Protein AF-C1E2P9-F1 (afdb_monomer_lite)

Organism: Micromonas commoda (strain RCC299 / NOUM17 / CCMP2709) (NCBI:txid296587)

Radius of gyration: 30.8 Å; chains: 1; bounding box: 87×73×102 Å

Foldseek 3Di:
DDDDDDDDDDDDDDDDDDDDDDDDDDDDDDDDDDDDDDDDDDDDDDDDDDDDDDDDDDDPPDDDPQDPVRVVVVVVVVVLVVLLVPFDPQSVVVVVVLVVVVVVVVVVCVVVPNPPDDPVVVVVVVCVVCPLPFFDPLDDPDDDDDDDPDDDPDDDDDDDDPPPPDAPPPFDPLDDPDPDDDDGDFVCVPDDLVRCLPCVLVSLLSNLCVFPCVVPVVVLSVLVSVVLVVCSVQPDSVVNCVVCPRNVLSLVSSQCSVVLVVVQVVLVPDDQDPDLLQAEEEEEAQCRLVSNQQSCLSRHDCSRYAAYEDEHQQDDAVPDDRDSSHHDCCVQQNDDPRGDDGNHHYHYDNADLVDPVRLVVCCVPPVVRGQHAYAYEAAAQEACSLLSSLQSCQVALSNQKYKHQYAYFHAPVVVVVDQWDAAQNATHGNVLQHAYWHDDPSDTDHDQLSVNLRSVSSVLVRSLVRNNDDPVQKDKHQAPRDSPSGNRRIMIMGGDPDGPRGD

Sequence (503 aa):
MGNKNCVPELFGGKTDTASDANDRPRAPKDAETIASPSKQAMKSSAHPEPSSSAPAAAAQRTRKPSTPGALKRMEKREQRRAVTASLPEAWRLLEERQRAVIRRVAECERAAGYVGTNRAKKTAWDNARYQGLGGKNYLKGGKRGGARQKEIENGVVGAEEEDGGAMVERGNEAVNDGVGGTAGGGWYAGKTDEEIVADTVSWLAQEMRAMMIYRDYRDIYERALAILDKWRRSFPKSVWIRVVKSGRIAKELNECAPVIKHALDRVAKMPVPADPDERATVIDLCSGFGYLGMFLSEMLDPRKVKMIALVDKQWPMFNAAPKSHQINWDHVYGIDGWDPEWPIKLQTRKDDIKQAGQLRQIEKHVFGKHRGPFIILAVHLCGTLSVKAVEMFNLHENASDLVLKPCCLPGWNHTYTHDTWELGGHCIPVKDVCAKGKWKGNRWIGPPRSHLRHKFATWCDNLYKGIDVAESEKRTEQILIQEEGGHQNTFMFAERERFSGGR

pLDDT: mean 74.69, std 24.86, range [23.91, 98.81]

InterPro domains:
  IPR025714 Methyltransferase domain [PF13679] (251-408)

Structure (mmCIF, N/CA/C/O backbone):
data_AF-C1E2P9-F1
#
_entry.id   AF-C1E2P9-F1
#
loop_
_atom_site.group_PDB
_atom_site.id
_atom_site.type_symbol
_atom_site.label_atom_id
_atom_site.label_alt_id
_atom_site.label_comp_id
_atom_site.label_asym_id
_atom_site.label_entity_id
_atom_site.label_seq_id
_atom_site.pdbx_PDB_ins_code
_atom_site.Cartn_x
_atom_site.Cartn_y
_atom_site.Cartn_z
_atom_site.occupancy
_atom_site.B_iso_or_equiv
_atom_site.auth_seq_id
_atom_site.auth_comp_id
_atom_site.auth_asym_id
_atom_site.auth_atom_id
_atom_site.pdbx_PDB_model_num
ATOM 1 N N . MET A 1 1 ? -31.467 21.013 -35.299 1.00 36.97 1 MET A N 1
ATOM 2 C CA . MET A 1 1 ? -32.158 22.313 -35.441 1.00 36.97 1 MET A CA 1
ATOM 3 C C . MET A 1 1 ? -32.822 22.639 -34.112 1.00 36.97 1 MET A C 1
ATOM 5 O O . MET A 1 1 ? -33.473 21.750 -33.584 1.00 36.97 1 MET A O 1
ATOM 9 N N . GLY A 1 2 ? -32.638 23.864 -33.600 1.00 34.91 2 GLY A N 1
ATOM 10 C CA . GLY A 1 2 ? -33.223 24.380 -32.344 1.00 34.91 2 GLY A CA 1
ATOM 11 C C . GLY A 1 2 ? -32.538 23.840 -31.075 1.00 34.91 2 GLY A C 1
ATOM 12 O O . GLY A 1 2 ? -32.199 22.671 -31.032 1.00 34.91 2 GLY A O 1
ATOM 13 N N . ASN A 1 3 ? -32.266 24.595 -30.011 1.00 33.59 3 ASN A N 1
ATOM 14 C CA . ASN A 1 3 ? -32.781 25.902 -29.626 1.00 33.59 3 ASN A CA 1
ATOM 15 C C . ASN A 1 3 ? -31.776 26.588 -28.674 1.00 33.59 3 ASN A C 1
ATOM 17 O O . ASN A 1 3 ? -31.250 25.947 -27.766 1.00 33.59 3 ASN A O 1
ATOM 21 N N . LYS A 1 4 ? -31.505 27.880 -28.894 1.00 41.75 4 LYS A N 1
ATOM 22 C CA . LYS A 1 4 ? -30.773 28.774 -27.981 1.00 41.75 4 LYS A CA 1
ATOM 23 C C . LYS A 1 4 ? -31.807 29.579 -27.198 1.00 41.75 4 LYS A C 1
ATOM 25 O O . LYS A 1 4 ? -32.731 30.078 -27.827 1.00 41.75 4 LYS A O 1
ATOM 30 N N . ASN A 1 5 ? -31.619 29.718 -25.885 1.00 38.53 5 ASN A N 1
ATOM 31 C CA . ASN A 1 5 ? -31.885 30.924 -25.084 1.00 38.53 5 ASN A CA 1
ATOM 32 C C . ASN A 1 5 ? -31.749 30.593 -23.590 1.00 38.53 5 ASN A C 1
ATOM 34 O O . ASN A 1 5 ? -32.442 29.708 -23.104 1.00 38.53 5 ASN A O 1
ATOM 38 N N . CYS A 1 6 ? -30.879 31.314 -22.879 1.00 34.53 6 CYS A N 1
ATOM 39 C CA . CYS A 1 6 ? -31.244 32.061 -21.671 1.00 34.53 6 CYS A CA 1
ATOM 40 C C . CYS A 1 6 ? -30.072 32.937 -21.192 1.00 34.53 6 CYS A C 1
ATOM 42 O O . CYS A 1 6 ? -28.901 32.622 -21.386 1.00 34.53 6 CYS A O 1
ATOM 44 N N . VAL A 1 7 ? -30.473 34.078 -20.644 1.00 35.38 7 VAL A N 1
ATOM 45 C CA . VAL A 1 7 ? -29.771 35.334 -20.337 1.00 35.38 7 VAL A CA 1
ATOM 46 C C . VAL A 1 7 ? -29.061 35.273 -18.967 1.00 35.38 7 VAL A C 1
ATOM 48 O O . VAL A 1 7 ? -29.473 34.462 -18.138 1.00 35.38 7 VAL A O 1
ATOM 51 N N . PRO A 1 8 ? -28.043 36.118 -18.686 1.00 43.09 8 PRO A N 1
ATOM 52 C CA . PRO A 1 8 ? -27.458 36.283 -17.354 1.00 43.09 8 PRO A CA 1
ATOM 53 C C . PRO A 1 8 ? -27.985 37.541 -16.621 1.00 43.09 8 PRO A C 1
ATOM 55 O O . PRO A 1 8 ? -27.986 38.630 -17.189 1.00 43.09 8 PRO A O 1
ATOM 58 N N . GLU A 1 9 ? -28.341 37.414 -15.339 1.00 35.03 9 GLU A N 1
ATOM 59 C CA . GLU A 1 9 ? -28.506 38.526 -14.376 1.00 35.03 9 GLU A CA 1
ATOM 60 C C . GLU A 1 9 ? -27.499 38.302 -13.229 1.00 35.03 9 GLU A C 1
ATOM 62 O O . GLU A 1 9 ? -27.396 37.198 -12.702 1.00 35.03 9 GLU A O 1
ATOM 67 N N . LEU A 1 10 ? -26.516 39.184 -13.006 1.00 35.66 10 LEU A N 1
ATOM 68 C CA . LEU A 1 10 ? -26.567 40.456 -12.262 1.00 35.66 10 LEU A CA 1
ATOM 69 C C . LEU A 1 10 ? -26.975 40.296 -10.792 1.00 35.66 10 LEU A C 1
ATOM 71 O O . LEU A 1 10 ? -28.155 40.258 -10.499 1.00 35.66 10 LEU A O 1
ATOM 75 N N . PHE A 1 11 ? -25.994 40.340 -9.882 1.00 35.16 11 PHE A N 1
ATOM 76 C CA . PHE A 1 11 ? -26.095 41.090 -8.622 1.00 35.16 11 PHE A CA 1
ATOM 77 C C . PHE A 1 11 ? -24.693 41.497 -8.146 1.00 35.16 11 PHE A C 1
ATOM 79 O O . PHE A 1 11 ? -23.849 40.662 -7.826 1.00 35.16 11 PHE A O 1
ATOM 86 N N . GLY A 1 12 ? -24.454 42.809 -8.133 1.00 31.45 12 GLY A N 1
ATOM 87 C CA . GLY A 1 12 ? -23.410 43.452 -7.343 1.00 31.45 12 GLY A CA 1
ATOM 88 C C . GLY A 1 12 ? -23.985 43.947 -6.015 1.00 31.45 12 GLY A C 1
ATOM 89 O O . GLY A 1 12 ? -25.198 44.086 -5.874 1.00 31.45 12 GLY A O 1
ATOM 90 N N . GLY A 1 13 ? -23.110 44.245 -5.055 1.00 30.69 13 GLY A N 1
ATOM 91 C CA . GLY A 1 13 ? -23.497 44.901 -3.806 1.00 30.69 13 GLY A CA 1
ATOM 92 C C . GLY A 1 13 ? -22.387 44.898 -2.761 1.00 30.69 13 GLY A C 1
ATOM 93 O O . GLY A 1 13 ? -22.325 44.006 -1.926 1.00 30.69 13 GLY A O 1
ATOM 94 N N . LYS A 1 14 ? -21.510 45.907 -2.822 1.00 32.81 14 LYS A N 1
ATOM 95 C CA . LYS A 1 14 ? -20.694 46.364 -1.688 1.00 32.81 14 LYS A CA 1
ATOM 96 C C . LYS A 1 14 ? -21.579 47.177 -0.743 1.00 32.81 14 LYS A C 1
ATOM 98 O O . LYS A 1 14 ? -22.335 48.013 -1.230 1.00 32.81 14 LYS A O 1
ATOM 103 N N . THR A 1 15 ? -21.357 47.055 0.561 1.00 35.66 15 THR A N 1
ATOM 104 C CA . THR A 1 15 ? -21.609 48.136 1.525 1.00 35.66 15 THR A CA 1
ATOM 105 C C . THR A 1 15 ? -20.531 48.117 2.600 1.00 35.66 15 THR A C 1
ATOM 107 O O . THR A 1 15 ? -20.386 47.134 3.325 1.00 35.66 15 THR A O 1
ATOM 110 N N . ASP A 1 16 ? -19.791 49.219 2.669 1.00 33.81 16 ASP A N 1
ATOM 111 C CA . ASP A 1 16 ? -18.988 49.635 3.812 1.00 33.81 16 ASP A CA 1
ATOM 112 C C . ASP A 1 16 ? -19.909 50.167 4.919 1.00 33.81 16 ASP A C 1
ATOM 114 O O . ASP A 1 16 ? -20.818 50.938 4.622 1.00 33.81 16 ASP A O 1
ATOM 118 N N . THR A 1 17 ? -19.613 49.856 6.181 1.00 35.28 17 THR A N 1
ATOM 119 C CA . THR A 1 17 ? -19.859 50.766 7.315 1.00 35.28 17 THR A CA 1
ATOM 120 C C . THR A 1 17 ? -18.887 50.442 8.443 1.00 35.28 17 THR A C 1
ATOM 122 O O . THR A 1 17 ? -18.872 49.331 8.970 1.00 35.28 17 THR A O 1
ATOM 125 N N . ALA A 1 18 ? -18.082 51.440 8.794 1.00 33.91 18 ALA A N 1
ATOM 126 C CA . ALA A 1 18 ? -17.286 51.509 10.007 1.00 33.91 18 ALA A CA 1
ATOM 127 C C . ALA A 1 18 ? -18.122 52.081 11.164 1.00 33.91 18 ALA A C 1
ATOM 129 O O . ALA A 1 18 ? -18.936 52.974 10.937 1.00 33.91 18 ALA A O 1
ATOM 130 N N . SER A 1 19 ? -17.850 51.631 12.390 1.00 36.25 19 SER A N 1
ATOM 131 C CA . SER A 1 19 ? -18.022 52.415 13.622 1.00 36.25 19 SER A CA 1
ATOM 132 C C . SER A 1 19 ? -17.302 51.718 14.786 1.00 36.25 19 SER A C 1
ATOM 134 O O . SER A 1 19 ? -17.603 50.558 15.057 1.00 36.25 19 SER A O 1
ATOM 136 N N . ASP A 1 20 ? -16.334 52.427 15.385 1.00 32.28 20 ASP A N 1
ATOM 137 C CA . ASP A 1 20 ? -16.112 52.672 16.828 1.00 32.28 20 ASP A CA 1
ATOM 138 C C . ASP A 1 20 ? -16.371 51.551 17.858 1.00 32.28 20 ASP A C 1
ATOM 140 O O . ASP A 1 20 ? -17.350 50.826 17.789 1.00 32.28 20 ASP A O 1
ATOM 144 N N . ALA A 1 21 ? -15.646 51.399 18.967 1.00 33.12 21 ALA A N 1
ATOM 145 C CA . ALA A 1 21 ? -14.460 52.024 19.546 1.00 33.12 21 ALA A CA 1
ATOM 146 C C . ALA A 1 21 ? -14.094 51.208 20.815 1.00 33.12 21 ALA A C 1
ATOM 148 O O . ALA A 1 21 ? -14.948 50.530 21.378 1.00 33.12 21 ALA A O 1
ATOM 149 N N . ASN A 1 22 ? -12.824 51.307 21.232 1.00 34.38 22 ASN A N 1
ATOM 150 C CA . ASN A 1 22 ? -12.262 51.233 22.596 1.00 34.38 22 ASN A CA 1
ATOM 151 C C . ASN A 1 22 ? -12.898 50.319 23.666 1.00 34.38 22 ASN A C 1
ATOM 153 O O . ASN A 1 22 ? -14.024 50.522 24.092 1.00 34.38 22 ASN A O 1
ATOM 157 N N . ASP A 1 23 ? -12.097 49.425 24.258 1.00 32.91 23 ASP A N 1
ATOM 158 C CA . ASP A 1 23 ? -11.343 49.713 25.499 1.00 32.91 23 ASP A CA 1
ATOM 159 C C . ASP A 1 23 ? -10.839 48.410 26.144 1.00 32.91 23 ASP A C 1
ATOM 161 O O . ASP A 1 23 ? -11.627 47.491 26.373 1.00 32.91 23 ASP A O 1
ATOM 165 N N . ARG A 1 24 ? -9.543 48.346 26.497 1.00 34.91 24 ARG A N 1
ATOM 166 C CA . ARG A 1 24 ? -9.026 47.789 27.773 1.00 34.91 24 ARG A CA 1
ATOM 167 C C . ARG A 1 24 ? -7.486 47.804 27.843 1.00 34.91 24 ARG A C 1
ATOM 169 O O . ARG A 1 24 ? -6.818 47.701 26.816 1.00 34.91 24 ARG A O 1
ATOM 176 N N . PRO A 1 25 ? -6.906 47.944 29.053 1.00 44.53 25 PRO A N 1
ATOM 177 C CA . PRO A 1 25 ? -5.605 48.571 29.257 1.00 44.53 25 PRO A CA 1
ATOM 178 C C . PRO A 1 25 ? -4.445 47.587 29.465 1.00 44.53 25 PRO A C 1
ATOM 180 O O . PRO A 1 25 ? -4.610 46.472 29.957 1.00 44.53 25 PRO A O 1
ATOM 183 N N . ARG A 1 26 ? -3.237 48.074 29.147 1.00 33.75 26 ARG A N 1
ATOM 184 C CA . ARG A 1 26 ? -1.937 47.485 29.508 1.00 33.75 26 ARG A CA 1
ATOM 185 C C . ARG A 1 26 ? -1.650 47.645 31.004 1.00 33.75 26 ARG A C 1
ATOM 187 O O . ARG A 1 26 ? -1.845 48.726 31.553 1.00 33.75 26 ARG A O 1
ATOM 194 N N . ALA A 1 27 ? -1.053 46.618 31.605 1.00 38.09 27 ALA A N 1
ATOM 195 C CA . ALA A 1 27 ? -0.356 46.698 32.888 1.00 38.09 27 ALA A CA 1
ATOM 196 C C . ALA A 1 27 ? 1.167 46.526 32.676 1.00 38.09 27 ALA A C 1
ATOM 198 O O . ALA A 1 27 ? 1.561 45.660 31.888 1.00 38.09 27 ALA A O 1
ATOM 199 N N . PRO A 1 28 ? 2.024 47.321 33.343 1.00 46.00 28 PRO A N 1
ATOM 200 C CA . PRO A 1 28 ? 3.479 47.180 33.309 1.00 46.00 28 PRO A CA 1
ATOM 201 C C . PRO A 1 28 ? 4.035 46.556 34.604 1.00 46.00 28 PRO A C 1
ATOM 203 O O . PRO A 1 28 ? 3.395 46.662 35.650 1.00 46.00 28 PRO A O 1
ATOM 206 N N . LYS A 1 29 ? 5.256 46.000 34.536 1.00 34.06 29 LYS A N 1
ATOM 207 C CA . LYS A 1 29 ? 6.440 46.373 35.354 1.00 34.06 29 LYS A CA 1
ATOM 208 C C . LYS A 1 29 ? 7.457 45.231 35.501 1.00 34.06 29 LYS A C 1
ATOM 210 O O . LYS A 1 29 ? 7.138 44.158 35.993 1.00 34.06 29 LYS A O 1
ATOM 215 N N . ASP A 1 30 ? 8.660 45.536 35.023 1.00 33.50 30 ASP A N 1
ATOM 216 C CA . ASP A 1 30 ? 9.941 45.636 35.736 1.00 33.50 30 ASP A CA 1
ATOM 217 C C . ASP A 1 30 ? 10.531 44.482 36.562 1.00 33.50 30 ASP A C 1
ATOM 219 O O . ASP A 1 30 ? 9.880 43.726 37.274 1.00 33.50 30 ASP A O 1
ATOM 223 N N . ALA A 1 31 ? 11.855 44.430 36.413 1.00 36.38 31 ALA A N 1
ATOM 224 C CA . ALA A 1 31 ? 12.829 43.479 36.910 1.00 36.38 31 ALA A CA 1
ATOM 225 C C . ALA A 1 31 ? 13.104 43.591 38.413 1.00 36.38 31 ALA A C 1
ATOM 227 O O . ALA A 1 31 ? 13.041 44.677 38.978 1.00 36.38 31 ALA A O 1
ATOM 228 N N . GLU A 1 32 ? 13.627 42.510 38.996 1.00 32.91 32 GLU A N 1
ATOM 229 C CA . GLU A 1 32 ? 14.593 42.641 40.084 1.00 32.91 32 GLU A CA 1
ATOM 230 C C . GLU A 1 32 ? 15.618 41.499 40.071 1.00 32.91 32 GLU A C 1
ATOM 232 O O . GLU A 1 32 ? 15.299 40.317 39.950 1.00 32.91 32 GLU A O 1
ATOM 237 N N . THR A 1 33 ? 16.884 41.903 40.137 1.00 32.53 33 THR A N 1
ATOM 238 C CA . THR A 1 33 ? 18.090 41.077 40.212 1.00 32.53 33 THR A CA 1
ATOM 239 C C . THR A 1 33 ? 18.645 41.250 41.618 1.00 32.53 33 THR A C 1
ATOM 241 O O . THR A 1 33 ? 18.899 42.384 42.013 1.00 32.53 33 THR A O 1
ATOM 244 N N . ILE A 1 34 ? 18.886 40.169 42.363 1.00 34.00 34 ILE A N 1
ATOM 245 C CA . ILE A 1 34 ? 19.653 40.218 43.618 1.00 34.00 34 ILE A CA 1
ATOM 246 C C . ILE A 1 34 ? 20.691 39.094 43.615 1.00 34.00 34 ILE A C 1
ATOM 248 O O . ILE A 1 34 ? 20.410 37.948 43.265 1.00 34.00 34 ILE A O 1
ATOM 252 N N . ALA A 1 35 ? 21.915 39.468 43.978 1.00 29.61 35 ALA A N 1
ATOM 253 C CA . ALA A 1 35 ? 23.118 38.654 43.987 1.00 29.61 35 ALA A CA 1
ATOM 254 C C . ALA A 1 35 ? 23.527 38.209 45.406 1.00 29.61 35 ALA A C 1
ATOM 256 O O . ALA A 1 35 ? 23.389 38.984 46.348 1.00 29.61 35 ALA A O 1
ATOM 257 N N . SER A 1 36 ? 24.205 37.047 45.464 1.00 31.50 36 SER A N 1
ATOM 258 C CA . SER A 1 36 ? 25.288 36.655 46.405 1.00 31.50 36 SER A CA 1
ATOM 259 C C . SER A 1 36 ? 24.944 36.428 47.901 1.00 31.50 36 SER A C 1
ATOM 261 O O . SER A 1 36 ? 23.890 36.873 48.338 1.00 31.50 36 SER A O 1
ATOM 263 N N . PRO A 1 37 ? 25.807 35.772 48.734 1.00 42.28 37 PRO A N 1
ATOM 264 C CA . PRO A 1 37 ? 27.208 35.373 48.509 1.00 42.28 37 PRO A CA 1
ATOM 265 C C . PRO A 1 37 ? 27.647 33.949 48.959 1.00 42.28 37 PRO A C 1
ATOM 267 O O . PRO A 1 37 ? 26.988 33.220 49.691 1.00 42.28 37 PRO A O 1
ATOM 270 N N . SER A 1 38 ? 28.874 33.641 48.525 1.00 31.89 38 SER A N 1
ATOM 271 C CA . SER A 1 38 ? 29.849 32.631 48.972 1.00 31.89 38 SER A CA 1
ATOM 272 C C . SER A 1 38 ? 30.165 32.631 50.482 1.00 31.89 38 SER A C 1
ATOM 274 O O . SER A 1 38 ? 30.163 33.698 51.095 1.00 31.89 38 SER A O 1
ATOM 276 N N . LYS A 1 39 ? 30.593 31.478 51.036 1.00 33.41 39 LYS A N 1
ATOM 277 C CA . LYS A 1 39 ? 31.798 31.381 51.898 1.00 33.41 39 LYS A CA 1
ATOM 278 C C . LYS A 1 39 ? 32.280 29.938 52.138 1.00 33.41 39 LYS A C 1
ATOM 280 O O . LYS A 1 39 ? 31.516 29.044 52.481 1.00 33.41 39 LYS A O 1
ATOM 285 N N . GLN A 1 40 ? 33.591 29.774 51.966 1.00 32.91 40 GLN A N 1
ATOM 286 C CA . GLN A 1 40 ? 34.444 28.640 52.337 1.00 32.91 40 GLN A CA 1
ATOM 287 C C . GLN A 1 40 ? 34.614 28.511 53.863 1.00 32.91 40 GLN A C 1
ATOM 289 O O . GLN A 1 40 ? 34.579 29.523 54.561 1.00 32.91 40 GLN A O 1
ATOM 294 N N . ALA A 1 41 ? 34.992 27.319 54.344 1.00 33.09 41 ALA A N 1
ATOM 295 C CA . ALA A 1 41 ? 35.906 27.176 55.483 1.00 33.09 41 ALA A CA 1
ATOM 296 C C . ALA A 1 41 ? 36.681 25.841 55.428 1.00 33.09 41 ALA A C 1
ATOM 298 O O . ALA A 1 41 ? 36.116 24.780 55.182 1.00 33.09 41 ALA A O 1
ATOM 299 N N . MET A 1 42 ? 37.995 25.951 55.636 1.00 30.73 42 MET A N 1
ATOM 300 C CA . MET A 1 42 ? 39.030 24.912 55.703 1.00 30.73 42 MET A CA 1
ATOM 301 C C . MET A 1 42 ? 39.292 24.443 57.150 1.00 30.73 42 MET A C 1
ATOM 303 O O . MET A 1 42 ? 39.009 25.212 58.067 1.00 30.73 42 MET A O 1
ATOM 307 N N . LYS A 1 43 ? 39.953 23.272 57.307 1.00 31.27 43 LYS A N 1
ATOM 308 C CA . LYS A 1 43 ? 41.077 22.903 58.237 1.00 31.27 43 LYS A CA 1
ATOM 309 C C . LYS A 1 43 ? 41.011 21.389 58.566 1.00 31.27 43 LYS A C 1
ATOM 311 O O . LYS A 1 43 ? 39.946 20.924 58.945 1.00 31.27 43 LYS A O 1
ATOM 316 N N . SER A 1 44 ? 41.976 20.510 58.229 1.00 30.03 44 SER A N 1
ATOM 317 C CA . SER A 1 44 ? 43.351 20.270 58.766 1.00 30.03 44 SER A CA 1
ATOM 318 C C . SER A 1 44 ? 43.365 20.041 60.289 1.00 30.03 44 SER A C 1
ATOM 320 O O . SER A 1 44 ? 42.757 20.837 60.987 1.00 30.03 44 SER A O 1
ATOM 322 N N . SER A 1 45 ? 44.065 19.111 60.947 1.00 31.47 45 SER A N 1
ATOM 323 C CA . SER A 1 45 ? 45.046 18.042 60.662 1.00 31.47 45 SER A CA 1
ATOM 324 C C . SER A 1 45 ? 45.545 17.578 62.050 1.00 31.47 45 SER A C 1
ATOM 326 O O . SER A 1 45 ? 45.793 18.470 62.857 1.00 31.47 45 SER A O 1
ATOM 328 N N . ALA A 1 46 ? 45.760 16.285 62.336 1.00 32.41 46 ALA A N 1
ATOM 329 C CA . ALA A 1 46 ? 46.734 15.828 63.355 1.00 32.41 46 ALA A CA 1
ATOM 330 C C . ALA A 1 46 ? 46.920 14.293 63.365 1.00 32.41 46 ALA A C 1
ATOM 332 O O . ALA A 1 46 ? 45.956 13.540 63.453 1.00 32.41 46 ALA A O 1
ATOM 333 N N . HIS A 1 47 ? 48.186 13.879 63.318 1.00 32.53 47 HIS A N 1
ATOM 334 C CA . HIS A 1 47 ? 48.781 12.582 63.698 1.00 32.53 47 HIS A CA 1
ATOM 335 C C . HIS A 1 47 ? 49.559 12.815 65.025 1.00 32.53 47 HIS A C 1
ATOM 337 O O . HIS A 1 47 ? 49.852 13.991 65.277 1.00 32.53 47 HIS A O 1
ATOM 343 N N . PRO A 1 48 ? 49.924 11.808 65.869 1.00 45.53 48 PRO A N 1
ATOM 344 C CA . PRO A 1 48 ? 50.759 10.654 65.475 1.00 45.53 48 PRO A CA 1
ATOM 345 C C . PRO A 1 48 ? 50.540 9.284 66.187 1.00 45.53 48 PRO A C 1
ATOM 347 O O . PRO A 1 48 ? 49.828 9.159 67.175 1.00 45.53 48 PRO A O 1
ATOM 350 N N . GLU A 1 49 ? 51.195 8.285 65.577 1.00 36.47 49 GLU A N 1
ATOM 351 C CA . GLU A 1 49 ? 51.583 6.883 65.914 1.00 36.47 49 GLU A CA 1
ATOM 352 C C . GLU A 1 49 ? 52.151 6.627 67.349 1.00 36.47 49 GLU A C 1
ATOM 354 O O . GLU A 1 49 ? 52.381 7.627 68.032 1.00 36.47 49 GLU A O 1
ATOM 359 N N . PRO A 1 50 ? 52.482 5.377 67.823 1.00 49.97 50 PRO A N 1
ATOM 360 C CA . PRO A 1 50 ? 52.797 4.142 67.059 1.00 49.97 50 PRO A CA 1
ATOM 361 C C . PRO A 1 50 ? 52.382 2.742 67.622 1.00 49.97 50 PRO A C 1
ATOM 363 O O . PRO A 1 50 ? 52.038 2.560 68.788 1.00 49.97 50 PRO A O 1
ATOM 366 N N . SER A 1 51 ? 52.642 1.726 66.778 1.00 33.53 51 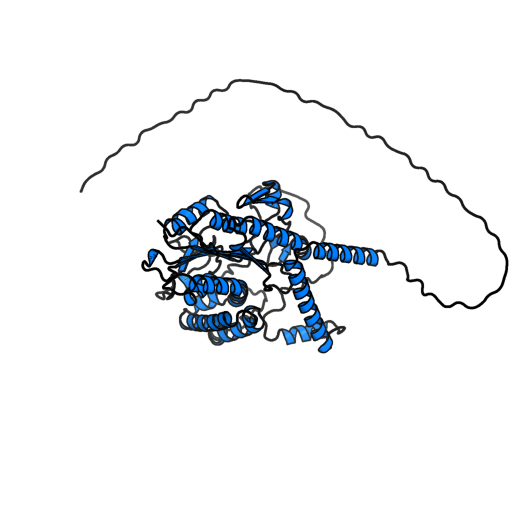SER A N 1
ATOM 367 C CA . SER A 1 51 ? 53.123 0.347 67.074 1.00 33.53 51 SER A CA 1
ATOM 368 C C . SER A 1 51 ? 52.136 -0.846 67.117 1.00 33.53 51 SER A C 1
ATOM 370 O O . SER A 1 51 ? 51.338 -1.012 68.032 1.00 33.53 51 SER A O 1
ATOM 372 N N . SER A 1 52 ? 52.260 -1.768 66.147 1.00 35.31 52 SER A N 1
ATOM 373 C CA . SER A 1 52 ? 52.850 -3.122 66.319 1.00 35.31 52 SER A CA 1
ATOM 374 C C . SER A 1 52 ? 52.463 -4.116 65.191 1.00 35.31 52 SER A C 1
ATOM 376 O O . SER A 1 52 ? 51.318 -4.228 64.771 1.00 35.31 52 SER A O 1
ATOM 378 N N . SER A 1 53 ? 53.502 -4.782 64.671 1.00 37.78 53 SER A N 1
ATOM 379 C CA . SER A 1 53 ? 53.627 -6.066 63.936 1.00 37.78 53 SER A CA 1
ATOM 380 C C . SER A 1 53 ? 52.412 -6.830 63.340 1.00 37.78 53 SER A C 1
ATOM 382 O O . SER A 1 53 ? 51.660 -7.465 64.068 1.00 37.78 53 SER A O 1
ATOM 384 N N . ALA A 1 54 ? 52.366 -6.863 61.990 1.00 37.94 54 ALA A N 1
ATOM 385 C CA . ALA A 1 54 ? 52.223 -7.981 61.007 1.00 37.94 54 ALA A CA 1
ATOM 386 C C . ALA A 1 54 ? 51.566 -9.340 61.415 1.00 37.94 54 ALA A C 1
ATOM 388 O O . ALA A 1 54 ? 51.880 -9.837 62.493 1.00 37.94 54 ALA A O 1
ATOM 389 N N . PRO A 1 55 ? 50.790 -10.042 60.528 1.00 48.84 55 PRO A N 1
ATOM 390 C CA . PRO A 1 55 ? 51.302 -10.532 59.227 1.00 48.84 55 PRO A CA 1
ATOM 391 C C . PRO A 1 55 ? 50.346 -10.619 57.997 1.00 48.84 55 PRO A C 1
ATOM 393 O O . PRO A 1 55 ? 49.130 -10.709 58.100 1.00 48.84 55 PRO A O 1
ATOM 396 N N . ALA A 1 56 ? 50.995 -10.662 56.820 1.00 37.84 56 ALA A N 1
ATOM 397 C CA . ALA A 1 56 ? 50.647 -11.285 55.526 1.00 37.84 56 ALA A CA 1
ATOM 398 C C . ALA A 1 56 ? 49.287 -10.991 54.838 1.00 37.84 56 ALA A C 1
ATOM 400 O O . ALA A 1 56 ? 48.258 -11.611 55.090 1.00 37.84 56 ALA A O 1
ATOM 401 N N . ALA A 1 57 ? 49.350 -10.111 53.833 1.00 38.72 57 ALA A N 1
ATOM 402 C CA . ALA A 1 57 ? 48.257 -9.684 52.966 1.00 38.72 57 ALA A CA 1
ATOM 403 C C . ALA A 1 57 ? 47.860 -10.710 51.881 1.00 38.72 57 ALA A C 1
ATOM 405 O O . ALA A 1 57 ? 48.672 -11.090 51.036 1.00 38.72 57 ALA A O 1
ATOM 406 N N . ALA A 1 58 ? 46.564 -11.029 51.812 1.00 42.25 58 ALA A N 1
ATOM 407 C CA . ALA A 1 58 ? 45.902 -11.500 50.598 1.00 42.25 58 ALA A CA 1
ATOM 408 C C . ALA A 1 58 ? 45.470 -10.277 49.770 1.00 42.25 58 ALA A C 1
ATOM 410 O O . ALA A 1 58 ? 44.630 -9.483 50.196 1.00 42.25 58 ALA A O 1
ATOM 411 N N . ALA A 1 59 ? 46.066 -10.091 48.592 1.00 43.56 59 ALA A N 1
ATOM 412 C CA . ALA A 1 59 ? 45.813 -8.942 47.729 1.00 43.56 59 ALA A CA 1
ATOM 413 C C . ALA A 1 59 ? 44.369 -8.934 47.180 1.00 43.56 59 ALA A C 1
ATOM 415 O O . ALA A 1 59 ? 44.083 -9.471 46.107 1.00 43.56 59 ALA A O 1
ATOM 416 N N . GLN A 1 60 ? 43.454 -8.259 47.881 1.00 45.94 60 GLN A N 1
ATOM 417 C CA . GLN A 1 60 ? 42.205 -7.771 47.301 1.00 45.94 60 GLN A CA 1
ATOM 418 C C . GLN A 1 60 ? 42.548 -6.748 46.213 1.00 45.94 60 GLN A C 1
ATOM 420 O O . GLN A 1 60 ? 42.915 -5.606 46.487 1.00 45.94 60 GLN A O 1
ATOM 425 N N . ARG A 1 61 ? 42.430 -7.159 44.946 1.00 43.75 61 ARG A N 1
ATOM 426 C CA . ARG A 1 61 ? 42.446 -6.242 43.801 1.00 43.75 61 ARG A CA 1
ATOM 427 C C . ARG A 1 61 ? 41.270 -5.275 43.930 1.00 43.75 61 ARG A C 1
ATOM 429 O O . ARG A 1 61 ? 40.159 -5.573 43.493 1.00 43.75 61 ARG A O 1
ATOM 436 N N . THR A 1 62 ? 41.525 -4.103 44.497 1.00 44.09 62 THR A N 1
ATOM 437 C CA . THR A 1 62 ? 40.614 -2.963 44.446 1.00 44.09 62 THR A CA 1
ATOM 438 C C . THR A 1 62 ? 40.350 -2.633 42.976 1.00 44.09 62 THR A C 1
ATOM 440 O O . THR A 1 62 ? 41.250 -2.302 42.197 1.00 44.09 62 THR A O 1
ATOM 443 N N . ARG A 1 63 ? 39.098 -2.820 42.536 1.00 52.44 63 ARG A N 1
ATOM 444 C CA . ARG A 1 63 ? 38.669 -2.427 41.189 1.00 52.44 63 ARG A CA 1
ATOM 445 C C . ARG A 1 63 ? 38.927 -0.929 41.047 1.00 52.44 63 ARG A C 1
ATOM 447 O O . ARG A 1 63 ? 38.358 -0.137 41.791 1.00 52.44 63 ARG A O 1
ATOM 454 N N . LYS A 1 64 ? 39.785 -0.551 40.092 1.00 51.69 64 LYS A N 1
ATOM 455 C CA . LYS A 1 64 ? 40.035 0.856 39.754 1.00 51.69 64 LYS A CA 1
ATOM 456 C C . LYS A 1 64 ? 38.694 1.577 39.537 1.00 51.69 64 LYS A C 1
ATOM 458 O O . LYS A 1 64 ? 37.830 1.004 38.863 1.00 51.69 64 LYS A O 1
ATOM 463 N N . PRO A 1 65 ? 38.517 2.806 40.053 1.00 51.88 65 PRO A N 1
ATOM 464 C CA . PRO A 1 65 ? 37.296 3.568 39.841 1.00 51.88 65 PRO A CA 1
ATOM 465 C C . PRO A 1 65 ? 37.037 3.721 38.340 1.00 51.88 65 PRO A C 1
ATOM 467 O O . PRO A 1 65 ? 37.940 4.006 37.546 1.00 51.88 65 PRO A O 1
ATOM 470 N N . SER A 1 66 ? 35.797 3.459 37.935 1.00 62.72 66 SER A N 1
ATOM 471 C CA . SER A 1 66 ? 35.369 3.558 36.546 1.00 62.72 66 SER A CA 1
ATOM 472 C C . SER A 1 66 ? 35.634 4.966 36.023 1.00 62.72 66 SER A C 1
ATOM 474 O O . SER A 1 66 ? 35.124 5.940 36.569 1.00 62.72 66 SER A O 1
ATOM 476 N N . THR A 1 67 ? 36.416 5.071 34.948 1.00 69.25 67 THR A N 1
ATOM 477 C CA . THR A 1 67 ? 36.673 6.353 34.274 1.00 69.25 67 THR A CA 1
ATOM 478 C C . THR A 1 67 ? 35.356 7.069 33.920 1.00 69.25 67 THR A C 1
ATOM 480 O O . THR A 1 67 ? 34.358 6.399 33.635 1.00 69.25 67 THR A O 1
ATOM 483 N N . PRO A 1 68 ? 35.323 8.413 33.833 1.00 69.31 68 PRO A N 1
ATOM 484 C CA . PRO A 1 68 ? 34.119 9.157 33.440 1.00 69.31 68 PRO A CA 1
ATOM 485 C C . PRO A 1 68 ? 33.492 8.670 32.118 1.00 69.31 68 PRO A C 1
ATOM 487 O O . PRO A 1 68 ? 32.274 8.655 31.948 1.00 69.31 68 PRO A O 1
ATOM 490 N N . GLY A 1 69 ? 34.319 8.188 31.181 1.00 72.81 69 GLY A N 1
ATOM 491 C CA . GLY A 1 69 ? 33.857 7.576 29.932 1.00 72.81 69 GLY A CA 1
ATOM 492 C C . GLY A 1 69 ? 33.266 6.166 30.082 1.00 72.81 69 GLY A C 1
ATOM 493 O O . GLY A 1 69 ? 32.530 5.717 29.202 1.00 72.81 69 GLY A O 1
ATOM 494 N N . ALA A 1 70 ? 33.584 5.435 31.150 1.00 69.69 70 ALA A N 1
ATOM 495 C CA . ALA A 1 70 ? 32.933 4.171 31.495 1.00 69.69 70 ALA A CA 1
ATOM 496 C C . ALA A 1 70 ? 31.560 4.415 32.140 1.00 69.69 70 ALA A C 1
ATOM 498 O O . ALA A 1 70 ? 30.599 3.759 31.744 1.00 69.69 70 ALA A O 1
ATOM 499 N N . LEU A 1 71 ? 31.445 5.415 33.021 1.00 69.19 71 LEU A N 1
ATOM 500 C CA . LEU A 1 71 ? 30.175 5.819 33.641 1.00 69.19 71 LEU A CA 1
ATOM 501 C C . LEU A 1 71 ? 29.145 6.267 32.593 1.00 69.19 71 LEU A C 1
ATOM 503 O O . LEU A 1 71 ? 28.078 5.668 32.501 1.00 69.19 71 LEU A O 1
ATOM 507 N N . LYS A 1 72 ? 29.512 7.183 31.682 1.00 73.12 72 LYS A N 1
ATOM 508 C CA . LYS A 1 72 ? 28.632 7.599 30.564 1.00 73.12 72 LYS A CA 1
ATOM 509 C C . LYS A 1 72 ? 28.204 6.435 29.660 1.00 73.12 72 LYS A C 1
ATOM 511 O O . LYS A 1 72 ? 27.132 6.454 29.056 1.00 73.12 72 LYS A O 1
ATOM 516 N N . ARG A 1 73 ? 29.052 5.409 29.514 1.00 72.38 73 ARG A N 1
ATOM 517 C CA . ARG A 1 73 ? 28.722 4.202 28.735 1.00 72.38 73 ARG A CA 1
ATOM 518 C C . ARG A 1 73 ? 27.753 3.284 29.475 1.00 72.38 73 ARG A C 1
ATOM 520 O O . ARG A 1 73 ? 26.933 2.660 28.804 1.00 72.38 73 ARG A O 1
ATOM 527 N N . MET A 1 74 ? 27.849 3.187 30.800 1.00 68.06 74 MET A N 1
ATOM 528 C CA . MET A 1 74 ? 26.887 2.444 31.617 1.00 68.06 74 MET A CA 1
ATOM 529 C C . MET A 1 74 ? 25.532 3.138 31.635 1.00 68.06 74 MET A C 1
ATOM 531 O O . MET A 1 74 ? 24.551 2.505 31.267 1.00 68.06 74 MET A O 1
ATOM 535 N N . GLU A 1 75 ? 25.497 4.444 31.885 1.00 75.81 75 GLU A N 1
ATOM 536 C CA . GLU A 1 75 ? 24.266 5.242 31.869 1.00 75.81 75 GLU A CA 1
ATOM 537 C C . GLU A 1 75 ? 23.531 5.112 30.524 1.00 75.81 75 GLU A C 1
ATOM 539 O O . GLU A 1 75 ? 22.348 4.787 30.458 1.00 75.81 75 GLU A O 1
ATOM 544 N N . LYS A 1 76 ? 24.259 5.220 29.406 1.00 71.19 76 LYS A N 1
ATOM 545 C CA . LYS A 1 76 ? 23.683 5.010 28.070 1.00 71.19 76 LYS A CA 1
ATOM 546 C C . LYS A 1 76 ? 23.167 3.581 27.848 1.00 71.19 76 LYS A C 1
ATOM 548 O O . LYS A 1 76 ? 22.251 3.374 27.050 1.00 71.19 76 LYS A O 1
ATOM 553 N N . ARG A 1 77 ? 23.774 2.570 28.481 1.00 72.62 77 ARG A N 1
ATOM 554 C CA . ARG A 1 77 ? 23.291 1.178 28.426 1.00 72.62 77 ARG A CA 1
ATOM 555 C C . ARG A 1 77 ? 22.030 1.004 29.264 1.00 72.62 77 ARG A C 1
ATOM 557 O O . ARG A 1 77 ? 21.121 0.322 28.803 1.00 72.62 77 ARG A O 1
ATOM 564 N N . GLU A 1 78 ? 21.965 1.622 30.435 1.00 73.56 78 GLU A N 1
ATOM 565 C CA . GLU A 1 78 ? 20.789 1.609 31.306 1.00 73.56 78 GLU A CA 1
ATOM 566 C C . GLU A 1 78 ? 19.609 2.328 30.659 1.00 73.56 78 GLU A C 1
ATOM 568 O O . GLU A 1 78 ? 18.544 1.732 30.549 1.00 73.56 78 GLU A O 1
ATOM 573 N N . GLN A 1 79 ? 19.819 3.511 30.074 1.00 70.50 79 GLN A N 1
ATOM 574 C CA . GLN A 1 79 ? 18.794 4.209 29.288 1.00 70.50 79 GLN A CA 1
ATOM 575 C C . GLN A 1 79 ? 18.251 3.333 28.151 1.00 70.50 79 GLN A C 1
ATOM 577 O O . GLN A 1 79 ? 17.046 3.252 27.941 1.00 70.50 79 GLN A O 1
ATOM 582 N N . ARG A 1 80 ? 19.120 2.606 27.431 1.00 69.31 80 ARG A N 1
ATOM 583 C CA . ARG A 1 80 ? 18.675 1.662 26.388 1.00 69.31 80 ARG A CA 1
ATOM 584 C C . ARG A 1 80 ? 17.865 0.497 26.951 1.00 69.31 80 ARG A C 1
ATOM 586 O O . ARG A 1 80 ? 16.911 0.074 26.305 1.00 69.31 80 ARG A O 1
ATOM 593 N N . ARG A 1 81 ? 18.251 -0.035 28.115 1.00 74.00 81 ARG A N 1
ATOM 594 C CA . ARG A 1 81 ? 17.512 -1.110 28.792 1.00 74.00 81 ARG A CA 1
ATOM 595 C C . ARG A 1 81 ? 16.141 -0.627 29.249 1.00 74.00 81 ARG A C 1
ATOM 597 O O . ARG A 1 81 ? 15.170 -1.311 28.961 1.00 74.00 81 ARG A O 1
ATOM 604 N N . ALA A 1 82 ? 16.064 0.556 29.855 1.00 73.50 82 ALA A N 1
ATOM 605 C CA . ALA A 1 82 ? 14.809 1.178 30.260 1.00 73.50 82 ALA A CA 1
ATOM 606 C C . ALA A 1 82 ? 13.875 1.397 29.058 1.00 73.50 82 ALA A C 1
ATOM 608 O O . ALA A 1 82 ? 12.730 0.963 29.096 1.00 73.50 82 ALA A O 1
ATOM 609 N N . VAL A 1 83 ? 14.393 1.943 27.949 1.00 69.94 83 VAL A N 1
ATOM 610 C CA . VAL A 1 83 ? 13.619 2.115 26.703 1.00 69.94 83 VAL A CA 1
ATOM 611 C C . VAL A 1 83 ? 13.144 0.779 26.132 1.00 69.94 83 VAL A C 1
ATOM 613 O O . VAL A 1 83 ? 12.042 0.705 25.613 1.00 69.94 83 VAL A O 1
ATOM 616 N N . THR A 1 84 ? 13.953 -0.283 26.208 1.00 70.19 84 THR A N 1
ATOM 617 C CA . THR A 1 84 ? 13.527 -1.618 25.744 1.00 70.19 84 THR A CA 1
ATOM 618 C C . THR A 1 84 ? 12.429 -2.184 26.648 1.00 70.19 84 THR A C 1
ATOM 620 O O . THR A 1 84 ? 11.473 -2.778 26.162 1.00 70.19 84 THR A O 1
ATOM 623 N N . ALA A 1 85 ? 12.559 -2.000 27.964 1.00 75.25 85 ALA A N 1
ATOM 624 C CA . ALA A 1 85 ? 11.609 -2.499 28.952 1.00 75.25 85 ALA A CA 1
ATOM 625 C C . ALA A 1 85 ? 10.243 -1.801 28.869 1.00 75.25 85 ALA A C 1
ATOM 627 O O . ALA A 1 85 ? 9.240 -2.429 29.188 1.00 75.25 85 ALA A O 1
ATOM 628 N N . SER A 1 86 ? 10.198 -0.547 28.405 1.00 73.81 86 SER A N 1
ATOM 629 C CA . SER A 1 86 ? 8.958 0.213 28.217 1.00 73.81 86 SER A CA 1
ATOM 630 C C . SER A 1 86 ? 8.236 -0.075 26.894 1.00 73.81 86 SER A C 1
ATOM 632 O O . SER A 1 86 ? 7.197 0.526 26.634 1.00 73.81 86 SER A O 1
ATOM 634 N N . LEU A 1 87 ? 8.781 -0.928 26.018 1.00 72.12 87 LEU A N 1
ATOM 635 C CA . LEU A 1 87 ? 8.106 -1.300 24.771 1.00 72.12 87 LEU A CA 1
ATOM 636 C C . LEU A 1 87 ? 6.976 -2.311 25.037 1.00 72.12 87 LEU A C 1
ATOM 638 O O . LEU A 1 87 ? 7.133 -3.180 25.900 1.00 72.12 87 LEU A O 1
ATOM 642 N N . PRO A 1 88 ? 5.883 -2.276 24.248 1.00 76.75 88 PRO A N 1
ATOM 643 C CA . PRO A 1 88 ? 4.876 -3.335 24.261 1.00 76.75 88 PRO A CA 1
ATOM 644 C C . PRO A 1 88 ? 5.504 -4.720 24.044 1.00 76.75 88 PRO A C 1
ATOM 646 O O . PRO A 1 88 ? 6.543 -4.851 23.394 1.00 76.75 88 PRO A O 1
ATOM 649 N N . GLU A 1 89 ? 4.877 -5.776 24.561 1.00 74.69 89 GLU A N 1
ATOM 650 C CA . GLU A 1 89 ? 5.428 -7.139 24.520 1.00 74.69 89 GLU A CA 1
ATOM 651 C C . GLU A 1 89 ? 5.811 -7.608 23.112 1.00 74.69 89 GLU A C 1
ATOM 653 O O . GLU A 1 89 ? 6.939 -8.055 22.908 1.00 74.69 89 GLU A O 1
ATOM 658 N N . ALA A 1 90 ? 4.942 -7.401 22.119 1.00 67.25 90 ALA A N 1
ATOM 659 C CA . ALA A 1 90 ? 5.232 -7.756 20.730 1.00 67.25 90 ALA A CA 1
ATOM 660 C C . ALA A 1 90 ? 6.508 -7.070 20.194 1.00 67.25 90 ALA A C 1
ATOM 662 O O . ALA A 1 90 ? 7.291 -7.671 19.457 1.00 67.25 90 ALA A O 1
ATOM 663 N N . TRP A 1 91 ? 6.769 -5.828 20.614 1.00 70.56 91 TRP A N 1
ATOM 664 C CA . TRP A 1 91 ? 7.980 -5.083 20.259 1.00 70.56 91 TRP A CA 1
ATOM 665 C C . TRP A 1 91 ? 9.222 -5.579 21.004 1.00 70.56 91 TRP A C 1
ATOM 667 O O . TRP A 1 91 ? 10.313 -5.597 20.428 1.00 70.56 91 TRP A O 1
ATOM 677 N N . ARG A 1 92 ? 9.073 -6.017 22.259 1.00 79.00 92 ARG A N 1
ATOM 678 C CA . ARG A 1 92 ? 10.159 -6.660 23.017 1.00 79.00 92 ARG A CA 1
ATOM 679 C C . ARG A 1 92 ? 10.564 -7.984 22.369 1.00 79.00 92 ARG A C 1
ATOM 681 O O . ARG A 1 92 ? 11.750 -8.185 22.120 1.00 79.00 92 ARG A O 1
ATOM 688 N N . LEU A 1 93 ? 9.594 -8.820 21.992 1.00 75.06 93 LEU A N 1
ATOM 689 C CA . LEU A 1 93 ? 9.831 -10.075 21.268 1.00 75.06 93 LEU A CA 1
ATOM 690 C C . LEU A 1 93 ? 10.507 -9.835 19.911 1.00 75.06 93 LEU A C 1
ATOM 692 O O . LEU A 1 93 ? 11.464 -10.528 19.557 1.00 75.06 93 LEU A O 1
ATOM 696 N N . LEU A 1 94 ? 10.066 -8.819 19.161 1.00 67.38 94 LEU A N 1
ATOM 697 C CA . LEU A 1 94 ? 10.718 -8.411 17.915 1.00 67.38 94 LEU A CA 1
ATOM 698 C C . LEU A 1 94 ? 12.184 -8.018 18.150 1.00 67.38 94 LEU A C 1
ATOM 700 O O . LEU A 1 94 ? 13.066 -8.401 17.380 1.00 67.38 94 LEU A O 1
ATOM 704 N N . GLU A 1 95 ? 12.467 -7.278 19.222 1.00 71.50 95 GLU A N 1
ATOM 705 C CA . GLU A 1 95 ? 13.829 -6.895 19.576 1.00 71.50 95 GLU A CA 1
ATOM 706 C C . GLU A 1 95 ? 14.688 -8.097 19.988 1.00 71.50 95 GLU A C 1
ATOM 708 O O . GLU A 1 95 ? 15.857 -8.177 19.605 1.00 71.50 95 GLU A O 1
ATOM 713 N N . GLU A 1 96 ? 14.132 -9.052 20.725 1.00 77.56 96 GLU A N 1
ATOM 714 C CA . GLU A 1 96 ? 14.824 -10.293 21.064 1.00 77.56 96 GLU A CA 1
ATOM 715 C C . GLU A 1 96 ? 15.159 -11.115 19.822 1.00 77.56 96 GLU A C 1
ATOM 717 O O . GLU A 1 96 ? 16.301 -11.567 19.698 1.00 77.56 96 GLU A O 1
ATOM 722 N N . ARG A 1 97 ? 14.224 -11.221 18.867 1.00 70.12 97 ARG A N 1
ATOM 723 C CA . ARG A 1 97 ? 14.452 -11.855 17.560 1.00 70.12 97 ARG A CA 1
ATOM 724 C C . ARG A 1 97 ? 15.546 -11.134 16.772 1.00 70.12 97 ARG A C 1
ATOM 726 O O . ARG A 1 97 ? 16.506 -11.777 16.356 1.00 70.12 97 ARG A O 1
ATOM 733 N N . GLN A 1 98 ? 15.482 -9.804 16.649 1.00 69.38 98 GLN A N 1
ATOM 734 C CA . GLN A 1 98 ? 16.533 -9.011 15.991 1.00 69.38 98 GLN A CA 1
ATOM 735 C C . GLN A 1 98 ? 17.901 -9.222 16.657 1.00 69.38 98 GLN A C 1
ATOM 737 O O . GLN A 1 98 ? 18.909 -9.439 15.985 1.00 69.38 98 GLN A O 1
ATOM 742 N N . ARG A 1 99 ? 17.957 -9.211 17.994 1.00 73.50 99 ARG A N 1
ATOM 743 C CA . ARG A 1 99 ? 19.195 -9.468 18.743 1.00 73.50 99 ARG A CA 1
ATOM 744 C C . ARG A 1 99 ? 19.687 -10.904 18.559 1.00 73.50 99 ARG A C 1
ATOM 746 O O . ARG A 1 99 ? 20.898 -11.102 18.514 1.00 73.50 99 ARG A O 1
ATOM 753 N N . ALA A 1 100 ? 18.796 -11.890 18.464 1.00 71.62 100 ALA A N 1
ATOM 754 C CA . ALA A 1 100 ? 19.149 -13.282 18.203 1.00 71.62 100 ALA A CA 1
ATOM 755 C C . ALA A 1 100 ? 19.760 -13.453 16.807 1.00 71.62 100 ALA A C 1
ATOM 757 O O . ALA A 1 100 ? 20.818 -14.068 16.699 1.00 71.62 100 ALA A O 1
ATOM 758 N N . VAL A 1 101 ? 19.178 -12.825 15.778 1.00 62.50 101 VAL A N 1
ATOM 759 C CA . VAL A 1 101 ? 19.749 -12.786 14.421 1.00 62.50 101 VAL A CA 1
ATOM 760 C C . VAL A 1 101 ? 21.142 -12.155 14.447 1.00 62.50 101 VAL A C 1
ATOM 762 O O . VAL A 1 101 ? 22.101 -12.771 13.991 1.00 62.50 101 VAL A O 1
ATOM 765 N N . ILE A 1 102 ? 21.300 -10.987 15.081 1.00 67.81 102 ILE A N 1
ATOM 766 C CA . ILE A 1 102 ? 22.608 -10.317 15.206 1.00 67.81 102 ILE A CA 1
ATOM 767 C C . ILE A 1 102 ? 23.630 -11.204 15.938 1.00 67.81 102 ILE A C 1
ATOM 769 O O . ILE A 1 102 ? 24.783 -11.293 15.514 1.00 67.81 102 ILE A O 1
ATOM 773 N N . ARG A 1 103 ? 23.236 -11.875 17.033 1.00 73.75 103 ARG A N 1
ATOM 774 C CA . ARG A 1 103 ? 24.115 -12.809 17.761 1.00 73.75 103 ARG A CA 1
ATOM 775 C C . ARG A 1 103 ? 24.520 -13.990 16.889 1.00 73.75 103 ARG A C 1
ATOM 777 O O . ARG A 1 103 ? 25.703 -14.311 16.854 1.00 73.75 103 ARG A O 1
ATOM 784 N N . ARG A 1 104 ? 23.571 -14.584 16.162 1.00 68.81 104 ARG A N 1
ATOM 785 C CA . ARG A 1 104 ? 23.829 -15.707 15.260 1.00 68.81 104 ARG A CA 1
ATOM 786 C C . ARG A 1 104 ? 24.787 -15.313 14.142 1.00 68.81 104 ARG A C 1
ATOM 788 O O . ARG A 1 104 ? 25.736 -16.041 13.880 1.00 68.81 104 ARG A O 1
ATOM 795 N N . VAL A 1 105 ? 24.604 -14.133 13.548 1.00 62.34 105 VAL A N 1
ATOM 796 C CA . VAL A 1 105 ? 25.536 -13.585 12.552 1.00 62.34 105 VAL A CA 1
ATOM 797 C C . VAL A 1 105 ? 26.933 -13.429 13.155 1.00 62.34 105 VAL A C 1
ATOM 799 O O . VAL A 1 105 ? 27.901 -13.900 12.566 1.00 62.34 105 VAL A O 1
ATOM 802 N N . ALA A 1 106 ? 27.049 -12.854 14.355 1.00 66.56 106 ALA A N 1
ATOM 803 C CA . ALA A 1 106 ? 28.336 -12.705 15.035 1.00 66.56 106 ALA A CA 1
ATOM 804 C C . ALA A 1 106 ? 28.985 -14.055 15.409 1.00 66.56 106 ALA A C 1
ATOM 806 O O . ALA A 1 106 ? 30.209 -14.178 15.412 1.00 66.56 106 ALA A O 1
ATOM 807 N N . GLU A 1 107 ? 28.196 -15.081 15.734 1.00 71.06 107 GLU A N 1
ATOM 808 C CA . GLU A 1 107 ? 28.682 -16.449 15.950 1.00 71.06 107 GLU A CA 1
ATOM 809 C C . GLU A 1 107 ? 29.202 -17.079 14.665 1.00 71.06 107 GLU A C 1
ATOM 811 O O . GLU A 1 107 ? 30.297 -17.633 14.681 1.00 71.06 107 GLU A O 1
ATOM 816 N N . CYS A 1 108 ? 28.477 -16.943 13.554 1.00 64.00 108 CYS A N 1
ATOM 817 C CA . CYS A 1 108 ? 28.949 -17.377 12.243 1.00 64.00 108 CYS A CA 1
ATOM 818 C C . CYS A 1 108 ? 30.247 -16.651 11.849 1.00 64.00 108 CYS A C 1
ATOM 820 O O . CYS A 1 108 ? 31.180 -17.291 11.372 1.00 64.00 108 CYS A O 1
ATOM 822 N N . GLU A 1 109 ? 30.355 -15.344 12.116 1.00 65.25 109 GLU A N 1
ATOM 823 C CA . GLU A 1 109 ? 31.590 -14.571 11.908 1.00 65.25 109 GLU A CA 1
ATOM 824 C C . GLU A 1 109 ? 32.754 -15.096 12.764 1.00 65.25 109 GLU A C 1
ATOM 826 O O . GLU A 1 109 ? 33.887 -15.170 12.286 1.00 65.25 109 GLU A O 1
ATOM 831 N N . ARG A 1 110 ? 32.499 -15.472 14.026 1.00 74.19 110 ARG A N 1
ATOM 832 C CA . ARG A 1 110 ? 33.510 -16.092 14.903 1.00 74.19 110 ARG A CA 1
ATOM 833 C C . ARG A 1 110 ? 33.930 -17.465 14.399 1.00 74.19 110 ARG A C 1
ATOM 835 O O . ARG A 1 110 ? 35.125 -17.716 14.306 1.00 74.19 110 ARG A O 1
ATOM 842 N N . ALA A 1 111 ? 32.965 -18.323 14.076 1.00 68.69 111 ALA A N 1
ATOM 843 C CA . ALA A 1 111 ? 33.200 -19.687 13.609 1.00 68.69 111 ALA A CA 1
ATOM 844 C C . ALA A 1 111 ? 33.993 -19.709 12.297 1.00 68.69 111 ALA A C 1
ATOM 846 O O . ALA A 1 111 ? 34.860 -20.554 12.111 1.00 68.69 111 ALA A O 1
ATOM 847 N N . ALA A 1 112 ? 33.760 -18.728 11.427 1.00 66.62 112 ALA A N 1
ATOM 848 C CA . ALA A 1 112 ? 34.513 -18.560 10.194 1.00 66.62 112 ALA A CA 1
ATOM 849 C C . ALA A 1 112 ? 35.859 -17.814 10.386 1.00 66.62 112 ALA A C 1
ATOM 851 O O . ALA A 1 112 ? 36.558 -17.534 9.417 1.00 66.62 112 ALA A O 1
ATOM 852 N N . GLY A 1 113 ? 36.255 -17.507 11.630 1.00 70.25 113 GLY A N 1
ATOM 853 C CA . GLY A 1 113 ? 37.575 -16.964 11.969 1.00 70.25 113 GLY A CA 1
ATOM 854 C C . GLY A 1 113 ? 37.743 -15.455 11.756 1.00 70.25 113 GLY A C 1
ATOM 855 O O . GLY A 1 113 ? 38.871 -14.971 11.678 1.00 70.25 113 GLY A O 1
ATOM 856 N N . TYR A 1 114 ? 36.654 -14.684 11.658 1.00 60.53 114 TYR A N 1
ATOM 857 C CA . TYR A 1 114 ? 36.710 -13.269 11.260 1.00 60.53 114 TYR A CA 1
ATOM 858 C C . TYR A 1 114 ? 36.692 -12.261 12.412 1.00 60.53 114 TYR A C 1
ATOM 860 O O . TYR A 1 114 ? 37.039 -11.091 12.206 1.00 60.53 114 TYR A O 1
ATOM 868 N N . VAL A 1 115 ? 36.373 -12.677 13.637 1.00 49.66 115 VAL A N 1
ATOM 869 C CA . VAL A 1 115 ? 36.392 -11.778 14.801 1.00 49.66 115 VAL A CA 1
ATOM 870 C C . VAL A 1 115 ? 37.825 -11.554 15.290 1.00 49.66 115 VAL A C 1
ATOM 872 O O . VAL A 1 115 ? 38.509 -12.487 15.687 1.00 49.66 115 VAL A O 1
ATOM 875 N N . GLY A 1 116 ? 38.275 -10.293 15.258 1.00 54.34 116 GLY A N 1
ATOM 876 C CA . GLY A 1 116 ? 39.641 -9.887 15.630 1.00 54.34 116 GLY A CA 1
ATOM 877 C C . GLY A 1 116 ? 40.622 -9.777 14.456 1.00 54.34 116 GLY A C 1
ATOM 878 O O . GLY A 1 116 ? 41.781 -9.428 14.660 1.00 54.34 116 GLY A O 1
ATOM 879 N N . THR A 1 117 ? 40.177 -10.028 13.221 1.00 48.56 1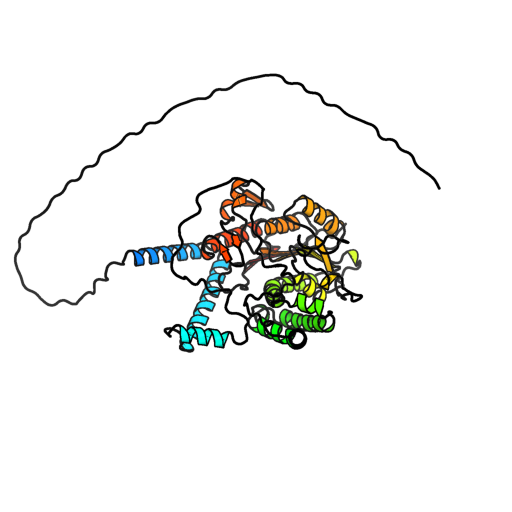17 THR A N 1
ATOM 880 C CA . THR A 1 117 ? 41.049 -9.949 12.041 1.00 48.56 117 THR A CA 1
ATOM 881 C C . THR A 1 117 ? 41.180 -8.525 11.493 1.00 48.56 117 THR A C 1
ATOM 883 O O . THR A 1 117 ? 40.250 -7.716 11.544 1.00 48.56 117 THR A O 1
ATOM 886 N N . ASN A 1 118 ? 42.373 -8.205 10.977 1.00 53.62 118 ASN A N 1
ATOM 887 C CA . ASN A 1 118 ? 42.714 -6.887 10.445 1.00 53.62 118 ASN A CA 1
ATOM 888 C C . ASN A 1 118 ? 41.723 -6.456 9.339 1.00 53.62 118 ASN A C 1
ATOM 890 O O . ASN A 1 118 ? 41.186 -7.300 8.618 1.00 53.62 118 ASN A O 1
ATOM 894 N N . ARG A 1 119 ? 41.490 -5.145 9.178 1.00 54.22 119 ARG A N 1
ATOM 895 C CA . ARG A 1 119 ? 40.433 -4.541 8.324 1.00 54.22 119 ARG A CA 1
ATOM 896 C C . ARG A 1 119 ? 40.344 -5.131 6.904 1.00 54.22 119 ARG A C 1
ATOM 898 O O . ARG A 1 119 ? 39.258 -5.176 6.324 1.00 54.22 119 ARG A O 1
ATOM 905 N N . ALA A 1 120 ? 41.468 -5.601 6.366 1.00 56.31 120 ALA A N 1
ATOM 906 C CA . ALA A 1 120 ? 41.573 -6.276 5.076 1.00 56.31 120 ALA A CA 1
ATOM 907 C C . ALA A 1 120 ? 40.824 -7.625 5.019 1.00 56.31 120 ALA A C 1
ATOM 909 O O . ALA A 1 120 ? 40.060 -7.841 4.084 1.00 56.31 120 ALA A O 1
ATOM 910 N N . LYS A 1 121 ? 40.947 -8.491 6.038 1.00 57.16 121 LYS A N 1
ATOM 911 C CA . LYS A 1 121 ? 40.284 -9.812 6.079 1.00 57.16 121 LYS A CA 1
ATOM 912 C C . LYS A 1 121 ? 38.765 -9.691 6.218 1.00 57.16 121 LYS A C 1
ATOM 914 O O . LYS A 1 121 ? 38.039 -10.386 5.517 1.00 57.16 121 LYS A O 1
ATOM 919 N N . LYS A 1 122 ? 38.282 -8.733 7.020 1.00 57.59 122 LYS A N 1
ATOM 920 C CA . LYS A 1 122 ? 36.851 -8.385 7.076 1.00 57.59 122 LYS A CA 1
ATOM 921 C C . LYS A 1 122 ? 36.334 -7.877 5.727 1.00 57.59 122 LYS A C 1
ATOM 923 O O . LYS A 1 122 ? 35.265 -8.270 5.288 1.00 57.59 122 LYS A O 1
ATOM 928 N N . THR A 1 123 ? 37.113 -7.041 5.038 1.00 58.84 123 THR A N 1
ATOM 929 C CA . THR A 1 123 ? 36.730 -6.519 3.716 1.00 58.84 123 THR A CA 1
ATOM 930 C C . THR A 1 123 ? 36.673 -7.626 2.661 1.00 58.84 123 THR A C 1
ATOM 932 O O . THR A 1 123 ? 35.740 -7.627 1.860 1.00 58.84 123 THR A O 1
ATOM 935 N N . ALA A 1 124 ? 37.621 -8.568 2.696 1.00 57.75 124 ALA A N 1
ATOM 936 C CA . ALA A 1 124 ? 37.664 -9.740 1.827 1.00 57.75 124 ALA A CA 1
ATOM 937 C C . ALA A 1 124 ? 36.501 -10.709 2.092 1.00 57.75 124 ALA A C 1
ATOM 939 O O . ALA A 1 124 ? 35.853 -11.127 1.142 1.00 57.75 124 ALA A O 1
ATOM 940 N N . TRP A 1 125 ? 36.163 -10.993 3.354 1.00 55.62 125 TRP A N 1
ATOM 941 C CA . TRP A 1 125 ? 34.990 -11.809 3.688 1.00 55.62 125 TRP A CA 1
ATOM 942 C C . TRP A 1 125 ? 33.679 -11.132 3.322 1.00 55.62 125 TRP A C 1
ATOM 944 O O . TRP A 1 125 ? 32.834 -11.751 2.692 1.00 55.62 125 TRP A O 1
ATOM 954 N N . ASP A 1 126 ? 33.529 -9.845 3.639 1.00 53.53 126 ASP A N 1
ATOM 955 C CA . ASP A 1 126 ? 32.372 -9.084 3.187 1.00 53.53 126 ASP A CA 1
ATOM 956 C C . ASP A 1 126 ? 32.305 -9.133 1.639 1.00 53.53 126 ASP A C 1
ATOM 958 O O . ASP A 1 126 ? 31.236 -9.245 1.068 1.00 53.53 126 ASP A O 1
ATOM 962 N N . ASN A 1 127 ? 33.432 -9.056 0.916 1.00 56.72 127 ASN A N 1
ATOM 963 C CA . ASN A 1 127 ? 33.427 -9.189 -0.551 1.00 56.72 127 ASN A CA 1
ATOM 964 C C . ASN A 1 127 ? 33.020 -10.602 -1.002 1.00 56.72 127 ASN A C 1
ATOM 966 O O . ASN A 1 127 ? 32.261 -10.709 -1.952 1.00 56.72 127 ASN A O 1
ATOM 970 N N . ALA A 1 128 ? 33.476 -11.656 -0.324 1.00 55.16 128 ALA A N 1
ATOM 971 C CA . ALA A 1 128 ? 33.148 -13.045 -0.650 1.00 55.16 128 ALA A CA 1
ATOM 972 C C . ALA A 1 128 ? 31.689 -13.410 -0.311 1.00 55.16 128 ALA A C 1
ATOM 974 O O . ALA A 1 128 ? 31.035 -14.103 -1.075 1.00 55.16 128 ALA A O 1
ATOM 975 N N . ARG A 1 129 ? 31.144 -12.892 0.799 1.00 48.28 129 ARG A N 1
ATOM 976 C CA . ARG A 1 129 ? 29.736 -13.056 1.203 1.00 48.28 129 ARG A CA 1
ATOM 977 C C . ARG A 1 129 ? 28.767 -12.320 0.272 1.00 48.28 129 ARG A C 1
ATOM 979 O O . ARG A 1 129 ? 27.633 -12.757 0.117 1.00 48.28 129 ARG A O 1
ATOM 986 N N . TYR A 1 130 ? 29.203 -11.204 -0.314 1.00 45.25 130 TYR A N 1
ATOM 987 C CA . TYR A 1 130 ? 28.407 -10.386 -1.237 1.00 45.25 130 TYR A CA 1
ATOM 988 C C . TYR A 1 130 ? 28.800 -10.574 -2.715 1.00 45.25 130 TYR A C 1
ATOM 990 O O . TYR A 1 130 ? 28.265 -9.881 -3.579 1.00 45.25 130 TYR A O 1
ATOM 998 N N . GLN A 1 131 ? 29.691 -11.516 -3.048 1.00 38.53 131 GLN A N 1
ATOM 999 C CA . GLN A 1 131 ? 29.867 -11.971 -4.429 1.00 38.53 131 GLN A CA 1
ATOM 1000 C C . GLN A 1 131 ? 28.619 -12.780 -4.809 1.00 38.53 131 GLN A C 1
ATOM 1002 O O . GLN A 1 131 ? 28.499 -13.955 -4.483 1.00 38.53 131 GLN A O 1
ATOM 1007 N N . GLY A 1 132 ? 27.649 -12.090 -5.414 1.00 41.62 132 GLY A N 1
ATOM 1008 C CA . GLY A 1 132 ? 26.328 -12.622 -5.771 1.00 41.62 132 GLY A CA 1
ATOM 1009 C C . GLY A 1 132 ? 25.144 -11.859 -5.167 1.00 41.62 132 GLY A C 1
ATOM 1010 O O . GLY A 1 132 ? 24.021 -12.097 -5.583 1.00 41.62 132 GLY A O 1
ATOM 1011 N N . LEU A 1 133 ? 25.384 -10.924 -4.238 1.00 36.97 133 LEU A N 1
ATOM 1012 C CA . LEU A 1 133 ? 24.369 -10.028 -3.668 1.00 36.97 133 LEU A CA 1
ATOM 1013 C C . LEU A 1 133 ? 24.809 -8.587 -3.938 1.00 36.97 133 LEU A C 1
ATOM 1015 O O . LEU A 1 133 ? 25.760 -8.086 -3.333 1.00 36.97 133 LEU A O 1
ATOM 1019 N N . GLY A 1 134 ? 24.168 -7.930 -4.902 1.00 36.25 134 GLY A N 1
ATOM 1020 C CA . GLY A 1 134 ? 24.591 -6.623 -5.403 1.00 36.25 134 GLY A CA 1
ATOM 1021 C C . GLY A 1 134 ? 24.742 -5.543 -4.316 1.00 36.25 134 GLY A C 1
ATOM 1022 O O . GLY A 1 134 ? 23.762 -5.077 -3.744 1.00 36.25 134 GLY A O 1
ATOM 1023 N N . GLY A 1 135 ? 25.973 -5.054 -4.120 1.00 35.81 135 GLY A N 1
ATOM 1024 C CA . GLY A 1 135 ? 26.251 -3.664 -3.723 1.00 35.81 135 GLY A CA 1
ATOM 1025 C C . GLY A 1 135 ? 26.351 -3.329 -2.222 1.00 35.81 135 GLY A C 1
ATOM 1026 O O . GLY A 1 135 ? 25.369 -3.136 -1.514 1.00 35.81 135 GLY A O 1
ATOM 1027 N N . LYS A 1 136 ? 27.586 -3.064 -1.776 1.00 36.38 136 LYS A N 1
ATOM 1028 C CA . LYS A 1 136 ? 28.032 -2.729 -0.404 1.00 36.38 136 LYS A CA 1
ATOM 1029 C C . LYS A 1 136 ? 27.693 -1.339 0.172 1.00 36.38 136 LYS A C 1
ATOM 1031 O O . LYS A 1 136 ? 28.145 -1.037 1.279 1.00 36.38 136 LYS A O 1
ATOM 1036 N N . ASN A 1 137 ? 26.954 -0.459 -0.501 1.00 36.66 137 ASN A N 1
ATOM 1037 C CA . ASN A 1 137 ? 26.995 0.971 -0.134 1.00 36.66 137 ASN A CA 1
ATOM 1038 C C . ASN A 1 137 ? 25.836 1.527 0.705 1.00 36.66 137 ASN A C 1
ATOM 1040 O O . ASN A 1 137 ? 25.884 2.698 1.069 1.00 36.66 137 ASN A O 1
ATOM 1044 N N . TYR A 1 138 ? 24.861 0.724 1.133 1.00 35.12 138 TYR A N 1
ATOM 1045 C CA . TYR A 1 138 ? 23.754 1.265 1.940 1.00 35.12 138 TYR A CA 1
ATOM 1046 C C . TYR A 1 138 ? 24.044 1.436 3.445 1.00 35.12 138 TYR A C 1
ATOM 1048 O O . TYR A 1 138 ? 23.241 2.051 4.145 1.00 35.12 138 TYR A O 1
ATOM 1056 N N . LEU A 1 139 ? 25.177 0.938 3.971 1.00 34.19 139 LEU A N 1
ATOM 1057 C CA . LEU A 1 139 ? 25.357 0.781 5.429 1.00 34.19 139 LEU A CA 1
ATOM 1058 C C . LEU A 1 139 ? 26.691 1.263 6.035 1.00 34.19 139 LEU A C 1
ATOM 1060 O O . LEU A 1 139 ? 26.889 1.125 7.243 1.00 34.19 139 LEU A O 1
ATOM 1064 N N . LYS A 1 140 ? 27.604 1.905 5.287 1.00 31.08 140 LYS A N 1
ATOM 1065 C CA . LYS A 1 140 ? 28.829 2.480 5.889 1.00 31.08 140 LYS A CA 1
ATOM 1066 C C . LYS A 1 140 ? 28.710 3.977 6.176 1.00 31.08 140 LYS A C 1
ATOM 1068 O O . LYS A 1 140 ? 29.176 4.822 5.422 1.00 31.08 140 LYS A O 1
ATOM 1073 N N . GLY A 1 141 ? 28.207 4.289 7.371 1.00 39.00 141 GLY A N 1
ATOM 1074 C CA . GLY A 1 141 ? 28.581 5.509 8.087 1.00 39.00 141 GLY A CA 1
ATOM 1075 C C . GLY A 1 141 ? 30.074 5.476 8.429 1.00 39.00 141 GLY A C 1
ATOM 1076 O O . GLY A 1 141 ? 30.473 4.954 9.468 1.00 39.00 141 GLY A O 1
ATOM 1077 N N . GLY A 1 142 ? 30.914 5.988 7.531 1.00 29.23 142 GLY A N 1
ATOM 1078 C CA . GLY A 1 142 ? 32.358 6.095 7.723 1.00 29.23 142 GLY A CA 1
ATOM 1079 C C . GLY A 1 142 ? 32.770 7.514 8.097 1.00 29.23 142 GLY A C 1
ATOM 1080 O O . GLY A 1 142 ? 32.745 8.404 7.255 1.00 29.23 142 GLY A O 1
ATOM 1081 N N . LYS A 1 143 ? 33.199 7.713 9.350 1.00 36.22 143 LYS A N 1
ATOM 1082 C CA . LYS A 1 143 ? 34.009 8.868 9.767 1.00 36.22 143 LYS A CA 1
ATOM 1083 C C . LYS A 1 143 ? 35.213 9.022 8.824 1.00 36.22 143 LYS A C 1
ATOM 1085 O O . LYS A 1 143 ? 36.037 8.110 8.744 1.00 36.22 143 LYS A O 1
ATOM 1090 N N . ARG A 1 144 ? 35.364 10.189 8.199 1.00 30.42 144 ARG A N 1
ATOM 1091 C CA . ARG A 1 144 ? 36.669 10.736 7.802 1.00 30.42 144 ARG A CA 1
ATOM 1092 C C . ARG A 1 144 ? 36.847 12.089 8.489 1.00 30.42 144 ARG A C 1
ATOM 1094 O O . ARG A 1 144 ? 35.867 12.783 8.738 1.00 30.42 144 ARG A O 1
ATOM 1101 N N . GLY A 1 145 ? 38.082 12.315 8.928 1.00 27.56 145 GLY A N 1
ATOM 1102 C CA . GLY A 1 145 ? 38.500 13.333 9.884 1.00 27.56 145 GLY A CA 1
ATOM 1103 C C . GLY A 1 145 ? 38.222 14.766 9.449 1.00 27.56 145 GLY A C 1
ATOM 1104 O O . GLY A 1 145 ? 37.949 15.043 8.285 1.00 27.56 145 GLY A O 1
ATOM 1105 N N . GLY A 1 146 ? 38.256 15.644 10.449 1.00 35.47 146 GLY A N 1
ATOM 1106 C CA . GLY A 1 146 ? 37.950 17.058 10.331 1.00 35.47 146 GLY A CA 1
ATOM 1107 C C . GLY A 1 146 ? 38.857 17.816 9.370 1.00 35.47 146 GLY A C 1
ATOM 1108 O O . GLY A 1 146 ? 40.045 17.541 9.278 1.00 35.47 146 GLY A O 1
ATOM 1109 N N . ALA A 1 147 ? 38.239 18.777 8.692 1.00 35.28 147 ALA A N 1
ATOM 1110 C CA . ALA A 1 147 ? 38.762 20.090 8.330 1.00 35.28 147 ALA A CA 1
ATOM 1111 C C . ALA A 1 147 ? 37.740 20.724 7.377 1.00 35.28 147 ALA A C 1
ATOM 1113 O O . ALA A 1 147 ? 37.759 20.450 6.183 1.00 35.28 147 ALA A O 1
ATOM 1114 N N . ARG A 1 148 ? 36.798 21.492 7.938 1.00 28.25 148 ARG A N 1
ATOM 1115 C CA . ARG A 1 148 ? 36.083 22.637 7.333 1.00 28.25 148 ARG A CA 1
ATOM 1116 C C . ARG A 1 148 ? 34.855 22.934 8.182 1.00 28.25 148 ARG A C 1
ATOM 1118 O O . ARG A 1 148 ? 33.750 22.475 7.921 1.00 28.25 148 ARG A O 1
ATOM 1125 N N . GLN A 1 149 ? 35.100 23.672 9.253 1.00 31.67 149 GLN A N 1
ATOM 1126 C CA . GLN A 1 149 ? 34.075 24.379 9.997 1.00 31.67 149 GLN A CA 1
ATOM 1127 C C . GLN A 1 149 ? 34.516 25.837 10.016 1.00 31.67 149 GLN A C 1
ATOM 1129 O O . GLN A 1 149 ? 35.332 26.221 10.847 1.00 31.67 149 GLN A O 1
ATOM 1134 N N . LYS A 1 150 ? 34.064 26.593 9.016 1.00 32.72 150 LYS A N 1
ATOM 1135 C CA . LYS A 1 150 ? 33.906 28.050 9.017 1.00 32.72 150 LYS A CA 1
ATOM 1136 C C . LYS A 1 150 ? 33.234 28.449 7.705 1.00 32.72 150 LYS A C 1
ATOM 1138 O O . LYS A 1 150 ? 33.491 27.810 6.692 1.00 32.72 150 LYS A O 1
ATOM 1143 N N . GLU A 1 151 ? 32.401 29.480 7.804 1.00 31.00 151 GLU A N 1
ATOM 1144 C CA . GLU A 1 151 ? 31.621 30.133 6.744 1.00 31.00 151 GLU A CA 1
ATOM 1145 C C . GLU A 1 151 ? 30.315 29.417 6.373 1.00 31.00 151 GLU A C 1
ATOM 1147 O O . GLU A 1 151 ? 30.278 28.471 5.593 1.00 31.00 151 GLU A O 1
ATOM 1152 N N . ILE A 1 152 ? 29.214 29.858 6.986 1.00 31.36 152 ILE A N 1
ATOM 1153 C CA . ILE A 1 152 ? 28.271 30.812 6.375 1.00 31.36 152 ILE A CA 1
ATOM 1154 C C . ILE A 1 152 ? 27.319 31.242 7.503 1.00 31.36 152 ILE A C 1
ATOM 1156 O O . ILE A 1 152 ? 26.333 30.582 7.825 1.00 31.36 152 ILE A O 1
ATOM 1160 N N . GLU A 1 153 ? 27.701 32.331 8.164 1.00 32.28 153 GLU A N 1
ATOM 1161 C CA . GLU A 1 153 ? 26.767 33.319 8.693 1.00 32.28 153 GLU A CA 1
ATOM 1162 C C . GLU A 1 153 ? 26.522 34.285 7.534 1.00 32.28 153 GLU A C 1
ATOM 1164 O O . GLU A 1 153 ? 27.486 34.813 6.984 1.00 32.28 153 GLU A O 1
ATOM 1169 N N . ASN A 1 154 ? 25.268 34.403 7.103 1.00 31.97 154 ASN A N 1
ATOM 1170 C CA . ASN A 1 154 ? 24.610 35.620 6.613 1.00 31.97 154 ASN A CA 1
ATOM 1171 C C . ASN A 1 154 ? 23.344 35.206 5.864 1.00 31.97 154 ASN A C 1
ATOM 1173 O O . ASN A 1 154 ? 23.389 34.546 4.828 1.00 31.97 154 ASN A O 1
ATOM 1177 N N . GLY A 1 155 ? 22.205 35.544 6.462 1.00 29.72 155 GLY A N 1
ATOM 1178 C CA . GLY A 1 155 ? 20.894 35.259 5.909 1.00 29.72 155 GLY A CA 1
ATOM 1179 C C . GLY A 1 155 ? 20.523 36.189 4.762 1.00 29.72 155 GLY A C 1
ATOM 1180 O O . GLY A 1 155 ? 21.006 37.312 4.684 1.00 29.72 155 GLY A O 1
ATOM 1181 N N . VAL A 1 156 ? 19.583 35.725 3.944 1.00 28.61 156 VAL A N 1
ATOM 1182 C CA . VAL A 1 156 ? 18.530 36.551 3.349 1.00 28.61 156 VAL A CA 1
ATOM 1183 C C . VAL A 1 156 ? 17.253 35.714 3.364 1.00 28.61 156 VAL A C 1
ATOM 1185 O O . VAL A 1 156 ? 17.259 34.527 3.038 1.00 28.61 156 VAL A O 1
ATOM 1188 N N . VAL A 1 157 ? 16.185 36.347 3.834 1.00 32.00 157 VAL A N 1
ATOM 1189 C CA . VAL A 1 157 ? 14.843 35.804 4.021 1.00 32.00 157 VAL A CA 1
ATOM 1190 C C . VAL A 1 157 ? 14.105 35.887 2.685 1.00 32.00 157 VAL A C 1
ATOM 1192 O O . VAL A 1 157 ? 13.968 36.970 2.127 1.00 32.00 157 VAL A O 1
ATOM 1195 N N . GLY A 1 158 ? 13.626 34.750 2.190 1.00 27.81 158 GLY A N 1
ATOM 1196 C CA . GLY A 1 158 ? 12.670 34.648 1.091 1.00 27.81 158 GLY A CA 1
ATOM 1197 C C . GLY A 1 158 ? 11.713 33.515 1.429 1.00 27.81 158 GLY A C 1
ATOM 1198 O O . GLY A 1 158 ? 12.109 32.352 1.421 1.00 27.81 158 GLY A O 1
ATOM 1199 N N . ALA A 1 159 ? 10.506 33.873 1.857 1.00 32.81 159 ALA A N 1
ATOM 1200 C CA . ALA A 1 159 ? 9.473 32.942 2.276 1.00 32.81 159 ALA A CA 1
ATOM 1201 C C . ALA A 1 159 ? 8.722 32.415 1.049 1.00 32.81 159 ALA A C 1
ATOM 1203 O O . ALA A 1 159 ? 7.936 33.141 0.451 1.00 32.81 159 ALA A O 1
ATOM 1204 N N . GLU A 1 160 ? 8.944 31.145 0.724 1.00 30.06 160 GLU A N 1
ATOM 1205 C CA . GLU A 1 160 ? 7.979 30.312 0.012 1.00 30.06 160 GLU A CA 1
ATOM 1206 C C . GLU A 1 160 ? 7.784 29.027 0.827 1.00 30.06 160 GLU A C 1
ATOM 1208 O O . GLU A 1 160 ? 8.744 28.391 1.276 1.00 30.06 160 GLU A O 1
ATOM 1213 N N . GLU A 1 161 ? 6.521 28.706 1.103 1.00 36.66 161 GLU A N 1
ATOM 1214 C CA . GLU A 1 161 ? 6.075 27.576 1.917 1.00 36.66 161 GLU A CA 1
ATOM 1215 C C . GLU A 1 161 ? 6.343 26.235 1.213 1.00 36.66 161 GLU A C 1
ATOM 1217 O O . GLU A 1 161 ? 5.465 25.636 0.597 1.00 36.66 161 GLU A O 1
ATOM 1222 N N . GLU A 1 162 ? 7.558 25.708 1.349 1.00 34.50 162 GLU A N 1
ATOM 1223 C CA . GLU A 1 162 ? 7.806 24.274 1.194 1.00 34.50 162 GLU A CA 1
ATOM 1224 C C . GLU A 1 162 ? 7.706 23.597 2.567 1.00 34.50 162 GLU A C 1
ATOM 1226 O O . GLU A 1 162 ? 8.667 23.552 3.343 1.00 34.50 162 GLU A O 1
ATOM 1231 N N . ASP A 1 163 ? 6.529 23.043 2.882 1.00 37.53 163 ASP A N 1
ATOM 1232 C CA . ASP A 1 163 ? 6.337 22.196 4.062 1.00 37.53 163 ASP A CA 1
ATOM 1233 C C . ASP A 1 163 ? 7.126 20.882 3.894 1.00 37.53 163 ASP A C 1
ATOM 1235 O O . ASP A 1 163 ? 6.682 19.870 3.341 1.00 37.53 163 ASP A O 1
ATOM 1239 N N . GLY A 1 164 ? 8.386 20.954 4.323 1.00 31.25 164 GLY A N 1
ATOM 1240 C CA . GLY A 1 164 ? 9.432 19.955 4.168 1.00 31.25 164 GLY A CA 1
ATOM 1241 C C . GLY A 1 164 ? 9.263 18.724 5.055 1.00 31.25 164 GLY A C 1
ATOM 1242 O O . GLY A 1 164 ? 10.142 18.406 5.857 1.00 31.25 164 GLY A O 1
ATOM 1243 N N . GLY A 1 165 ? 8.191 17.966 4.845 1.00 31.70 165 GLY A N 1
ATOM 1244 C CA . GLY A 1 165 ? 8.146 16.537 5.137 1.00 31.70 165 GLY A CA 1
ATOM 1245 C C . GLY A 1 165 ? 8.690 15.765 3.940 1.00 31.70 165 GLY A C 1
ATOM 1246 O O . GLY A 1 165 ? 7.901 15.252 3.148 1.00 31.70 165 GLY A O 1
ATOM 1247 N N . ALA A 1 166 ? 10.021 15.721 3.783 1.00 30.25 166 ALA A N 1
ATOM 1248 C CA . ALA A 1 166 ? 10.671 14.992 2.694 1.00 30.25 166 ALA A CA 1
ATOM 1249 C C . ALA A 1 166 ? 10.144 13.553 2.672 1.00 30.25 166 ALA A C 1
ATOM 1251 O O . ALA A 1 166 ? 10.426 12.755 3.575 1.00 30.25 166 ALA A O 1
ATOM 1252 N N . MET A 1 167 ? 9.341 13.257 1.647 1.00 35.84 167 MET A N 1
ATOM 1253 C CA . MET A 1 167 ? 9.016 11.892 1.278 1.00 35.84 167 MET A CA 1
ATOM 1254 C C . MET A 1 167 ? 10.326 11.126 1.184 1.00 35.84 167 MET A C 1
ATOM 1256 O O . MET A 1 167 ? 11.362 11.674 0.804 1.00 35.84 167 MET A O 1
ATOM 1260 N N . VAL A 1 168 ? 10.288 9.854 1.553 1.00 37.16 168 VAL A N 1
ATOM 1261 C CA . VAL A 1 168 ? 11.362 8.948 1.187 1.00 37.16 168 VAL A CA 1
ATOM 1262 C C . VAL A 1 168 ? 11.485 9.024 -0.339 1.00 37.16 168 VAL A C 1
ATOM 1264 O O . VAL A 1 168 ? 10.670 8.457 -1.057 1.00 37.16 168 VAL A O 1
ATOM 1267 N N . GLU A 1 169 ? 12.488 9.758 -0.822 1.00 35.22 169 GLU A N 1
ATOM 1268 C CA . GLU A 1 169 ? 13.002 9.740 -2.193 1.00 35.22 169 GLU A CA 1
ATOM 1269 C C . GLU A 1 169 ? 13.566 8.335 -2.477 1.00 35.22 169 GLU A C 1
ATOM 1271 O O . GLU A 1 169 ? 14.773 8.118 -2.570 1.00 35.22 169 GLU A O 1
ATOM 1276 N N . ARG A 1 170 ? 12.690 7.326 -2.521 1.00 41.19 170 ARG A N 1
ATOM 1277 C CA . ARG A 1 170 ? 12.989 5.997 -3.075 1.00 41.19 170 ARG A CA 1
ATOM 1278 C C . ARG A 1 170 ? 12.169 5.664 -4.316 1.00 41.19 170 ARG A C 1
ATOM 1280 O O . ARG A 1 170 ? 12.419 4.633 -4.932 1.00 41.19 170 ARG A O 1
ATOM 1287 N N . GLY A 1 171 ? 11.278 6.551 -4.743 1.00 33.47 171 GLY A N 1
ATOM 1288 C CA . GLY A 1 171 ? 10.604 6.467 -6.032 1.00 33.47 171 GLY A CA 1
ATOM 1289 C C . GLY A 1 171 ? 10.970 7.670 -6.890 1.00 33.47 171 GLY A C 1
ATOM 1290 O O . GLY A 1 171 ? 10.522 8.769 -6.598 1.00 33.47 171 GLY A O 1
ATOM 1291 N N . ASN A 1 172 ? 11.750 7.440 -7.945 1.00 36.81 172 ASN A N 1
ATOM 1292 C CA . ASN A 1 172 ? 12.029 8.365 -9.052 1.00 36.81 172 ASN A CA 1
ATOM 1293 C C . ASN A 1 172 ? 13.008 9.522 -8.785 1.00 36.81 172 ASN A C 1
ATOM 1295 O O . ASN A 1 172 ? 12.629 10.688 -8.773 1.00 36.81 172 ASN A O 1
ATOM 1299 N N . GLU A 1 173 ? 14.308 9.211 -8.776 1.00 31.50 173 GLU A N 1
ATOM 1300 C CA . GLU A 1 173 ? 15.228 10.064 -9.537 1.00 31.50 173 GLU A CA 1
ATOM 1301 C C . GLU A 1 173 ? 14.983 9.771 -11.025 1.00 31.50 173 GLU A C 1
ATOM 1303 O O . GLU A 1 173 ? 15.315 8.695 -11.535 1.00 31.50 173 GLU A O 1
ATOM 1308 N N . ALA A 1 174 ? 14.337 10.714 -11.708 1.00 32.28 174 ALA A N 1
ATOM 1309 C CA . ALA A 1 174 ? 14.373 10.802 -13.157 1.00 32.28 174 ALA A CA 1
ATOM 1310 C C . ALA A 1 174 ? 15.817 11.142 -13.553 1.00 32.28 174 ALA A C 1
ATOM 1312 O O . ALA A 1 174 ? 16.219 12.304 -13.548 1.00 32.28 174 ALA A O 1
ATOM 1313 N N . VAL A 1 175 ? 16.630 10.118 -13.817 1.00 32.81 175 VAL A N 1
ATOM 1314 C CA . VAL A 1 175 ? 17.954 10.320 -14.406 1.00 32.81 175 VAL A CA 1
ATOM 1315 C C . VAL A 1 175 ? 17.746 10.503 -15.900 1.00 32.81 175 VAL A C 1
ATOM 1317 O O . VAL A 1 175 ? 17.386 9.564 -16.607 1.00 32.81 175 VAL A O 1
ATOM 1320 N N . ASN A 1 176 ? 17.911 11.758 -16.300 1.00 29.80 176 ASN A N 1
ATOM 1321 C CA . ASN A 1 176 ? 18.011 12.253 -17.660 1.00 29.80 176 ASN A CA 1
ATOM 1322 C C . ASN A 1 176 ? 18.995 11.407 -18.484 1.00 29.80 176 ASN A C 1
ATOM 1324 O O . ASN A 1 176 ? 20.037 10.992 -17.968 1.00 29.80 176 ASN A O 1
ATOM 1328 N N . ASP A 1 177 ? 18.688 11.226 -19.767 1.00 29.31 177 ASP A N 1
ATOM 1329 C CA . ASP A 1 177 ? 19.639 10.774 -20.777 1.00 29.31 177 ASP A CA 1
ATOM 1330 C C . ASP A 1 177 ? 20.822 11.749 -20.807 1.00 29.31 177 ASP A C 1
ATOM 1332 O O . ASP A 1 177 ? 20.723 12.891 -21.253 1.00 29.31 177 ASP A O 1
ATOM 1336 N N . GLY A 1 178 ? 21.943 11.321 -20.239 1.00 23.91 178 GLY A N 1
ATOM 1337 C CA . GLY A 1 178 ? 23.125 12.151 -20.086 1.00 23.91 178 GLY A CA 1
ATOM 1338 C C . GLY A 1 178 ? 24.296 11.304 -19.632 1.00 23.91 178 GLY A C 1
ATOM 1339 O O . GLY A 1 178 ? 24.457 11.014 -18.450 1.00 23.91 178 GLY A O 1
ATOM 1340 N N . VAL A 1 179 ? 25.100 10.891 -20.606 1.00 33.75 179 VAL A N 1
ATOM 1341 C CA . VAL A 1 179 ? 26.413 10.264 -20.446 1.00 33.75 179 VAL A CA 1
ATOM 1342 C C . VAL A 1 179 ? 27.211 10.987 -19.347 1.00 33.75 179 VAL A C 1
ATOM 1344 O O . VAL A 1 179 ? 27.632 12.125 -19.527 1.00 33.75 179 VAL A O 1
ATOM 1347 N N . GLY A 1 180 ? 27.415 10.339 -18.195 1.00 25.27 180 GLY A N 1
ATOM 1348 C CA . GLY A 1 180 ? 28.180 10.919 -17.085 1.00 25.27 180 GLY A CA 1
ATOM 1349 C C . GLY A 1 180 ? 28.088 10.097 -15.801 1.00 25.27 180 GLY A C 1
ATOM 1350 O O . GLY A 1 180 ? 27.189 10.282 -14.988 1.00 25.27 180 GLY A O 1
ATOM 1351 N N . GLY A 1 181 ? 29.013 9.151 -15.632 1.00 37.72 181 GLY A N 1
ATOM 1352 C CA . GLY A 1 181 ? 28.978 8.132 -14.585 1.00 37.72 181 GLY A CA 1
ATOM 1353 C C . GLY A 1 181 ? 29.027 8.640 -13.140 1.00 37.72 181 GLY A C 1
ATOM 1354 O O . GLY A 1 181 ? 29.825 9.499 -12.776 1.00 37.72 181 GLY A O 1
ATOM 1355 N N . THR A 1 182 ? 28.261 7.971 -12.275 1.00 31.55 182 THR A N 1
ATOM 1356 C CA . THR A 1 182 ? 28.606 7.796 -10.858 1.00 31.55 182 THR A CA 1
ATOM 1357 C C . THR A 1 182 ? 28.424 6.330 -10.455 1.00 31.55 182 THR A C 1
ATOM 1359 O O . THR A 1 182 ? 27.386 5.705 -10.659 1.00 31.55 182 THR A O 1
ATOM 1362 N N . ALA A 1 183 ? 29.504 5.753 -9.929 1.00 36.91 183 ALA A N 1
ATOM 1363 C CA . ALA A 1 183 ? 29.667 4.334 -9.652 1.00 36.91 183 ALA A CA 1
ATOM 1364 C C . ALA A 1 183 ? 28.864 3.877 -8.418 1.00 36.91 183 ALA A C 1
ATOM 1366 O O . ALA A 1 183 ? 29.323 3.961 -7.278 1.00 36.91 183 ALA A O 1
ATOM 1367 N N . GLY A 1 184 ? 27.677 3.330 -8.663 1.00 35.78 184 GLY A N 1
ATOM 1368 C CA . GLY A 1 184 ? 26.934 2.478 -7.738 1.00 35.78 184 GLY A CA 1
ATOM 1369 C C . GLY A 1 184 ? 26.539 1.203 -8.469 1.00 35.78 184 GLY A C 1
ATOM 1370 O O . GLY A 1 184 ? 25.451 1.133 -9.027 1.00 35.78 184 GLY A O 1
ATOM 1371 N N . GLY A 1 185 ? 27.445 0.224 -8.536 1.00 38.75 185 GLY A N 1
ATOM 1372 C CA . GLY A 1 185 ? 27.245 -0.972 -9.351 1.00 38.75 185 GLY A CA 1
ATOM 1373 C C . GLY A 1 185 ? 26.130 -1.875 -8.820 1.00 38.75 185 GLY A C 1
ATOM 1374 O O . GLY A 1 185 ? 26.395 -2.763 -8.013 1.00 38.75 185 GLY A O 1
ATOM 1375 N N . GLY A 1 186 ? 24.884 -1.637 -9.238 1.00 55.69 186 GLY A N 1
ATOM 1376 C CA . GLY A 1 186 ? 23.820 -2.641 -9.164 1.00 55.69 186 GLY A CA 1
ATOM 1377 C C . GLY A 1 186 ? 24.144 -3.828 -10.078 1.00 55.69 186 GLY A C 1
ATOM 1378 O O . GLY A 1 186 ? 25.051 -3.730 -10.895 1.00 55.69 186 GLY A O 1
ATOM 1379 N N . TRP A 1 187 ? 23.401 -4.936 -9.986 1.00 60.66 187 TRP A N 1
ATOM 1380 C CA . TRP A 1 187 ? 23.579 -6.120 -10.857 1.00 60.66 187 TRP A CA 1
ATOM 1381 C C . TRP A 1 187 ? 23.603 -5.798 -12.369 1.00 60.66 187 TRP A C 1
ATOM 1383 O O . TRP A 1 187 ? 24.182 -6.536 -13.158 1.00 60.66 187 TRP A O 1
ATOM 1393 N N . TYR A 1 188 ? 23.017 -4.661 -12.747 1.00 59.84 188 TYR A N 1
ATOM 1394 C CA . TYR A 1 188 ? 22.960 -4.102 -14.097 1.00 59.84 188 TYR A CA 1
ATOM 1395 C C . TYR A 1 188 ? 24.258 -3.415 -14.557 1.00 59.84 188 TYR A C 1
ATOM 1397 O O . TYR A 1 188 ? 24.416 -3.122 -15.737 1.00 59.84 188 TYR A O 1
ATOM 1405 N N . ALA A 1 189 ? 25.179 -3.089 -13.648 1.00 63.72 189 ALA A N 1
ATOM 1406 C CA . ALA A 1 189 ? 26.361 -2.311 -13.991 1.00 63.72 189 ALA A CA 1
ATOM 1407 C C . ALA A 1 189 ? 27.330 -3.137 -14.840 1.00 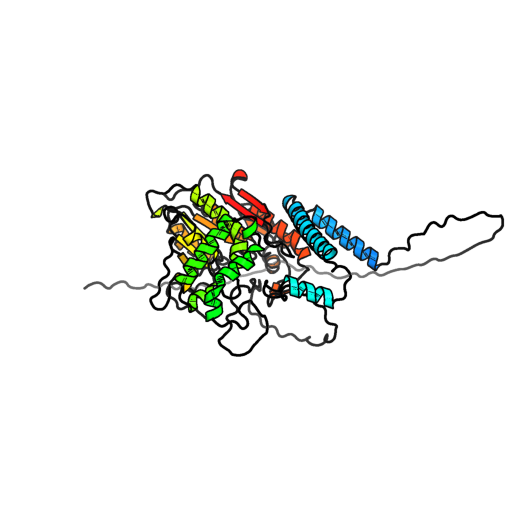63.72 189 ALA A C 1
ATOM 1409 O O . ALA A 1 189 ? 27.927 -4.097 -14.357 1.00 63.72 189 ALA A O 1
ATOM 1410 N N . GLY A 1 190 ? 27.483 -2.727 -16.099 1.00 67.06 190 GLY A N 1
ATOM 1411 C CA . GLY A 1 190 ? 28.315 -3.415 -17.083 1.00 67.06 190 GLY A CA 1
ATOM 1412 C C . GLY A 1 190 ? 27.610 -4.550 -17.827 1.00 67.06 190 GLY A C 1
ATOM 1413 O O . GLY A 1 190 ? 28.268 -5.195 -18.633 1.00 67.06 190 GLY A O 1
ATOM 1414 N N . LYS A 1 191 ? 26.310 -4.781 -17.588 1.00 69.75 191 LYS A N 1
ATOM 1415 C CA . LYS A 1 191 ? 25.502 -5.697 -18.400 1.00 69.75 191 LYS A CA 1
ATOM 1416 C C . LYS A 1 191 ? 24.848 -4.948 -19.553 1.00 69.75 191 LYS A C 1
ATOM 1418 O O . LYS A 1 191 ? 24.333 -3.846 -19.368 1.00 69.75 191 LYS A O 1
ATOM 1423 N N . THR A 1 192 ? 24.852 -5.569 -20.720 1.00 74.44 192 THR A N 1
ATOM 1424 C CA . THR A 1 192 ? 24.028 -5.172 -21.862 1.00 74.44 192 THR A CA 1
ATOM 1425 C C . THR A 1 192 ? 22.550 -5.364 -21.534 1.00 74.44 192 THR A C 1
ATOM 1427 O O . THR A 1 192 ? 22.179 -6.188 -20.689 1.00 74.44 192 THR A O 1
ATOM 1430 N N . ASP A 1 193 ? 21.681 -4.623 -22.217 1.00 72.75 193 ASP A N 1
ATOM 1431 C CA . ASP A 1 193 ? 20.241 -4.818 -22.076 1.00 72.75 193 ASP A CA 1
ATOM 1432 C C . ASP A 1 193 ? 19.830 -6.255 -22.435 1.00 72.75 193 ASP A C 1
ATOM 1434 O O . ASP A 1 193 ? 18.890 -6.790 -21.856 1.00 72.75 193 ASP A O 1
ATOM 1438 N N . GLU A 1 194 ? 20.537 -6.896 -23.364 1.00 74.12 194 GLU A N 1
ATOM 1439 C CA . GLU A 1 194 ? 20.343 -8.288 -23.768 1.00 74.12 194 GLU A CA 1
ATOM 1440 C C . GLU A 1 194 ? 20.625 -9.260 -22.612 1.00 74.12 194 GLU A C 1
ATOM 1442 O O . GLU A 1 194 ? 19.815 -10.147 -22.343 1.00 74.12 194 GLU A O 1
ATOM 1447 N N . GLU A 1 195 ? 21.724 -9.069 -21.879 1.00 70.75 195 GLU A N 1
ATOM 1448 C CA . GLU A 1 195 ? 22.077 -9.889 -20.708 1.00 70.75 195 GLU A CA 1
ATOM 1449 C C . GLU A 1 195 ? 21.109 -9.684 -19.543 1.00 70.75 195 GLU A C 1
ATOM 1451 O O . GLU A 1 195 ? 20.772 -10.627 -18.823 1.00 70.75 195 GLU A O 1
ATOM 1456 N N . ILE A 1 196 ? 20.640 -8.450 -19.363 1.00 66.94 196 ILE A N 1
ATOM 1457 C CA . ILE A 1 196 ? 19.582 -8.126 -18.408 1.00 66.94 196 ILE A CA 1
ATOM 1458 C C . ILE A 1 196 ? 18.342 -8.939 -18.775 1.00 66.94 196 ILE A C 1
ATOM 1460 O O . ILE A 1 196 ? 17.825 -9.732 -17.992 1.00 66.94 196 ILE A O 1
ATOM 1464 N N . VAL A 1 197 ? 17.894 -8.807 -20.010 1.00 71.12 197 VAL A N 1
ATOM 1465 C CA . VAL A 1 197 ? 16.709 -9.469 -20.539 1.00 71.12 197 VAL A CA 1
ATOM 1466 C C . VAL A 1 197 ? 16.850 -11.004 -20.476 1.00 71.12 197 VAL A C 1
ATOM 1468 O O . VAL A 1 197 ? 15.874 -11.681 -20.173 1.00 71.12 197 VAL A O 1
ATOM 1471 N N . ALA A 1 198 ? 18.026 -11.600 -20.654 1.00 72.12 198 ALA A N 1
ATOM 1472 C CA . ALA A 1 198 ? 18.172 -13.060 -20.646 1.00 72.12 198 ALA A CA 1
ATOM 1473 C C . ALA A 1 198 ? 18.030 -13.730 -19.258 1.00 72.12 198 ALA A C 1
ATOM 1475 O O . ALA A 1 198 ? 17.425 -14.795 -19.179 1.00 72.12 198 ALA A O 1
ATOM 1476 N N . ASP A 1 199 ? 18.542 -13.126 -18.177 1.00 80.56 199 ASP A N 1
ATOM 1477 C CA . ASP A 1 199 ? 18.709 -13.815 -16.875 1.00 80.56 199 ASP A CA 1
ATOM 1478 C C . ASP A 1 199 ? 18.143 -13.045 -15.658 1.00 80.56 199 ASP A C 1
ATOM 1480 O O . ASP A 1 199 ? 18.428 -13.355 -14.499 1.00 80.56 199 ASP A O 1
ATOM 1484 N N . THR A 1 200 ? 17.320 -12.010 -15.880 1.00 86.75 200 THR A N 1
ATOM 1485 C CA . THR A 1 200 ? 16.801 -11.197 -14.759 1.00 86.75 200 THR A CA 1
ATOM 1486 C C . THR A 1 200 ? 15.946 -12.003 -13.775 1.00 86.75 200 THR A C 1
ATOM 1488 O O . THR A 1 200 ? 16.044 -11.771 -12.570 1.00 86.75 200 THR A O 1
ATOM 1491 N N . VAL A 1 201 ? 15.100 -12.932 -14.237 1.00 91.62 201 VAL A N 1
ATOM 1492 C CA . VAL A 1 201 ? 14.185 -13.653 -13.329 1.00 91.62 201 VAL A CA 1
ATOM 1493 C C . VAL A 1 201 ? 14.951 -14.605 -12.411 1.00 91.62 201 VAL A C 1
ATOM 1495 O O . VAL A 1 201 ? 14.706 -14.601 -11.205 1.00 91.62 201 VAL A O 1
ATOM 1498 N N . SER A 1 202 ? 15.941 -15.340 -12.931 1.00 90.00 202 SER A N 1
ATOM 1499 C CA . SER A 1 202 ? 16.826 -16.185 -12.116 1.00 90.00 202 SER A CA 1
ATOM 1500 C C . SER A 1 202 ? 17.573 -15.364 -11.066 1.00 90.00 202 SER A C 1
ATOM 1502 O O . SER A 1 202 ? 17.674 -15.772 -9.906 1.00 90.00 202 SER A O 1
ATOM 1504 N N . TRP A 1 203 ? 18.057 -14.179 -11.446 1.00 88.31 203 TRP A N 1
ATOM 1505 C CA . TRP A 1 203 ? 18.708 -13.270 -10.511 1.00 88.31 203 TRP A CA 1
ATOM 1506 C C . TRP A 1 203 ? 17.748 -12.773 -9.420 1.00 88.31 203 TRP A C 1
ATOM 1508 O O . TRP A 1 203 ? 18.077 -12.859 -8.237 1.00 88.31 203 TRP A O 1
ATOM 1518 N N . LEU A 1 204 ? 16.539 -12.320 -9.777 1.00 91.00 204 LEU A N 1
ATOM 1519 C CA . LEU A 1 204 ? 15.515 -11.924 -8.800 1.00 91.00 204 LEU A CA 1
ATOM 1520 C C . LEU A 1 204 ? 15.177 -13.082 -7.851 1.00 91.00 204 LEU A C 1
ATOM 1522 O O . LEU A 1 204 ? 15.054 -12.878 -6.641 1.00 91.00 204 LEU A O 1
ATOM 1526 N N . ALA A 1 205 ? 15.082 -14.306 -8.377 1.00 92.44 205 ALA A N 1
ATOM 1527 C CA . ALA A 1 205 ? 14.872 -15.507 -7.581 1.00 92.44 205 ALA A CA 1
ATOM 1528 C C . ALA A 1 205 ? 16.002 -15.724 -6.571 1.00 92.44 205 ALA A C 1
ATOM 1530 O O . ALA A 1 205 ? 15.717 -16.054 -5.418 1.00 92.44 205 ALA A O 1
ATOM 1531 N N . GLN A 1 206 ? 17.260 -15.525 -6.975 1.00 90.25 206 GLN A N 1
ATOM 1532 C CA . GLN A 1 206 ? 18.425 -15.639 -6.100 1.00 90.25 206 GLN A CA 1
ATOM 1533 C C . GLN A 1 206 ? 18.448 -14.553 -5.019 1.00 90.25 206 GLN A C 1
ATOM 1535 O O . GLN A 1 206 ? 18.680 -14.877 -3.856 1.00 90.25 206 GLN A O 1
ATOM 1540 N N . GLU A 1 207 ? 18.163 -13.296 -5.367 1.00 88.12 207 GLU A N 1
ATOM 1541 C CA . GLU A 1 207 ? 18.087 -12.196 -4.396 1.00 88.12 207 GLU A CA 1
ATOM 1542 C C . GLU A 1 207 ? 17.027 -12.481 -3.326 1.00 88.12 207 GLU A C 1
ATOM 1544 O O . GLU A 1 207 ? 17.286 -12.364 -2.128 1.00 88.12 207 GLU A O 1
ATOM 1549 N N . MET A 1 208 ? 15.840 -12.924 -3.744 1.00 92.25 208 MET A N 1
ATOM 1550 C CA . MET A 1 208 ? 14.723 -13.190 -2.838 1.00 92.25 208 MET A CA 1
ATOM 1551 C C . MET A 1 208 ? 14.918 -14.431 -1.954 1.00 92.25 208 MET A C 1
ATOM 1553 O O . MET A 1 208 ? 14.299 -14.502 -0.895 1.00 92.25 208 MET A O 1
ATOM 1557 N N . ARG A 1 209 ? 15.801 -15.381 -2.308 1.00 92.06 209 ARG A N 1
ATOM 1558 C CA . ARG A 1 209 ? 16.086 -16.579 -1.481 1.00 92.06 209 ARG A CA 1
ATOM 1559 C C . ARG A 1 209 ? 16.620 -16.253 -0.090 1.00 92.06 209 ARG A C 1
ATOM 1561 O O . ARG A 1 209 ? 16.413 -17.024 0.842 1.00 92.06 209 ARG A O 1
ATOM 1568 N N . ALA A 1 210 ? 17.327 -15.136 0.045 1.00 88.31 210 ALA A N 1
ATOM 1569 C CA . ALA A 1 210 ? 17.847 -14.673 1.328 1.00 88.31 210 ALA A CA 1
ATOM 1570 C C . ALA A 1 210 ? 16.829 -13.830 2.117 1.00 88.31 210 ALA A C 1
ATOM 1572 O O . ALA A 1 210 ? 17.144 -13.359 3.209 1.00 88.31 210 ALA A O 1
ATOM 1573 N N . MET A 1 211 ? 15.638 -13.600 1.562 1.00 90.62 211 MET A N 1
ATOM 1574 C CA . MET A 1 211 ? 14.632 -12.714 2.128 1.00 90.62 211 MET A CA 1
ATOM 1575 C C . MET A 1 211 ? 13.510 -13.487 2.830 1.00 90.62 211 MET A C 1
ATOM 1577 O O . MET A 1 211 ? 13.335 -14.695 2.673 1.00 90.62 211 MET A O 1
ATOM 1581 N N . MET A 1 212 ? 12.724 -12.746 3.604 1.00 92.06 212 MET A N 1
ATOM 1582 C CA . MET A 1 212 ? 11.609 -13.256 4.393 1.00 92.06 212 MET A CA 1
ATOM 1583 C C . MET A 1 212 ? 10.545 -13.929 3.510 1.00 92.06 212 MET A C 1
ATOM 1585 O O . MET A 1 212 ? 10.077 -15.007 3.860 1.00 92.06 212 MET A O 1
ATOM 1589 N N . ILE A 1 213 ? 10.232 -13.370 2.336 1.00 93.75 213 ILE A N 1
ATOM 1590 C CA . ILE A 1 213 ? 9.249 -13.944 1.405 1.00 93.75 213 ILE A CA 1
ATOM 1591 C C . ILE A 1 213 ? 9.546 -15.402 1.044 1.00 93.75 213 ILE A C 1
ATOM 1593 O O . ILE A 1 213 ? 8.641 -16.223 1.014 1.00 93.75 213 ILE A O 1
ATOM 1597 N N . TYR A 1 214 ? 10.812 -15.757 0.838 1.00 94.94 214 TYR A N 1
ATOM 1598 C CA . TYR A 1 214 ? 11.196 -17.132 0.534 1.00 94.94 214 TYR A CA 1
ATOM 1599 C C . TYR A 1 214 ? 11.021 -18.071 1.734 1.00 94.94 214 TYR A C 1
ATOM 1601 O O . TYR A 1 214 ? 10.667 -19.237 1.563 1.00 94.94 214 TYR A O 1
ATOM 1609 N N . ARG A 1 215 ? 11.304 -17.565 2.940 1.00 93.19 215 ARG A N 1
ATOM 1610 C CA . ARG A 1 215 ? 11.289 -18.331 4.191 1.00 93.19 215 ARG A CA 1
ATOM 1611 C C . ARG A 1 215 ? 9.871 -18.556 4.715 1.00 93.19 215 ARG A C 1
ATOM 1613 O O . ARG A 1 215 ? 9.542 -19.678 5.079 1.00 93.19 215 ARG A O 1
ATOM 1620 N N . ASP A 1 216 ? 9.065 -17.497 4.745 1.00 94.50 216 ASP A N 1
ATOM 1621 C CA . ASP A 1 216 ? 7.795 -17.458 5.477 1.00 94.50 216 ASP A CA 1
ATOM 1622 C C . ASP A 1 216 ? 6.569 -17.429 4.535 1.00 94.50 216 ASP A C 1
ATOM 1624 O O . ASP A 1 216 ? 5.470 -17.763 4.965 1.00 94.50 216 ASP A O 1
ATOM 1628 N N . TYR A 1 217 ? 6.747 -17.081 3.251 1.00 96.75 217 TYR A N 1
ATOM 1629 C CA . TYR A 1 217 ? 5.671 -16.953 2.247 1.00 96.75 217 TYR A CA 1
ATOM 1630 C C . TYR A 1 217 ? 6.029 -17.678 0.944 1.00 96.75 217 TYR A C 1
ATOM 1632 O O . TYR A 1 217 ? 6.039 -17.107 -0.153 1.00 96.75 217 TYR A O 1
ATOM 1640 N N . ARG A 1 218 ? 6.400 -18.954 1.081 1.00 96.75 218 ARG A N 1
ATOM 1641 C CA . ARG A 1 218 ? 6.997 -19.743 0.001 1.00 96.75 218 ARG A CA 1
ATOM 1642 C C . ARG A 1 218 ? 6.097 -19.879 -1.229 1.00 96.75 218 ARG A C 1
ATOM 1644 O O . ARG A 1 218 ? 6.582 -19.805 -2.355 1.00 96.75 218 ARG A O 1
ATOM 1651 N N . ASP A 1 219 ? 4.802 -20.039 -1.010 1.00 97.50 219 ASP A N 1
ATOM 1652 C CA . ASP A 1 219 ? 3.777 -20.095 -2.050 1.00 97.50 219 ASP A CA 1
ATOM 1653 C C . ASP A 1 219 ? 3.693 -18.782 -2.846 1.00 97.50 219 ASP A C 1
ATOM 1655 O O . ASP A 1 219 ? 3.629 -18.802 -4.077 1.00 97.50 219 ASP A O 1
ATOM 1659 N N . ILE A 1 220 ? 3.757 -17.635 -2.164 1.00 98.12 220 ILE A N 1
ATOM 1660 C CA . ILE A 1 220 ? 3.764 -16.312 -2.800 1.00 98.12 220 ILE A CA 1
ATOM 1661 C C . ILE A 1 220 ? 5.057 -16.105 -3.587 1.00 98.12 220 ILE A C 1
ATOM 1663 O O . ILE A 1 220 ? 5.003 -15.613 -4.713 1.00 98.12 220 ILE A O 1
ATOM 1667 N N . TYR A 1 221 ? 6.206 -16.515 -3.040 1.00 97.88 221 TYR A N 1
ATOM 1668 C CA . TYR A 1 221 ? 7.487 -16.486 -3.752 1.00 97.88 221 TYR A CA 1
ATOM 1669 C C . TYR A 1 221 ? 7.417 -17.256 -5.079 1.00 97.88 221 TYR A C 1
ATOM 1671 O O . TYR A 1 221 ? 7.778 -16.715 -6.123 1.00 97.88 221 TYR A O 1
ATOM 1679 N N . GLU A 1 222 ? 6.926 -18.497 -5.059 1.00 97.88 222 GLU A N 1
ATOM 1680 C CA . GLU A 1 222 ? 6.861 -19.349 -6.254 1.00 97.88 222 GLU A CA 1
ATOM 1681 C C . GLU A 1 222 ? 5.897 -18.793 -7.306 1.00 97.88 222 GLU A C 1
ATOM 1683 O O . GLU A 1 222 ? 6.253 -18.702 -8.483 1.00 97.88 222 GLU A O 1
ATOM 1688 N N . ARG A 1 223 ? 4.711 -18.334 -6.885 1.00 98.38 223 ARG A N 1
ATOM 1689 C CA . ARG A 1 223 ? 3.754 -17.672 -7.787 1.00 98.38 223 ARG A CA 1
ATOM 1690 C C . ARG A 1 223 ? 4.335 -16.399 -8.388 1.00 98.38 223 ARG A C 1
ATOM 1692 O O . ARG A 1 223 ? 4.186 -16.168 -9.584 1.00 98.38 223 ARG A O 1
ATOM 1699 N N . ALA A 1 224 ? 5.020 -15.587 -7.586 1.00 98.12 224 ALA A N 1
ATOM 1700 C CA . ALA A 1 224 ? 5.625 -14.357 -8.068 1.00 98.12 224 ALA A CA 1
ATOM 1701 C C . ALA A 1 224 ? 6.716 -14.617 -9.114 1.00 98.12 224 ALA A C 1
ATOM 1703 O O . ALA A 1 224 ? 6.794 -13.872 -10.085 1.00 98.12 224 ALA A O 1
ATOM 1704 N N . LEU A 1 225 ? 7.519 -15.677 -8.972 1.00 97.38 225 LEU A N 1
ATOM 1705 C CA . LEU A 1 225 ? 8.493 -16.057 -10.002 1.00 97.38 225 LEU A CA 1
ATOM 1706 C C . LEU A 1 225 ? 7.823 -16.473 -11.312 1.00 97.38 225 LEU A C 1
ATOM 1708 O O . LEU A 1 225 ? 8.236 -16.006 -12.371 1.00 97.38 225 LEU A O 1
ATOM 1712 N N . ALA A 1 226 ? 6.759 -17.275 -11.245 1.00 97.81 226 ALA A N 1
ATOM 1713 C CA . ALA A 1 226 ? 5.999 -17.652 -12.436 1.00 97.81 226 ALA A CA 1
ATOM 1714 C C . ALA A 1 226 ? 5.384 -16.424 -13.139 1.00 97.81 226 ALA A C 1
ATOM 1716 O O . ALA A 1 226 ? 5.404 -16.326 -14.367 1.00 97.81 226 ALA A O 1
ATOM 1717 N N . ILE A 1 227 ? 4.887 -15.457 -12.363 1.00 98.38 227 ILE A N 1
ATOM 1718 C CA . ILE A 1 227 ? 4.357 -14.187 -12.875 1.00 98.38 227 ILE A CA 1
ATOM 1719 C C . ILE A 1 227 ? 5.466 -13.334 -13.500 1.00 98.38 227 ILE A C 1
ATOM 1721 O O . ILE A 1 227 ? 5.288 -12.805 -14.594 1.00 98.38 227 ILE A O 1
ATOM 1725 N N . LEU A 1 228 ? 6.630 -13.231 -12.855 1.00 97.06 228 LEU A N 1
ATOM 1726 C CA . LEU A 1 228 ? 7.783 -12.516 -13.404 1.00 97.06 228 LEU A CA 1
ATOM 1727 C C . LEU A 1 228 ? 8.244 -13.126 -14.731 1.00 97.06 228 LEU A C 1
ATOM 1729 O O . LEU A 1 228 ? 8.531 -12.380 -15.663 1.00 97.06 228 LEU A O 1
ATOM 1733 N N . ASP A 1 229 ? 8.258 -14.455 -14.847 1.00 95.94 229 ASP A N 1
ATOM 1734 C CA . ASP A 1 229 ? 8.540 -15.150 -16.107 1.00 95.94 229 ASP A CA 1
ATOM 1735 C C . ASP A 1 229 ? 7.490 -14.847 -17.186 1.00 95.94 229 ASP A C 1
ATOM 1737 O O . ASP A 1 229 ? 7.843 -14.615 -18.347 1.00 95.94 229 ASP A O 1
ATOM 1741 N N . LYS A 1 230 ? 6.201 -14.806 -16.822 1.00 96.69 230 LYS A N 1
ATOM 1742 C CA . LYS A 1 230 ? 5.113 -14.411 -17.732 1.00 96.69 230 LYS A CA 1
ATOM 1743 C C . LYS A 1 230 ? 5.305 -12.976 -18.227 1.00 96.69 230 LYS A C 1
ATOM 1745 O O . LYS A 1 230 ? 5.289 -12.740 -19.438 1.00 96.69 230 LYS A O 1
ATOM 1750 N N . TRP A 1 231 ? 5.513 -12.019 -17.323 1.00 96.62 231 TRP A N 1
ATOM 1751 C CA . TRP A 1 231 ? 5.732 -10.612 -17.675 1.00 96.62 231 TRP A CA 1
ATOM 1752 C C . TRP A 1 231 ? 6.985 -10.439 -18.511 1.00 96.62 231 TRP A C 1
ATOM 1754 O O . TRP A 1 231 ? 6.962 -9.740 -19.515 1.00 96.62 231 TRP A O 1
ATOM 1764 N N . ARG A 1 232 ? 8.062 -11.148 -18.176 1.00 94.31 232 ARG A N 1
ATOM 1765 C CA . ARG A 1 232 ? 9.290 -11.125 -18.961 1.00 94.31 232 ARG A CA 1
ATOM 1766 C C . ARG A 1 232 ? 9.052 -11.503 -20.424 1.00 94.31 232 ARG A C 1
ATOM 1768 O O . ARG A 1 232 ? 9.644 -10.883 -21.304 1.00 94.31 232 ARG A O 1
ATOM 1775 N N . ARG A 1 233 ? 8.232 -12.522 -20.696 1.00 93.62 233 ARG A N 1
ATOM 1776 C CA . ARG A 1 233 ? 7.943 -12.990 -22.066 1.00 93.62 233 ARG A CA 1
ATOM 1777 C C . ARG A 1 233 ? 6.981 -12.078 -22.822 1.00 93.62 233 ARG A C 1
ATOM 1779 O O . ARG A 1 233 ? 7.075 -12.002 -24.040 1.00 93.62 233 ARG A O 1
ATOM 1786 N N . SER A 1 234 ? 6.061 -11.432 -22.113 1.00 94.44 234 SER A N 1
ATOM 1787 C CA . SER A 1 234 ? 4.970 -10.655 -22.713 1.00 94.44 234 SER A CA 1
ATOM 1788 C C . SER A 1 234 ? 5.258 -9.160 -22.814 1.00 94.44 234 SER A C 1
ATOM 1790 O O . SER A 1 234 ? 4.733 -8.513 -23.712 1.00 94.44 234 SER A O 1
ATOM 1792 N N . PHE A 1 235 ? 6.076 -8.599 -21.922 1.00 95.50 235 PHE A N 1
ATOM 1793 C CA . PHE A 1 235 ? 6.334 -7.163 -21.883 1.00 95.50 235 PHE A CA 1
ATOM 1794 C C . PHE A 1 235 ? 7.372 -6.777 -22.945 1.00 95.50 235 PHE A C 1
ATOM 1796 O O . PHE A 1 235 ? 8.417 -7.431 -23.047 1.00 95.50 235 PHE A O 1
ATOM 1803 N N . PRO A 1 236 ? 7.163 -5.666 -23.675 1.00 95.44 236 PRO A N 1
ATOM 1804 C CA . PRO A 1 236 ? 8.191 -5.072 -24.508 1.00 95.44 236 PRO A CA 1
ATOM 1805 C C . PRO A 1 236 ? 9.458 -4.809 -23.697 1.00 95.44 236 PRO A C 1
ATOM 1807 O O . PRO A 1 236 ? 9.399 -4.442 -22.519 1.00 95.44 236 PRO A O 1
ATOM 1810 N N . LYS A 1 237 ? 10.619 -4.938 -24.345 1.00 92.38 237 LYS A N 1
ATOM 1811 C CA . LYS A 1 237 ? 11.938 -4.762 -23.716 1.00 92.38 237 LYS A CA 1
ATOM 1812 C C . LYS A 1 237 ? 12.028 -3.463 -22.898 1.00 92.38 237 LYS A C 1
ATOM 1814 O O . LYS A 1 237 ? 12.477 -3.489 -21.753 1.00 92.38 237 LYS A O 1
ATOM 1819 N N . SER A 1 238 ? 11.546 -2.349 -23.452 1.00 92.12 238 SER A N 1
ATOM 1820 C CA . SER A 1 238 ? 11.542 -1.025 -22.809 1.00 92.12 238 SER A CA 1
ATOM 1821 C C . SER A 1 238 ? 10.675 -0.964 -21.542 1.00 92.12 238 SER A C 1
ATOM 1823 O O . SER A 1 238 ? 11.031 -0.299 -20.567 1.00 92.12 238 SER A O 1
ATOM 1825 N N . VAL A 1 239 ? 9.543 -1.669 -21.518 1.00 94.56 239 VAL A N 1
ATOM 1826 C CA . VAL A 1 239 ? 8.672 -1.788 -20.340 1.00 94.56 239 VAL A CA 1
ATOM 1827 C C . VAL A 1 239 ? 9.338 -2.683 -19.300 1.00 94.56 239 VAL A C 1
ATOM 1829 O O . VAL A 1 239 ? 9.509 -2.260 -18.157 1.00 94.56 239 VAL A O 1
ATOM 1832 N N . TRP A 1 240 ? 9.793 -3.875 -19.700 1.00 94.19 240 TRP A N 1
ATOM 1833 C CA . TRP A 1 240 ? 10.429 -4.838 -18.800 1.00 94.19 240 TRP A CA 1
ATOM 1834 C C . TRP A 1 240 ? 11.622 -4.239 -18.054 1.00 94.19 240 TRP A C 1
ATOM 1836 O O . TRP A 1 240 ? 11.664 -4.302 -16.826 1.00 94.19 240 TRP A O 1
ATOM 1846 N N . ILE A 1 241 ? 12.548 -3.586 -18.768 1.00 90.50 241 ILE A N 1
ATOM 1847 C CA . ILE A 1 241 ? 13.734 -2.957 -18.166 1.00 90.50 241 ILE A CA 1
ATOM 1848 C C . ILE A 1 241 ? 13.334 -1.968 -17.065 1.00 90.50 241 ILE A C 1
ATOM 1850 O O . ILE A 1 241 ? 13.973 -1.932 -16.014 1.00 90.50 241 ILE A O 1
ATOM 1854 N N . ARG A 1 242 ? 12.257 -1.195 -17.256 1.00 90.88 242 ARG A N 1
ATOM 1855 C CA . ARG A 1 242 ? 11.758 -0.251 -16.243 1.00 90.88 242 ARG A CA 1
ATOM 1856 C C . ARG A 1 242 ? 11.180 -0.960 -15.021 1.00 90.88 242 ARG A C 1
ATOM 1858 O O . ARG A 1 242 ? 11.494 -0.541 -13.904 1.00 90.88 242 ARG A O 1
ATOM 1865 N N . VAL A 1 243 ? 10.409 -2.029 -15.236 1.00 92.44 243 VAL A N 1
ATOM 1866 C CA . VAL A 1 243 ? 9.825 -2.869 -14.173 1.00 92.44 243 VAL A CA 1
ATOM 1867 C C . VAL A 1 243 ? 10.912 -3.493 -13.296 1.00 92.44 243 VAL A C 1
ATOM 1869 O O . VAL A 1 243 ? 10.795 -3.511 -12.075 1.00 92.44 243 VAL A O 1
ATOM 1872 N N . VAL A 1 244 ? 12.011 -3.973 -13.878 1.00 90.50 244 VAL A N 1
ATOM 1873 C CA . VAL A 1 244 ? 13.069 -4.641 -13.094 1.00 90.50 244 VAL A CA 1
ATOM 1874 C C . VAL A 1 244 ? 14.177 -3.707 -12.615 1.00 90.50 244 VAL A C 1
ATOM 1876 O O . VAL A 1 244 ? 14.996 -4.093 -11.770 1.00 90.50 244 VAL A O 1
ATOM 1879 N N . LYS A 1 245 ? 14.187 -2.457 -13.099 1.00 84.19 245 LYS A N 1
ATOM 1880 C CA . LYS A 1 245 ? 15.243 -1.470 -12.849 1.00 84.19 245 LYS A CA 1
ATOM 1881 C C . LYS A 1 245 ? 15.615 -1.397 -11.368 1.00 84.19 245 LYS A C 1
ATOM 1883 O O . LYS A 1 245 ? 14.782 -1.126 -10.492 1.00 84.19 245 LYS A O 1
ATOM 1888 N N . SER A 1 246 ? 16.907 -1.598 -11.110 1.00 75.00 246 SER A N 1
ATOM 1889 C CA . SER A 1 246 ? 17.537 -1.521 -9.786 1.00 75.00 246 SER A CA 1
ATOM 1890 C C . SER A 1 246 ? 17.090 -2.591 -8.778 1.00 75.00 246 SER A C 1
ATOM 1892 O O . SER A 1 246 ? 17.344 -2.433 -7.584 1.00 75.00 246 SER A O 1
ATOM 1894 N N . GLY A 1 247 ? 16.418 -3.664 -9.217 1.00 80.69 247 GLY A N 1
ATOM 1895 C CA . GLY A 1 247 ? 15.965 -4.739 -8.323 1.00 80.69 247 GLY A CA 1
ATOM 1896 C C . GLY A 1 247 ? 14.886 -4.316 -7.335 1.00 80.69 247 GLY A C 1
ATOM 1897 O O . GLY A 1 247 ? 14.682 -4.986 -6.324 1.00 80.69 247 GLY A O 1
ATOM 1898 N N . ARG A 1 248 ? 14.224 -3.178 -7.588 1.00 86.44 248 ARG A N 1
ATOM 1899 C CA . ARG A 1 248 ? 13.206 -2.622 -6.686 1.00 86.44 248 ARG A CA 1
ATOM 1900 C C . ARG A 1 248 ? 12.092 -3.631 -6.450 1.00 86.44 248 ARG A C 1
ATOM 1902 O O . ARG A 1 248 ? 11.758 -3.880 -5.300 1.00 86.44 248 ARG A O 1
ATOM 1909 N N . ILE A 1 249 ? 11.641 -4.293 -7.513 1.00 92.75 249 ILE A N 1
ATOM 1910 C CA . ILE A 1 249 ? 10.580 -5.298 -7.464 1.00 92.75 249 ILE A CA 1
ATOM 1911 C C . ILE A 1 249 ? 10.819 -6.401 -6.419 1.00 92.75 249 ILE A C 1
ATOM 1913 O O . ILE A 1 249 ? 9.885 -6.743 -5.708 1.00 92.75 249 ILE A O 1
ATOM 1917 N N . ALA A 1 250 ? 12.051 -6.899 -6.236 1.00 92.12 250 ALA A N 1
ATOM 1918 C CA . ALA A 1 250 ? 12.341 -7.921 -5.221 1.00 92.12 250 ALA A CA 1
ATOM 1919 C C . ALA A 1 250 ? 12.121 -7.398 -3.792 1.00 92.12 250 ALA A C 1
ATOM 1921 O O . ALA A 1 250 ? 11.566 -8.095 -2.945 1.00 92.12 250 ALA A O 1
ATOM 1922 N N . LYS A 1 251 ? 12.541 -6.154 -3.526 1.00 89.00 251 LYS A N 1
ATOM 1923 C CA . LYS A 1 251 ? 12.359 -5.516 -2.216 1.00 89.00 251 LYS A CA 1
ATOM 1924 C C . LYS A 1 251 ? 10.888 -5.235 -1.959 1.00 89.00 251 LYS A C 1
ATOM 1926 O O . LYS A 1 251 ? 10.389 -5.631 -0.914 1.00 89.00 251 LYS A O 1
ATOM 1931 N N . GLU A 1 252 ? 10.216 -4.606 -2.919 1.00 92.62 252 GLU A N 1
ATOM 1932 C CA . GLU A 1 252 ? 8.791 -4.272 -2.836 1.00 92.62 252 GLU A CA 1
ATOM 1933 C C . GLU A 1 252 ? 7.946 -5.532 -2.616 1.00 92.62 252 GLU A C 1
ATOM 1935 O O . GLU A 1 252 ? 7.135 -5.586 -1.697 1.00 92.62 252 GLU A O 1
ATOM 1940 N N . LEU A 1 253 ? 8.211 -6.598 -3.374 1.00 94.62 253 LEU A N 1
ATOM 1941 C CA . LEU A 1 253 ? 7.516 -7.873 -3.236 1.00 94.62 253 LEU A CA 1
ATOM 1942 C C . LEU A 1 253 ? 7.766 -8.526 -1.867 1.00 94.62 253 LEU A C 1
ATOM 1944 O O . LEU A 1 253 ? 6.820 -8.967 -1.218 1.00 94.62 253 LEU A O 1
ATOM 1948 N N . ASN A 1 254 ? 9.012 -8.539 -1.379 1.00 94.06 254 ASN A N 1
ATOM 1949 C CA . ASN A 1 254 ? 9.310 -9.040 -0.035 1.00 94.06 254 ASN A CA 1
ATOM 1950 C C . ASN A 1 254 ? 8.624 -8.214 1.066 1.00 94.06 254 ASN A C 1
ATOM 1952 O O . ASN A 1 254 ? 8.150 -8.765 2.058 1.00 94.06 254 ASN A O 1
ATOM 1956 N N . GLU A 1 255 ? 8.563 -6.893 0.895 1.00 92.75 255 GLU A N 1
ATOM 1957 C CA . GLU A 1 255 ? 7.889 -5.985 1.820 1.00 92.75 255 GLU A CA 1
ATOM 1958 C C . GLU A 1 255 ? 6.360 -6.132 1.812 1.00 92.75 255 GLU A C 1
ATOM 1960 O O . GLU A 1 255 ? 5.737 -5.893 2.854 1.00 92.75 255 GLU A O 1
ATOM 1965 N N . CYS A 1 256 ? 5.793 -6.525 0.669 1.00 96.31 256 CYS A N 1
ATOM 1966 C CA . CYS A 1 256 ? 4.364 -6.705 0.430 1.00 96.31 256 CYS A CA 1
ATOM 1967 C C . CYS A 1 256 ? 3.865 -8.137 0.659 1.00 96.31 256 CYS A C 1
ATOM 1969 O O . CYS A 1 256 ? 2.655 -8.337 0.705 1.00 96.31 256 CYS A O 1
ATOM 1971 N N . ALA A 1 257 ? 4.740 -9.132 0.826 1.00 96.81 257 ALA A N 1
ATOM 1972 C CA . ALA A 1 257 ? 4.332 -10.535 0.946 1.00 96.81 257 ALA A CA 1
ATOM 1973 C C . ALA A 1 257 ? 3.246 -10.797 2.017 1.00 96.81 257 ALA A C 1
ATOM 1975 O O . ALA A 1 257 ? 2.275 -11.481 1.693 1.00 96.81 257 ALA A O 1
ATOM 1976 N N . PRO A 1 258 ? 3.297 -10.204 3.231 1.00 97.12 258 PRO A N 1
ATOM 1977 C CA . PRO A 1 258 ? 2.214 -10.372 4.205 1.00 97.12 258 PRO A CA 1
ATOM 1978 C C . PRO A 1 258 ? 0.885 -9.763 3.752 1.00 97.12 258 PRO A C 1
ATOM 1980 O O . PRO A 1 258 ? -0.181 -10.295 4.043 1.00 97.12 258 PRO A O 1
ATOM 1983 N N . VAL A 1 259 ? 0.949 -8.655 3.010 1.00 98.12 259 VAL A N 1
ATOM 1984 C CA . VAL A 1 259 ? -0.221 -7.954 2.464 1.00 98.12 259 VAL A CA 1
ATOM 1985 C C . VAL A 1 259 ? -0.856 -8.782 1.352 1.00 98.12 259 VAL A C 1
ATOM 1987 O O . VAL A 1 259 ? -2.070 -8.950 1.329 1.00 98.12 259 VAL A O 1
ATOM 1990 N N . ILE A 1 260 ? -0.031 -9.368 0.479 1.00 98.56 260 ILE A N 1
ATOM 1991 C CA . ILE A 1 260 ? -0.480 -10.294 -0.566 1.00 98.56 260 ILE A CA 1
ATOM 1992 C C . ILE A 1 260 ? -1.137 -11.522 0.066 1.00 98.56 260 ILE A C 1
ATOM 1994 O O . ILE A 1 260 ? -2.230 -11.899 -0.350 1.00 98.56 260 ILE A O 1
ATOM 1998 N N . LYS A 1 261 ? -0.518 -12.115 1.098 1.00 98.19 261 LYS A N 1
ATOM 1999 C CA . LYS A 1 261 ? -1.095 -13.264 1.810 1.00 98.19 261 LYS A CA 1
ATOM 2000 C C . LYS A 1 261 ? -2.465 -12.933 2.387 1.00 98.19 261 LYS A C 1
ATOM 2002 O O . LYS A 1 261 ? -3.406 -13.695 2.191 1.00 98.19 261 LYS A O 1
ATOM 2007 N N . HIS A 1 262 ? -2.571 -11.789 3.056 1.00 98.25 262 HIS A N 1
ATOM 2008 C CA . HIS A 1 262 ? -3.823 -11.332 3.636 1.00 98.25 262 HIS A CA 1
ATOM 2009 C C . HIS A 1 262 ? -4.906 -11.120 2.571 1.00 98.25 262 HIS A C 1
ATOM 2011 O O . HIS A 1 262 ? -6.003 -11.657 2.698 1.00 98.25 262 HIS A O 1
ATOM 2017 N N . ALA A 1 263 ? -4.587 -10.413 1.482 1.00 98.50 263 ALA A N 1
ATOM 2018 C CA . ALA A 1 263 ? -5.525 -10.175 0.387 1.00 98.50 263 ALA A CA 1
ATOM 2019 C C . ALA A 1 263 ? -5.999 -11.487 -0.264 1.00 98.50 263 ALA A C 1
ATOM 2021 O O . ALA A 1 263 ? -7.190 -11.641 -0.540 1.00 98.50 263 ALA A O 1
ATOM 2022 N N . LEU A 1 264 ? -5.094 -12.454 -0.464 1.00 98.56 264 LEU A N 1
ATOM 2023 C CA . LEU A 1 264 ? -5.435 -13.786 -0.970 1.00 98.56 264 LEU A CA 1
ATOM 2024 C C . LEU A 1 264 ? -6.410 -14.510 -0.040 1.00 98.56 264 LEU A C 1
ATOM 2026 O O . LEU A 1 264 ? -7.435 -15.009 -0.503 1.00 98.56 264 LEU A O 1
ATOM 2030 N N . ASP A 1 265 ? -6.124 -14.533 1.263 1.00 97.81 265 ASP A N 1
ATOM 2031 C CA . ASP A 1 265 ? -6.986 -15.180 2.255 1.00 97.81 265 ASP A CA 1
ATOM 2032 C C . ASP A 1 265 ? -8.359 -14.508 2.336 1.00 97.81 265 ASP A C 1
ATOM 2034 O O . ASP A 1 265 ? -9.385 -15.188 2.421 1.00 97.81 265 ASP A O 1
ATOM 2038 N N . ARG A 1 266 ? -8.395 -13.173 2.279 1.00 96.31 266 ARG A N 1
ATOM 2039 C CA . ARG A 1 266 ? -9.635 -12.400 2.321 1.00 96.31 266 ARG A CA 1
ATOM 2040 C C . ARG A 1 266 ? -10.504 -12.683 1.099 1.00 96.31 266 ARG A C 1
ATOM 2042 O O . ARG A 1 266 ? -11.666 -13.056 1.248 1.00 96.31 266 ARG A O 1
ATOM 2049 N N . VAL A 1 267 ? -9.937 -12.589 -0.103 1.00 97.50 267 VAL A N 1
ATOM 2050 C CA . VAL A 1 267 ? -10.658 -12.863 -1.356 1.00 97.50 267 VAL A CA 1
ATOM 2051 C C . VAL A 1 267 ? -11.072 -14.335 -1.454 1.00 97.50 267 VAL A C 1
ATOM 2053 O O . VAL A 1 267 ? -12.154 -14.645 -1.955 1.00 97.50 267 VAL A O 1
ATOM 2056 N N . ALA A 1 268 ? -10.277 -15.271 -0.927 1.00 97.50 268 ALA A N 1
ATOM 2057 C CA . ALA A 1 268 ? -10.658 -16.681 -0.875 1.00 97.50 268 ALA A CA 1
ATOM 2058 C C . ALA A 1 268 ? -11.951 -16.906 -0.069 1.00 97.50 268 ALA A C 1
ATOM 2060 O O . ALA A 1 268 ? -12.801 -17.681 -0.512 1.00 97.50 268 ALA A O 1
ATOM 2061 N N . LYS A 1 269 ? -12.138 -16.181 1.043 1.00 95.81 269 LYS A N 1
ATOM 2062 C CA . LYS A 1 269 ? -13.336 -16.251 1.902 1.00 95.81 269 LYS A CA 1
ATOM 2063 C C . LYS A 1 269 ? -14.564 -15.538 1.325 1.00 95.81 269 LYS A C 1
ATOM 2065 O O . LYS A 1 269 ? -15.681 -15.855 1.722 1.00 95.81 269 LYS A O 1
ATOM 2070 N N . MET A 1 270 ? -14.386 -14.582 0.412 1.00 94.88 270 MET A N 1
ATOM 2071 C CA . MET A 1 270 ? -15.510 -13.865 -0.200 1.00 94.88 270 MET A CA 1
ATOM 2072 C C . MET A 1 270 ? -16.356 -14.801 -1.081 1.00 94.88 270 MET A C 1
ATOM 2074 O O . MET A 1 270 ? -15.793 -15.654 -1.777 1.00 94.88 270 MET A O 1
ATOM 2078 N N . PRO A 1 271 ? -17.691 -14.652 -1.109 1.00 94.88 271 PRO A N 1
ATOM 2079 C CA . PRO A 1 271 ? -18.513 -15.344 -2.093 1.00 94.88 271 PRO A CA 1
ATOM 2080 C C . PRO A 1 271 ? -18.184 -14.840 -3.505 1.00 94.88 271 PRO A C 1
ATOM 2082 O O . PRO A 1 271 ? -17.696 -13.726 -3.688 1.00 94.88 271 PRO A O 1
ATOM 2085 N N . VAL A 1 272 ? -18.451 -15.664 -4.519 1.00 97.31 272 VAL A N 1
ATOM 2086 C CA . VAL A 1 272 ? -18.496 -15.177 -5.904 1.00 97.31 272 VAL A CA 1
ATOM 2087 C C . VAL A 1 272 ? -19.859 -14.504 -6.084 1.00 97.31 272 VAL A C 1
ATOM 2089 O O . VAL A 1 272 ? -20.865 -15.211 -5.997 1.00 97.31 272 VAL A O 1
ATOM 2092 N N . PRO A 1 273 ? -19.929 -13.177 -6.278 1.00 95.44 273 PRO A N 1
ATOM 2093 C CA . PRO A 1 273 ? -21.209 -12.505 -6.454 1.00 95.44 273 PRO A CA 1
ATOM 2094 C C . PRO A 1 273 ? -21.845 -12.903 -7.789 1.00 95.44 273 PRO A C 1
ATOM 2096 O O . PRO A 1 273 ? -21.144 -13.183 -8.767 1.00 95.44 273 PRO A O 1
ATOM 2099 N N . ALA A 1 274 ? -23.178 -12.915 -7.824 1.00 95.50 274 ALA A N 1
ATOM 2100 C CA . ALA A 1 274 ? -23.928 -13.150 -9.055 1.00 95.50 274 ALA A CA 1
ATOM 2101 C C . ALA A 1 274 ? -23.783 -11.966 -10.026 1.00 95.50 274 ALA A C 1
ATOM 2103 O O . ALA A 1 274 ? -23.604 -12.176 -11.225 1.00 95.50 274 ALA A O 1
ATOM 2104 N N . ASP A 1 275 ? -23.806 -10.737 -9.498 1.00 95.62 275 ASP A N 1
ATOM 2105 C CA . ASP A 1 275 ? -23.570 -9.509 -10.255 1.00 95.62 275 ASP A CA 1
ATOM 2106 C C . ASP A 1 275 ? -22.064 -9.157 -10.273 1.00 95.62 275 ASP A C 1
ATOM 2108 O O . ASP A 1 275 ? -21.457 -8.940 -9.217 1.00 95.62 275 ASP A O 1
ATOM 2112 N N . PRO A 1 276 ? -21.418 -9.069 -11.454 1.00 94.56 276 PRO A N 1
ATOM 2113 C CA . PRO A 1 276 ? -20.041 -8.598 -11.574 1.00 94.56 276 PRO A CA 1
ATOM 2114 C C . PRO A 1 276 ? -19.773 -7.206 -10.979 1.00 94.56 276 PRO A C 1
ATOM 2116 O O . PRO A 1 276 ? -18.626 -6.927 -10.620 1.00 94.56 276 PRO A O 1
ATOM 2119 N N . ASP A 1 277 ? -20.780 -6.336 -10.862 1.00 92.94 277 ASP A N 1
ATOM 2120 C CA . ASP A 1 277 ? -20.638 -4.999 -10.271 1.00 92.94 277 ASP A CA 1
ATOM 2121 C C . ASP A 1 277 ? -20.560 -5.004 -8.735 1.00 92.94 277 ASP A C 1
ATOM 2123 O O . ASP A 1 277 ? -20.114 -4.016 -8.139 1.00 92.94 277 ASP A O 1
ATOM 2127 N N . GLU A 1 278 ? -20.903 -6.130 -8.107 1.00 94.94 278 GLU A N 1
ATOM 2128 C CA . GLU A 1 278 ? -20.777 -6.373 -6.664 1.00 94.94 278 GLU A CA 1
ATOM 2129 C C . GLU A 1 278 ? -19.449 -7.043 -6.280 1.00 94.94 278 GLU A C 1
ATOM 2131 O O . GLU A 1 278 ? -19.165 -7.257 -5.100 1.00 94.94 278 GLU A O 1
ATOM 2136 N N . ARG A 1 279 ? -18.595 -7.362 -7.261 1.00 97.00 279 ARG A N 1
ATOM 2137 C CA . ARG A 1 279 ? -17.230 -7.839 -7.003 1.00 97.00 279 ARG A CA 1
ATOM 2138 C C . ARG A 1 279 ? -16.416 -6.789 -6.253 1.00 97.00 279 ARG A C 1
ATOM 2140 O O . ARG A 1 279 ? -16.594 -5.582 -6.426 1.00 97.00 279 ARG A O 1
ATOM 2147 N N . ALA A 1 280 ? -15.464 -7.267 -5.461 1.00 97.81 280 ALA A N 1
ATOM 2148 C CA . ALA A 1 280 ? -14.608 -6.425 -4.650 1.00 97.81 280 ALA A CA 1
ATOM 2149 C C . ALA A 1 280 ? -13.758 -5.469 -5.500 1.00 97.81 280 ALA A C 1
ATOM 2151 O O . ALA A 1 280 ? -13.323 -5.803 -6.608 1.00 97.81 280 ALA A O 1
ATOM 2152 N N . THR A 1 281 ? -13.473 -4.298 -4.937 1.00 98.25 281 THR A N 1
ATOM 2153 C CA . THR A 1 281 ? -12.492 -3.345 -5.462 1.00 98.25 281 THR A CA 1
ATOM 2154 C C . THR A 1 281 ? -11.325 -3.238 -4.491 1.00 98.25 281 THR A C 1
ATOM 2156 O O . THR A 1 281 ? -11.508 -2.925 -3.316 1.00 98.25 281 THR A O 1
ATOM 2159 N N . VAL A 1 282 ? -10.110 -3.488 -4.974 1.00 98.69 282 VAL A N 1
ATOM 2160 C CA . VAL A 1 282 ? -8.890 -3.297 -4.178 1.00 98.69 282 VAL A CA 1
ATOM 2161 C C . VAL A 1 282 ? -8.379 -1.877 -4.395 1.00 98.69 282 VAL A C 1
ATOM 2163 O O . VAL A 1 282 ? -8.302 -1.419 -5.534 1.00 98.69 282 VAL A O 1
ATOM 2166 N N . ILE A 1 283 ? -8.009 -1.181 -3.325 1.00 98.38 283 ILE A N 1
ATOM 2167 C CA . ILE A 1 283 ? -7.393 0.147 -3.375 1.00 98.38 283 ILE A CA 1
ATOM 2168 C C . ILE A 1 283 ? -5.958 0.026 -2.862 1.00 98.38 283 ILE A C 1
ATOM 2170 O O . ILE A 1 283 ? -5.750 -0.235 -1.683 1.00 98.38 283 ILE A O 1
ATOM 2174 N N . ASP A 1 284 ? -4.979 0.231 -3.738 1.00 98.31 284 ASP A N 1
ATOM 2175 C CA . ASP A 1 284 ? -3.552 0.283 -3.407 1.00 98.31 284 ASP A CA 1
ATOM 2176 C C . ASP A 1 284 ? -3.148 1.751 -3.180 1.00 98.31 284 ASP A C 1
ATOM 2178 O O . ASP A 1 284 ? -2.941 2.521 -4.126 1.00 98.31 284 ASP A O 1
ATOM 2182 N N . LEU A 1 285 ? -3.140 2.173 -1.912 1.00 97.44 285 LEU A N 1
ATOM 2183 C CA . LEU A 1 285 ? -2.860 3.548 -1.501 1.00 97.44 285 LEU A CA 1
ATOM 2184 C C . LEU A 1 285 ? -1.360 3.830 -1.486 1.00 97.44 285 LEU A C 1
ATOM 2186 O O . LEU A 1 285 ? -0.588 3.118 -0.848 1.00 97.44 285 LEU A O 1
ATOM 2190 N N . CYS A 1 286 ? -0.972 4.942 -2.114 1.00 95.44 286 CYS A N 1
ATOM 2191 C CA . CYS A 1 286 ? 0.430 5.288 -2.366 1.00 95.44 286 CYS A CA 1
ATOM 2192 C C . CYS A 1 286 ? 1.173 4.152 -3.079 1.00 95.44 286 CYS A C 1
ATOM 2194 O O . CYS A 1 286 ? 2.302 3.805 -2.732 1.00 95.44 286 CYS A O 1
ATOM 2196 N N . SER A 1 287 ? 0.500 3.600 -4.091 1.00 95.88 287 SER A N 1
ATOM 2197 C CA . SER A 1 287 ? 0.932 2.458 -4.903 1.00 95.88 287 SER A CA 1
ATOM 2198 C C . SER A 1 287 ? 2.325 2.606 -5.525 1.00 95.88 287 SER A C 1
ATOM 2200 O O . SER A 1 287 ? 2.929 1.608 -5.935 1.00 95.88 287 SER A O 1
ATOM 2202 N N . GLY A 1 288 ? 2.860 3.830 -5.631 1.00 94.25 288 GLY A N 1
ATOM 2203 C CA . GLY A 1 288 ? 4.112 4.086 -6.325 1.00 94.25 288 GLY A CA 1
ATOM 2204 C C . GLY A 1 288 ? 4.056 3.496 -7.733 1.00 94.25 288 GLY A C 1
ATOM 2205 O O . GLY A 1 288 ? 3.126 3.756 -8.489 1.00 94.25 288 GLY A O 1
ATOM 2206 N N . PHE A 1 289 ? 5.043 2.671 -8.093 1.00 95.00 289 PHE A N 1
ATOM 2207 C CA . PHE A 1 289 ? 5.083 2.028 -9.413 1.00 95.00 289 PHE A CA 1
ATOM 2208 C C . PHE A 1 289 ? 3.931 1.024 -9.646 1.00 95.00 289 PHE A C 1
ATOM 2210 O O . PHE A 1 289 ? 3.668 0.656 -10.787 1.00 95.00 289 PHE A O 1
ATOM 2217 N N . GLY A 1 290 ? 3.238 0.585 -8.589 1.00 96.62 290 GLY A N 1
ATOM 2218 C CA . GLY A 1 290 ? 2.087 -0.316 -8.671 1.00 96.62 290 GLY A CA 1
ATOM 2219 C C . GLY A 1 290 ? 2.418 -1.807 -8.584 1.00 96.62 290 GLY A C 1
ATOM 2220 O O . GLY A 1 290 ? 1.576 -2.622 -8.946 1.00 96.62 290 GLY A O 1
ATOM 2221 N N . TYR A 1 291 ? 3.613 -2.194 -8.112 1.00 97.75 291 TYR A N 1
ATOM 2222 C CA . TYR A 1 291 ? 4.014 -3.610 -8.047 1.00 97.75 291 TYR A CA 1
ATOM 2223 C C . TYR A 1 291 ? 3.025 -4.476 -7.259 1.00 97.75 291 TYR A C 1
ATOM 2225 O O . TYR A 1 291 ? 2.705 -5.574 -7.709 1.00 97.75 291 TYR A O 1
ATOM 2233 N N . LEU A 1 292 ? 2.535 -3.993 -6.110 1.00 98.44 292 LEU A N 1
ATOM 2234 C CA . LEU A 1 292 ? 1.563 -4.721 -5.294 1.00 98.44 292 LEU A CA 1
ATOM 2235 C C . LEU A 1 292 ? 0.299 -5.021 -6.105 1.00 98.44 292 LEU A C 1
ATOM 2237 O O . LEU A 1 292 ? -0.058 -6.188 -6.264 1.00 98.44 292 LEU A O 1
ATOM 2241 N N . GLY A 1 293 ? -0.330 -3.996 -6.682 1.00 98.38 293 GLY A N 1
ATOM 2242 C CA . GLY A 1 293 ? -1.503 -4.194 -7.527 1.00 98.38 293 GLY A CA 1
ATOM 2243 C C . GLY A 1 293 ? -1.250 -5.064 -8.764 1.00 98.38 293 GLY A C 1
ATOM 2244 O O . GLY A 1 293 ? -2.089 -5.903 -9.079 1.00 98.38 293 GLY A O 1
ATOM 2245 N N . MET A 1 294 ? -0.090 -4.949 -9.422 1.00 98.50 294 MET A N 1
ATOM 2246 C CA . MET A 1 294 ? 0.266 -5.817 -10.556 1.00 98.50 294 MET A CA 1
ATOM 2247 C C . MET A 1 294 ? 0.311 -7.297 -10.152 1.00 98.50 294 MET A C 1
ATOM 2249 O O . MET A 1 294 ? -0.286 -8.134 -10.824 1.00 98.50 294 MET A O 1
ATOM 2253 N N . PHE A 1 295 ? 0.975 -7.637 -9.041 1.00 98.75 295 PHE A N 1
ATOM 2254 C CA . PHE A 1 295 ? 1.007 -9.022 -8.560 1.00 98.75 295 PHE A CA 1
ATOM 2255 C C . PHE A 1 295 ? -0.377 -9.505 -8.120 1.00 98.75 295 PHE A C 1
ATOM 2257 O O . PHE A 1 295 ? -0.761 -10.627 -8.439 1.00 98.75 295 PHE A O 1
ATOM 2264 N N . LEU A 1 296 ? -1.152 -8.665 -7.433 1.00 98.81 296 LEU A N 1
ATOM 2265 C CA . LEU A 1 296 ? -2.511 -9.018 -7.022 1.00 98.81 296 LEU A CA 1
ATOM 2266 C C . LEU A 1 296 ? -3.447 -9.243 -8.212 1.00 98.81 296 LEU A C 1
ATOM 2268 O O . LEU A 1 296 ? -4.304 -10.119 -8.130 1.00 98.81 296 LEU A O 1
ATOM 2272 N N . SER A 1 297 ? -3.261 -8.521 -9.320 1.00 98.81 297 SER A N 1
ATOM 2273 C CA . SER A 1 297 ? -4.046 -8.739 -10.540 1.00 98.81 297 SER A CA 1
ATOM 2274 C C . SER A 1 297 ? -3.888 -10.158 -11.085 1.00 98.81 297 SER A C 1
ATOM 2276 O O . SER A 1 297 ? -4.852 -10.753 -11.554 1.00 98.81 297 SER A O 1
ATOM 2278 N N . GLU A 1 298 ? -2.685 -10.715 -10.970 1.00 98.75 298 GLU A N 1
ATOM 2279 C CA . GLU A 1 298 ? -2.359 -12.066 -11.428 1.00 98.75 298 GLU A CA 1
ATOM 2280 C C . GLU A 1 298 ? -2.704 -13.152 -10.395 1.00 98.75 298 GLU A C 1
ATOM 2282 O O . GLU A 1 298 ? -2.912 -14.308 -10.757 1.00 98.75 298 GLU A O 1
ATOM 2287 N N . MET A 1 299 ? -2.729 -12.813 -9.100 1.00 98.69 299 MET A N 1
ATOM 2288 C CA . MET A 1 299 ? -2.871 -13.797 -8.018 1.00 98.69 299 MET A CA 1
ATOM 2289 C C . MET A 1 299 ? -4.294 -13.934 -7.456 1.00 98.69 299 MET A C 1
ATOM 2291 O O . MET A 1 299 ? -4.617 -14.995 -6.916 1.00 98.69 299 MET A O 1
ATOM 2295 N N . LEU A 1 300 ? -5.122 -12.886 -7.516 1.00 98.75 300 LEU A N 1
ATOM 2296 C CA . LEU A 1 300 ? -6.485 -12.893 -6.969 1.00 98.75 300 LEU A CA 1
ATOM 2297 C C . LEU A 1 300 ? -7.495 -13.504 -7.960 1.00 98.75 300 LEU A C 1
ATOM 2299 O O . LEU A 1 300 ? -7.266 -13.537 -9.165 1.00 98.75 300 LEU A O 1
ATOM 2303 N N . ASP A 1 301 ? -8.641 -13.979 -7.457 1.00 98.44 301 ASP A N 1
ATOM 2304 C CA . ASP A 1 301 ? -9.707 -14.546 -8.300 1.00 98.44 301 ASP A CA 1
ATOM 2305 C C . ASP A 1 301 ? -10.480 -13.425 -9.037 1.00 98.44 301 ASP A C 1
ATOM 2307 O O . ASP A 1 301 ? -11.205 -12.659 -8.385 1.00 98.44 301 ASP A O 1
ATOM 2311 N N . PRO A 1 302 ? -10.413 -13.336 -10.382 1.00 98.31 302 PRO A N 1
ATOM 2312 C CA . PRO A 1 302 ? -11.088 -12.286 -11.153 1.00 98.31 302 PRO A CA 1
ATOM 2313 C C . PRO A 1 302 ? -12.620 -12.388 -11.127 1.00 98.31 302 PRO A C 1
ATOM 2315 O O . PRO A 1 302 ? -13.330 -11.447 -11.489 1.00 98.31 302 PRO A O 1
ATOM 2318 N N . ARG A 1 303 ? -13.170 -13.520 -10.671 1.00 98.38 303 ARG A N 1
ATOM 2319 C CA . ARG A 1 303 ? -14.616 -13.673 -10.451 1.00 98.38 303 ARG A CA 1
ATOM 2320 C C . ARG A 1 303 ? -15.081 -12.987 -9.170 1.00 98.38 303 ARG A C 1
ATOM 2322 O O . ARG A 1 303 ? -16.275 -12.756 -9.022 1.00 98.38 303 ARG A O 1
ATOM 2329 N N . LYS A 1 304 ? -14.160 -12.668 -8.258 1.00 98.38 304 LYS A N 1
ATOM 2330 C CA . LYS A 1 304 ? -14.445 -12.030 -6.964 1.00 98.38 304 LYS A CA 1
ATOM 2331 C C . LYS A 1 304 ? -13.942 -10.598 -6.883 1.00 98.38 304 LYS A C 1
ATOM 2333 O O . LYS A 1 304 ? -14.502 -9.814 -6.127 1.00 98.38 304 LYS A O 1
ATOM 2338 N N . VAL A 1 305 ? -12.922 -10.249 -7.663 1.00 98.50 305 VAL A N 1
ATOM 2339 C CA . VAL A 1 305 ? -12.334 -8.906 -7.697 1.00 98.50 305 VAL A CA 1
ATOM 2340 C C . VAL A 1 305 ? -12.533 -8.303 -9.079 1.00 98.50 305 VAL A C 1
ATOM 2342 O O . VAL A 1 305 ? -12.138 -8.884 -10.085 1.00 98.50 305 VAL A O 1
ATOM 2345 N N . LYS A 1 306 ? -13.155 -7.126 -9.131 1.00 96.62 306 LYS A N 1
ATOM 2346 C CA . LYS A 1 306 ? -13.435 -6.413 -10.382 1.00 96.62 306 LYS A CA 1
ATOM 2347 C C . LYS A 1 306 ? -12.228 -5.637 -10.876 1.00 96.62 306 LYS A C 1
ATOM 2349 O O . LYS A 1 306 ? -11.945 -5.614 -12.073 1.00 96.62 306 LYS A O 1
ATOM 2354 N N . MET A 1 307 ? -11.569 -4.935 -9.957 1.00 97.88 307 MET A N 1
ATOM 2355 C CA . MET A 1 307 ? -10.482 -4.030 -10.293 1.00 97.88 307 MET A CA 1
ATOM 2356 C C . MET A 1 307 ? -9.567 -3.733 -9.111 1.00 97.88 307 MET A C 1
ATOM 2358 O O . MET A 1 307 ? -9.950 -3.888 -7.949 1.00 97.88 307 MET A O 1
ATOM 2362 N N . ILE A 1 308 ? -8.382 -3.229 -9.445 1.00 98.62 308 ILE A N 1
ATOM 2363 C CA . ILE A 1 308 ? -7.395 -2.716 -8.503 1.00 98.62 308 ILE A CA 1
ATOM 2364 C C . ILE A 1 308 ? -7.097 -1.259 -8.867 1.00 98.62 308 ILE A C 1
ATOM 2366 O O . ILE A 1 308 ? -6.582 -0.963 -9.949 1.00 98.62 308 ILE A O 1
ATOM 2370 N N . ALA A 1 309 ? -7.442 -0.344 -7.966 1.00 97.62 309 ALA A N 1
ATOM 2371 C CA . ALA A 1 309 ? -7.170 1.079 -8.090 1.00 97.62 309 ALA A CA 1
ATOM 2372 C C . ALA A 1 309 ? -5.787 1.406 -7.502 1.00 97.62 309 ALA A C 1
ATOM 2374 O O . ALA A 1 309 ? -5.585 1.317 -6.295 1.00 97.62 309 ALA A O 1
ATOM 2375 N N . LEU A 1 310 ? -4.849 1.806 -8.359 1.00 97.75 310 LEU A N 1
ATOM 2376 C CA . LEU A 1 310 ? -3.502 2.251 -8.004 1.00 97.75 310 LEU A CA 1
ATOM 2377 C C . LEU A 1 310 ? -3.536 3.757 -7.726 1.00 97.75 310 LEU A C 1
ATOM 2379 O O . LEU A 1 310 ? -3.568 4.565 -8.658 1.00 97.75 310 LEU A O 1
ATOM 2383 N N . VAL A 1 311 ? -3.566 4.145 -6.454 1.00 96.38 311 VAL A N 1
ATOM 2384 C CA . VAL A 1 311 ? -3.692 5.548 -6.040 1.00 96.38 311 VAL A CA 1
ATOM 2385 C C . VAL A 1 311 ? -2.318 6.094 -5.671 1.00 96.38 311 VAL A C 1
ATOM 2387 O O . VAL A 1 311 ? -1.647 5.551 -4.797 1.00 96.38 311 VAL A O 1
ATOM 2390 N N . ASP A 1 312 ? -1.877 7.161 -6.333 1.00 95.56 312 ASP A N 1
ATOM 2391 C CA . ASP A 1 312 ? -0.624 7.856 -6.017 1.00 95.56 312 ASP A CA 1
ATOM 2392 C C . ASP A 1 312 ? -0.599 9.256 -6.639 1.00 95.56 312 ASP A C 1
ATOM 2394 O O . ASP A 1 312 ? -0.977 9.444 -7.796 1.00 95.56 312 ASP A O 1
ATOM 2398 N N . LYS A 1 313 ? -0.067 10.246 -5.920 1.00 94.44 313 LYS A N 1
ATOM 2399 C CA . LYS A 1 313 ? 0.070 11.617 -6.429 1.00 94.44 313 LYS A CA 1
ATOM 2400 C C . LYS A 1 313 ? 0.995 11.724 -7.648 1.00 94.44 313 LYS A C 1
ATOM 2402 O O . LYS A 1 313 ? 0.938 12.720 -8.374 1.00 94.44 313 LYS A O 1
ATOM 2407 N N . GLN A 1 314 ? 1.898 10.759 -7.836 1.00 94.44 314 GLN A N 1
ATOM 2408 C CA . GLN A 1 314 ? 2.859 10.752 -8.934 1.00 94.44 314 GLN A CA 1
ATOM 2409 C C . GLN A 1 314 ? 2.305 10.117 -10.211 1.00 94.44 314 GLN A C 1
ATOM 2411 O O . GLN A 1 314 ? 2.955 10.242 -11.250 1.00 94.44 314 GLN A O 1
ATOM 2416 N N . TRP A 1 315 ? 1.118 9.501 -10.192 1.00 95.62 315 TRP A N 1
ATOM 2417 C CA . TRP A 1 315 ? 0.476 9.082 -11.436 1.00 95.62 315 TRP A CA 1
ATOM 2418 C C . TRP A 1 315 ? 0.168 10.298 -12.332 1.00 95.62 315 TRP A C 1
ATOM 2420 O O . TRP A 1 315 ? -0.004 11.425 -11.846 1.00 95.62 315 TRP A O 1
ATOM 2430 N N . PRO A 1 316 ? 0.121 10.131 -13.660 1.00 93.19 316 PRO A N 1
ATOM 2431 C CA . PRO A 1 316 ? -0.409 11.145 -14.557 1.00 93.19 316 PRO A CA 1
ATOM 2432 C C . PRO A 1 316 ? -1.928 11.275 -14.414 1.00 93.19 316 PRO A C 1
ATOM 2434 O O . PRO A 1 316 ? -2.614 10.350 -13.980 1.00 93.19 316 PRO A O 1
ATOM 2437 N N . MET A 1 317 ? -2.457 12.451 -14.759 1.00 88.06 317 MET A N 1
ATOM 2438 C CA . MET A 1 317 ? -3.909 12.624 -14.847 1.00 88.06 317 MET A CA 1
ATOM 2439 C C . MET A 1 317 ? -4.448 11.739 -15.970 1.00 88.06 317 MET A C 1
ATOM 2441 O O . MET A 1 317 ? -3.780 11.547 -16.985 1.00 88.06 317 MET A O 1
ATOM 2445 N N . PHE A 1 318 ? -5.668 11.233 -15.804 1.00 78.88 318 PHE A N 1
ATOM 2446 C CA . PHE A 1 318 ? -6.345 10.490 -16.861 1.00 78.88 318 PHE A CA 1
ATOM 2447 C C . PHE A 1 318 ? -6.368 11.317 -18.159 1.00 78.88 318 PHE A C 1
ATOM 2449 O O . PHE A 1 318 ? -6.678 12.508 -18.118 1.00 78.88 318 PHE A O 1
ATOM 2456 N N . ASN A 1 319 ? -6.013 10.696 -19.287 1.00 78.38 319 ASN A N 1
ATOM 2457 C CA . ASN A 1 319 ? -5.868 11.327 -20.609 1.00 78.38 319 ASN A CA 1
ATOM 2458 C C . ASN A 1 319 ? -4.789 12.424 -20.734 1.00 78.38 319 ASN A C 1
ATOM 2460 O O . ASN A 1 319 ? -4.789 13.161 -21.718 1.00 78.38 319 ASN A O 1
ATOM 2464 N N . ALA A 1 320 ? -3.858 12.548 -19.783 1.00 85.44 320 ALA A N 1
ATOM 2465 C CA . ALA A 1 320 ? -2.716 13.455 -19.900 1.00 85.44 320 ALA A CA 1
ATOM 2466 C C . ALA A 1 320 ? -1.418 12.687 -20.171 1.00 85.44 320 ALA A C 1
ATOM 2468 O O . ALA A 1 320 ? -1.169 11.651 -19.561 1.00 85.44 320 ALA A O 1
ATOM 2469 N N . ALA A 1 321 ? -0.550 13.224 -21.029 1.00 85.06 321 ALA A N 1
ATOM 2470 C CA . ALA A 1 321 ? 0.781 12.655 -21.219 1.00 85.06 321 ALA A CA 1
ATOM 2471 C C . ALA A 1 321 ? 1.580 12.678 -19.892 1.00 85.06 321 ALA A C 1
ATOM 2473 O O . ALA A 1 321 ? 1.575 13.707 -19.200 1.00 85.06 321 ALA A O 1
ATOM 2474 N N . PRO A 1 322 ? 2.275 11.583 -19.523 1.00 88.75 322 PRO A N 1
ATOM 2475 C CA . PRO A 1 322 ? 3.128 11.554 -18.339 1.00 88.75 322 PRO A CA 1
ATOM 2476 C C . PRO A 1 322 ? 4.226 12.624 -18.395 1.00 88.75 322 PRO A C 1
ATOM 2478 O O . PRO A 1 322 ? 4.950 12.736 -19.383 1.00 88.75 322 PRO A O 1
ATOM 2481 N N . LYS A 1 323 ? 4.393 13.397 -17.316 1.00 90.50 323 LYS A N 1
ATOM 2482 C CA . LYS A 1 323 ? 5.550 14.294 -17.146 1.00 90.50 323 LYS A CA 1
ATOM 2483 C C . LYS A 1 323 ? 6.775 13.510 -16.662 1.00 90.50 323 LYS A C 1
ATOM 2485 O O . LYS A 1 323 ? 6.634 12.469 -16.032 1.00 90.50 323 LYS A O 1
ATOM 2490 N N . SER A 1 324 ? 7.980 14.049 -16.857 1.00 87.19 324 SER A N 1
ATOM 2491 C CA . SER A 1 324 ? 9.250 13.381 -16.503 1.00 87.19 324 SER A CA 1
ATOM 2492 C C . SER A 1 324 ? 9.392 12.975 -15.027 1.00 87.19 324 SER A C 1
ATOM 2494 O O . SER A 1 324 ? 10.052 11.988 -14.721 1.00 87.19 324 SER A O 1
ATOM 2496 N N . HIS A 1 325 ? 8.771 13.716 -14.106 1.00 87.38 325 HIS A N 1
ATOM 2497 C CA . HIS A 1 325 ? 8.769 13.416 -12.667 1.00 87.38 325 HIS A CA 1
ATOM 2498 C C . HIS A 1 325 ? 7.618 12.490 -12.237 1.00 87.38 325 HIS A C 1
ATOM 2500 O O . HIS A 1 325 ? 7.521 12.132 -11.061 1.00 87.38 325 HIS A O 1
ATOM 2506 N N . GLN A 1 326 ? 6.709 12.158 -13.154 1.00 93.31 326 GLN A N 1
ATOM 2507 C CA . GLN A 1 326 ? 5.574 11.281 -12.898 1.00 93.31 326 GLN A CA 1
ATOM 2508 C C . GLN A 1 326 ? 5.933 9.833 -13.198 1.00 93.31 326 GLN A C 1
ATOM 2510 O O . GLN A 1 326 ? 6.900 9.518 -13.890 1.00 93.31 326 GLN A O 1
ATOM 2515 N N . ILE A 1 327 ? 5.132 8.937 -12.642 1.00 92.75 327 ILE A N 1
ATOM 2516 C CA . ILE A 1 327 ? 5.265 7.513 -12.893 1.00 92.75 327 ILE A CA 1
ATOM 2517 C C . ILE A 1 327 ? 4.772 7.253 -14.308 1.00 92.75 327 ILE A C 1
ATOM 2519 O O . ILE A 1 327 ? 3.653 7.612 -14.675 1.00 92.75 327 ILE A O 1
ATOM 2523 N N . ASN A 1 328 ? 5.632 6.647 -15.113 1.00 91.81 328 ASN A N 1
ATOM 2524 C CA . ASN A 1 328 ? 5.228 6.143 -16.407 1.00 91.81 328 ASN A CA 1
ATOM 2525 C C . ASN A 1 328 ? 4.270 4.953 -16.209 1.00 91.81 328 ASN A C 1
ATOM 2527 O O . ASN A 1 328 ? 4.515 4.100 -15.361 1.00 91.81 328 ASN A O 1
ATOM 2531 N N . TRP A 1 329 ? 3.185 4.920 -16.976 1.00 93.81 329 TRP A N 1
ATOM 2532 C CA . TRP A 1 329 ? 2.102 3.945 -16.836 1.00 93.81 329 TRP A CA 1
ATOM 2533 C C . TRP A 1 329 ? 2.071 2.895 -17.947 1.00 93.81 329 TRP A C 1
ATOM 2535 O O . TRP A 1 329 ? 1.072 2.202 -18.099 1.00 93.81 329 TRP A O 1
ATOM 2545 N N . ASP A 1 330 ? 3.127 2.793 -18.751 1.00 94.62 330 ASP A N 1
ATOM 2546 C CA . ASP A 1 330 ? 3.165 1.934 -19.939 1.00 94.62 330 ASP A CA 1
ATOM 2547 C C . ASP A 1 330 ? 2.988 0.461 -19.564 1.00 94.62 330 ASP A C 1
ATOM 2549 O O . ASP A 1 330 ? 2.372 -0.304 -20.292 1.00 94.62 330 ASP A O 1
ATOM 2553 N N . HIS A 1 331 ? 3.475 0.051 -18.390 1.00 95.25 331 HIS A N 1
ATOM 2554 C CA . HIS A 1 331 ? 3.230 -1.295 -17.869 1.00 95.25 331 HIS A CA 1
ATOM 2555 C C . HIS A 1 331 ? 1.769 -1.527 -17.475 1.00 95.25 331 HIS A C 1
ATOM 2557 O O . HIS A 1 331 ? 1.365 -2.674 -17.359 1.00 95.25 331 HIS A O 1
ATOM 2563 N N . VAL A 1 332 ? 0.978 -0.474 -17.265 1.00 95.94 332 VAL A N 1
ATOM 2564 C CA . VAL A 1 332 ? -0.446 -0.566 -16.914 1.00 95.94 332 VAL A CA 1
ATOM 2565 C C . VAL A 1 332 ? -1.337 -0.479 -18.152 1.00 95.94 332 VAL A C 1
ATOM 2567 O O . VAL A 1 332 ? -2.276 -1.262 -18.258 1.00 95.94 332 VAL A O 1
ATOM 2570 N N . TYR A 1 333 ? -1.053 0.453 -19.068 1.00 94.31 333 TYR A N 1
ATOM 2571 C CA . TYR A 1 333 ? -1.921 0.771 -20.211 1.00 94.31 333 TYR A CA 1
ATOM 2572 C C . TYR A 1 333 ? -1.328 0.458 -21.584 1.00 94.31 333 TYR A C 1
ATOM 2574 O O . TYR A 1 333 ? -2.009 0.684 -22.575 1.00 94.31 333 TYR A O 1
ATOM 2582 N N . GLY A 1 334 ? -0.099 -0.051 -21.654 1.00 94.06 334 GLY A N 1
ATOM 2583 C CA . GLY A 1 334 ? 0.529 -0.405 -22.920 1.00 94.06 334 GLY A CA 1
ATOM 2584 C C . GLY A 1 334 ? 1.303 0.726 -23.594 1.00 94.06 334 GLY A C 1
ATOM 2585 O O . GLY A 1 334 ? 1.285 1.875 -23.147 1.00 94.06 334 GLY A O 1
ATOM 2586 N N . ILE A 1 335 ? 2.017 0.365 -24.663 1.00 93.62 335 ILE A N 1
ATOM 2587 C CA . ILE A 1 335 ? 2.753 1.254 -25.580 1.00 93.62 335 ILE A CA 1
ATOM 2588 C C . ILE A 1 335 ? 2.780 0.658 -26.980 1.00 93.62 335 ILE A C 1
ATOM 2590 O O . ILE A 1 335 ? 2.816 -0.558 -27.121 1.00 93.62 335 ILE A O 1
ATOM 2594 N N . ASP A 1 336 ? 2.847 1.506 -28.007 1.00 91.19 336 ASP A N 1
ATOM 2595 C CA . ASP A 1 336 ? 3.175 1.108 -29.384 1.00 91.19 336 ASP A CA 1
ATOM 2596 C C . ASP A 1 336 ? 2.358 -0.093 -29.912 1.00 91.19 336 ASP A C 1
ATOM 2598 O O . ASP A 1 336 ? 2.884 -0.986 -30.574 1.00 91.19 336 ASP A O 1
ATOM 2602 N N . GLY A 1 337 ? 1.058 -0.131 -29.597 1.00 91.75 337 GLY A N 1
ATOM 2603 C CA . GLY A 1 337 ? 0.143 -1.207 -30.004 1.00 91.75 337 GLY A CA 1
ATOM 2604 C C . GLY A 1 337 ? 0.250 -2.500 -29.185 1.00 91.75 337 GLY A C 1
ATOM 2605 O O . GLY A 1 337 ? -0.466 -3.457 -29.470 1.00 91.75 337 GLY A O 1
ATOM 2606 N N . TRP A 1 338 ? 1.119 -2.543 -28.174 1.00 96.31 338 TRP A N 1
ATOM 2607 C CA . TRP A 1 338 ? 1.120 -3.577 -27.147 1.00 96.31 338 TRP A CA 1
ATOM 2608 C C . TRP A 1 338 ? 0.260 -3.145 -25.963 1.00 96.31 338 TRP A C 1
ATOM 2610 O O . TRP A 1 338 ? 0.590 -2.164 -25.299 1.00 96.31 338 TRP A O 1
ATOM 2620 N N . ASP A 1 339 ? -0.766 -3.938 -25.657 1.00 94.88 339 ASP A N 1
ATOM 2621 C CA . ASP A 1 339 ? -1.624 -3.765 -24.488 1.00 94.88 339 ASP A CA 1
ATOM 2622 C C . ASP A 1 339 ? -1.400 -4.916 -23.489 1.00 94.88 339 ASP A C 1
ATOM 2624 O O . ASP A 1 339 ? -1.476 -6.090 -23.873 1.00 94.88 339 ASP A O 1
ATOM 2628 N N . PRO A 1 340 ? -1.125 -4.632 -22.203 1.00 94.88 340 PRO A N 1
ATOM 2629 C CA . PRO A 1 340 ? -0.967 -5.671 -21.197 1.00 94.88 340 PRO A CA 1
ATOM 2630 C C . PRO A 1 340 ? -2.309 -6.332 -20.864 1.00 94.88 340 PRO A C 1
ATOM 2632 O O . PRO A 1 340 ? -3.291 -5.670 -20.522 1.00 94.88 340 PRO A O 1
ATOM 2635 N N . GLU A 1 341 ? -2.331 -7.663 -20.880 1.00 95.38 341 GLU A N 1
ATOM 2636 C CA . GLU A 1 341 ? -3.496 -8.446 -20.473 1.00 95.38 341 GLU A CA 1
ATOM 2637 C C . GLU A 1 341 ? -3.472 -8.711 -18.960 1.00 95.38 341 GLU A C 1
ATOM 2639 O O . GLU A 1 341 ? -2.826 -9.642 -18.467 1.00 95.38 341 GLU A O 1
ATOM 2644 N N . TRP A 1 342 ? -4.185 -7.865 -18.216 1.00 97.94 342 TRP A N 1
ATOM 2645 C CA . TRP A 1 342 ? -4.353 -7.986 -16.768 1.00 97.94 342 TRP A CA 1
ATOM 2646 C C . TRP A 1 342 ? -5.590 -8.832 -16.418 1.00 97.94 342 TRP A C 1
ATOM 2648 O O . TRP A 1 342 ? -6.696 -8.413 -16.773 1.00 97.94 342 TRP A O 1
ATOM 2658 N N . PRO A 1 343 ? -5.464 -9.960 -15.679 1.00 98.25 343 PRO A N 1
ATOM 2659 C CA . PRO A 1 343 ? -6.625 -10.782 -15.312 1.00 98.25 343 PRO A CA 1
ATOM 2660 C C . PRO A 1 343 ? -7.660 -10.019 -14.478 1.00 98.25 343 PRO A C 1
ATOM 2662 O O . PRO A 1 343 ? -8.865 -10.206 -14.645 1.00 98.25 343 PRO A O 1
ATOM 2665 N N . ILE A 1 344 ? -7.191 -9.117 -13.613 1.00 98.62 344 ILE A N 1
ATOM 2666 C CA . ILE A 1 344 ? -8.020 -8.122 -12.932 1.00 98.62 344 ILE A CA 1
ATOM 2667 C C . ILE A 1 344 ? -7.584 -6.741 -13.394 1.00 98.62 344 ILE A C 1
ATOM 2669 O O . ILE A 1 344 ? -6.409 -6.382 -13.300 1.00 98.62 344 ILE A O 1
ATOM 2673 N N . LYS A 1 345 ? -8.541 -5.930 -13.841 1.00 97.19 345 LYS A N 1
ATOM 2674 C CA . LYS A 1 345 ? -8.266 -4.600 -14.383 1.00 97.19 345 LYS A CA 1
ATOM 2675 C C . LYS A 1 345 ? -7.492 -3.730 -13.388 1.00 97.19 345 LYS A C 1
ATOM 2677 O O . LYS A 1 345 ? -7.963 -3.476 -12.279 1.00 97.19 345 LYS A O 1
ATOM 2682 N N . LEU A 1 346 ? -6.354 -3.204 -13.830 1.00 97.81 346 LEU A N 1
ATOM 2683 C CA . LEU A 1 346 ? -5.625 -2.149 -13.132 1.00 97.81 346 LEU A CA 1
ATOM 2684 C C . LEU A 1 346 ? -6.143 -0.774 -13.568 1.00 97.81 346 LEU A C 1
ATOM 2686 O O . LEU A 1 346 ? -6.403 -0.538 -14.750 1.00 97.81 346 LEU A O 1
ATOM 2690 N N . GLN A 1 347 ? -6.287 0.150 -12.621 1.00 95.69 347 GLN A N 1
ATOM 2691 C CA . GLN A 1 347 ? -6.618 1.542 -12.913 1.00 95.69 347 GLN A CA 1
ATOM 2692 C C . GLN A 1 347 ? -5.764 2.486 -12.073 1.00 95.69 347 GLN A C 1
ATOM 2694 O O . GLN A 1 347 ? -5.847 2.478 -10.851 1.00 95.69 347 GLN A O 1
ATOM 2699 N N . THR A 1 348 ? -4.999 3.356 -12.724 1.00 95.56 348 THR A N 1
ATOM 2700 C CA . THR A 1 348 ? -4.246 4.419 -12.048 1.00 95.56 348 THR A CA 1
ATOM 2701 C C . THR A 1 348 ? -5.136 5.603 -11.681 1.00 95.56 348 THR A C 1
ATOM 2703 O O . THR A 1 348 ? -6.083 5.958 -12.395 1.00 95.56 348 THR A O 1
ATOM 2706 N N . ARG A 1 349 ? -4.818 6.241 -10.555 1.00 93.81 349 ARG A N 1
ATOM 2707 C CA . ARG A 1 349 ? -5.483 7.442 -10.050 1.00 93.81 349 ARG A CA 1
ATOM 2708 C C . ARG A 1 349 ? -4.456 8.402 -9.465 1.00 93.81 349 ARG A C 1
ATOM 2710 O O . ARG A 1 349 ? -3.722 8.054 -8.540 1.00 93.81 349 ARG A O 1
ATOM 2717 N N . LYS A 1 350 ? -4.414 9.614 -10.023 1.00 94.50 350 LYS A N 1
ATOM 2718 C CA . LYS A 1 350 ? -3.597 10.703 -9.498 1.00 94.50 350 LYS A CA 1
ATOM 2719 C C . LYS A 1 350 ? -4.335 11.400 -8.364 1.00 94.50 350 LYS A C 1
ATOM 2721 O O . LYS A 1 350 ? -5.061 12.354 -8.620 1.00 94.50 350 LYS A O 1
ATOM 2726 N N . ASP A 1 351 ? -4.083 10.956 -7.139 1.00 92.88 351 ASP A N 1
ATOM 2727 C CA . ASP A 1 351 ? -4.611 11.599 -5.939 1.00 92.88 351 ASP A CA 1
ATOM 2728 C C . ASP A 1 351 ? -3.529 11.720 -4.851 1.00 92.88 351 ASP A C 1
ATOM 2730 O O . ASP A 1 351 ? -2.836 10.766 -4.495 1.00 92.88 351 ASP A O 1
ATOM 2734 N N . ASP A 1 352 ? -3.386 12.923 -4.305 1.00 92.31 352 ASP A N 1
ATOM 2735 C CA . ASP A 1 352 ? -2.657 13.241 -3.088 1.00 92.31 352 ASP A CA 1
ATOM 2736 C C . ASP A 1 352 ? -3.609 13.127 -1.901 1.00 92.31 352 ASP A C 1
ATOM 2738 O O . ASP A 1 352 ? -4.320 14.068 -1.541 1.00 92.31 352 ASP A O 1
ATOM 2742 N N . ILE A 1 353 ? 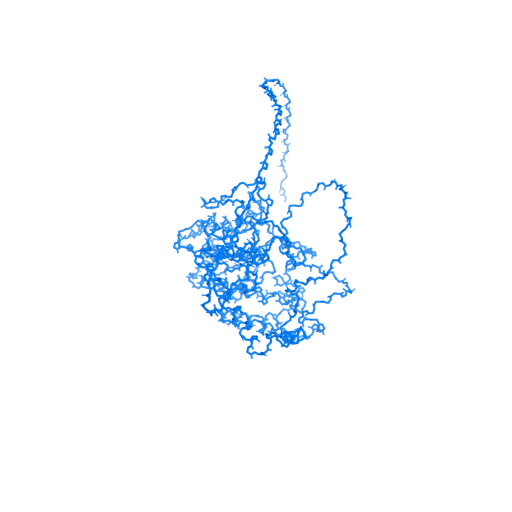-3.590 11.958 -1.265 1.00 91.25 353 ILE A N 1
ATOM 2743 C CA . ILE A 1 353 ? -4.467 11.646 -0.134 1.00 91.25 353 ILE A CA 1
ATOM 2744 C C . ILE A 1 353 ? -4.211 12.526 1.099 1.00 91.25 353 ILE A C 1
ATOM 2746 O O . ILE A 1 353 ? -4.987 12.473 2.046 1.00 91.25 353 ILE A O 1
ATOM 2750 N N . LYS A 1 354 ? -3.165 13.370 1.110 1.00 87.88 354 LYS A N 1
ATOM 2751 C CA . LYS A 1 354 ? -2.997 14.406 2.144 1.00 87.88 354 LYS A CA 1
ATOM 2752 C C . LYS A 1 354 ? -4.022 15.527 2.010 1.00 87.88 354 LYS A C 1
ATOM 2754 O O . LYS A 1 354 ? -4.341 16.182 3.000 1.00 87.88 354 LYS A O 1
ATOM 2759 N N . GLN A 1 355 ? -4.502 15.782 0.795 1.00 84.69 355 GLN A N 1
ATOM 2760 C CA . GLN A 1 355 ? -5.399 16.889 0.502 1.00 84.69 355 GLN A CA 1
ATOM 2761 C C . GLN A 1 355 ? -6.853 16.444 0.650 1.00 84.69 355 GLN A C 1
ATOM 2763 O O . GLN A 1 355 ? -7.341 15.610 -0.110 1.00 84.69 355 GLN A O 1
ATOM 2768 N N . ALA A 1 356 ? -7.587 17.071 1.572 1.00 78.38 356 ALA A N 1
ATOM 2769 C CA . ALA A 1 356 ? -9.002 16.767 1.810 1.00 78.38 356 ALA A CA 1
ATOM 2770 C C . ALA A 1 356 ? -9.865 16.873 0.537 1.00 78.38 356 ALA A C 1
ATOM 2772 O O . ALA A 1 356 ? -10.790 16.091 0.337 1.00 78.38 356 ALA A O 1
ATOM 2773 N N . GLY A 1 357 ? -9.541 17.815 -0.358 1.00 77.44 357 GLY A N 1
ATOM 2774 C CA . GLY A 1 357 ? -10.220 17.950 -1.648 1.00 77.44 357 GLY A CA 1
ATOM 2775 C C . GLY A 1 357 ? -10.066 16.729 -2.554 1.00 77.44 357 GLY A C 1
ATOM 2776 O O . GLY A 1 357 ? -11.021 16.379 -3.241 1.00 77.44 357 GLY A O 1
ATOM 2777 N N . GLN A 1 358 ? -8.908 16.066 -2.525 1.00 86.00 358 GLN A N 1
ATOM 2778 C CA . GLN A 1 358 ? -8.632 14.874 -3.332 1.00 86.00 358 GLN A CA 1
ATOM 2779 C C . GLN A 1 358 ? -9.177 13.603 -2.668 1.00 86.00 358 GLN A C 1
ATOM 2781 O O . GLN A 1 358 ? -9.691 12.732 -3.358 1.00 86.00 358 GLN A O 1
ATOM 2786 N N . LEU A 1 359 ? -9.228 13.541 -1.331 1.00 83.75 359 LEU A N 1
ATOM 2787 C CA . LEU A 1 359 ? -9.970 12.483 -0.626 1.00 83.75 359 LEU A CA 1
ATOM 2788 C C . LEU A 1 359 ? -11.451 12.450 -1.036 1.00 83.75 359 LEU A C 1
ATOM 2790 O O . LEU A 1 359 ? -11.971 11.381 -1.344 1.00 83.75 359 LEU A O 1
ATOM 2794 N N . ARG A 1 360 ? -12.099 13.618 -1.164 1.00 84.38 360 ARG A N 1
ATOM 2795 C CA . ARG A 1 360 ? -13.470 13.717 -1.701 1.00 84.38 360 ARG A CA 1
ATOM 2796 C C . ARG A 1 360 ? -13.587 13.243 -3.155 1.00 84.38 360 ARG A C 1
ATOM 2798 O O . ARG A 1 360 ? -14.649 12.781 -3.566 1.00 84.38 360 ARG A O 1
ATOM 2805 N N . GLN A 1 361 ? -12.523 13.360 -3.956 1.00 86.88 361 GLN A N 1
ATOM 2806 C CA . GLN A 1 361 ? -12.516 12.809 -5.316 1.00 86.88 361 GLN A CA 1
ATOM 2807 C C . GLN A 1 361 ? -12.454 11.283 -5.295 1.00 86.88 361 GLN A C 1
ATOM 2809 O O . GLN A 1 361 ? -13.189 10.651 -6.052 1.00 86.88 361 GLN A O 1
ATOM 2814 N N . ILE A 1 362 ? -11.647 10.690 -4.411 1.00 88.31 362 ILE A N 1
ATOM 2815 C CA . ILE A 1 362 ? -11.604 9.234 -4.218 1.00 88.31 362 ILE A CA 1
ATOM 2816 C C . ILE A 1 362 ? -12.971 8.729 -3.748 1.00 88.31 362 ILE A C 1
ATOM 2818 O O . ILE A 1 362 ? -13.511 7.796 -4.339 1.00 88.31 362 ILE A O 1
ATOM 2822 N N . GLU A 1 363 ? -13.576 9.385 -2.760 1.00 89.12 363 GLU A N 1
ATOM 2823 C CA . GLU A 1 363 ? -14.933 9.082 -2.296 1.00 89.12 363 GLU A CA 1
ATOM 2824 C C . GLU A 1 363 ? -15.934 9.105 -3.461 1.00 89.12 363 GLU A C 1
ATOM 2826 O O . GLU A 1 363 ? -16.603 8.114 -3.737 1.00 89.12 363 GLU A O 1
ATOM 2831 N N . LYS A 1 364 ? -15.972 10.188 -4.244 1.00 88.25 364 LYS A N 1
ATOM 2832 C CA . LYS A 1 364 ? -16.915 10.330 -5.363 1.00 88.25 364 LYS A CA 1
ATOM 2833 C C . LYS A 1 364 ? -16.662 9.357 -6.518 1.00 88.25 364 LYS A C 1
ATOM 2835 O O . LYS A 1 364 ? -17.602 8.921 -7.184 1.00 88.25 364 LYS A O 1
ATOM 2840 N N . HIS A 1 365 ? -15.401 9.098 -6.857 1.00 88.81 365 HIS A N 1
ATOM 2841 C CA . HIS A 1 365 ? -15.026 8.444 -8.114 1.00 88.81 365 HIS A CA 1
ATOM 2842 C C . HIS A 1 365 ? -14.521 7.014 -7.972 1.00 88.81 365 HIS A C 1
ATOM 2844 O O . HIS A 1 365 ? -14.377 6.349 -9.002 1.00 88.81 365 HIS A O 1
ATOM 2850 N N . VAL A 1 366 ? -14.279 6.560 -6.746 1.00 89.62 366 VAL A N 1
ATOM 2851 C CA . VAL A 1 366 ? -13.944 5.175 -6.412 1.00 89.62 366 VAL A CA 1
ATOM 2852 C C . VAL A 1 366 ? -15.069 4.600 -5.556 1.00 89.62 366 VAL A C 1
ATOM 2854 O O . VAL A 1 366 ? -15.831 3.775 -6.056 1.00 89.62 366 VAL A O 1
ATOM 2857 N N . PHE A 1 367 ? -15.264 5.100 -4.333 1.00 90.62 367 PHE A N 1
ATOM 2858 C CA . PHE A 1 367 ? -16.262 4.539 -3.412 1.00 90.62 367 PHE A CA 1
ATOM 2859 C C . PHE A 1 367 ? -17.706 4.709 -3.898 1.00 90.62 367 PHE A C 1
ATOM 2861 O O . PHE A 1 367 ? -18.486 3.766 -3.857 1.00 90.62 367 PHE A O 1
ATOM 2868 N N . GLY A 1 368 ? -18.053 5.872 -4.448 1.00 89.69 368 GLY A N 1
ATOM 2869 C CA . GLY A 1 368 ? -19.395 6.165 -4.954 1.00 89.69 368 GLY A CA 1
ATOM 2870 C C . GLY A 1 368 ? -19.731 5.525 -6.305 1.00 89.69 368 GLY A C 1
ATOM 2871 O O . GLY A 1 368 ? -20.875 5.610 -6.744 1.00 89.69 368 GLY A O 1
ATOM 2872 N N . LYS A 1 369 ? -18.758 4.911 -6.996 1.00 89.94 369 LYS A N 1
ATOM 2873 C CA . LYS A 1 369 ? -18.961 4.298 -8.324 1.00 89.94 369 LYS A CA 1
ATOM 2874 C C . LYS A 1 369 ? -19.069 2.778 -8.308 1.00 89.94 369 LYS A C 1
ATOM 2876 O O . LYS A 1 369 ? -19.467 2.204 -9.323 1.00 89.94 369 LYS A O 1
ATOM 2881 N N . HIS A 1 370 ? -18.678 2.121 -7.222 1.00 91.19 370 HIS A N 1
ATOM 2882 C CA . HIS A 1 370 ? -18.628 0.663 -7.150 1.00 91.19 370 HIS A CA 1
ATOM 2883 C C . HIS A 1 370 ? -19.465 0.176 -5.966 1.00 91.19 370 HIS A C 1
ATOM 2885 O O . HIS A 1 370 ? -19.420 0.766 -4.892 1.00 91.19 370 HIS A O 1
ATOM 2891 N N . ARG A 1 371 ? -20.271 -0.871 -6.191 1.00 89.25 371 ARG A N 1
ATOM 2892 C CA . ARG A 1 371 ? -21.264 -1.366 -5.220 1.00 89.25 371 ARG A CA 1
ATOM 2893 C C . ARG A 1 371 ? -20.711 -2.467 -4.310 1.00 89.25 371 ARG A C 1
ATOM 2895 O O . ARG A 1 371 ? -21.216 -2.652 -3.206 1.00 89.25 371 ARG A O 1
ATOM 2902 N N . GLY A 1 372 ? -19.682 -3.179 -4.771 1.00 93.19 372 GLY A N 1
ATOM 2903 C CA . GLY A 1 372 ? -19.017 -4.244 -4.025 1.00 93.19 372 GLY A CA 1
ATOM 2904 C C . GLY A 1 372 ? -18.154 -3.764 -2.848 1.00 93.19 372 GLY A C 1
ATOM 2905 O O . GLY A 1 372 ? -17.946 -2.562 -2.666 1.00 93.19 372 GLY A O 1
ATOM 2906 N N . PRO A 1 373 ? -17.620 -4.707 -2.051 1.00 96.44 373 PRO A N 1
ATOM 2907 C CA . PRO A 1 373 ? -16.743 -4.391 -0.931 1.00 96.44 373 PRO A CA 1
ATOM 2908 C C . PRO A 1 373 ? -15.417 -3.779 -1.380 1.00 96.44 373 PRO A C 1
ATOM 2910 O O . PRO A 1 373 ? -14.862 -4.142 -2.420 1.00 96.44 373 PRO A O 1
ATOM 2913 N N . PHE A 1 374 ? -14.855 -2.921 -0.533 1.00 98.00 374 PHE A N 1
ATOM 2914 C CA . PHE A 1 374 ? -13.510 -2.388 -0.714 1.00 98.00 374 PHE A CA 1
ATOM 2915 C C . PHE A 1 374 ? -12.501 -3.110 0.180 1.00 98.00 374 PHE A C 1
ATOM 2917 O O . PHE A 1 374 ? -12.783 -3.416 1.342 1.00 98.00 374 PHE A O 1
ATOM 2924 N N . ILE A 1 375 ? -11.322 -3.372 -0.382 1.00 98.50 375 ILE A N 1
ATOM 2925 C CA . ILE A 1 375 ? -10.134 -3.859 0.326 1.00 98.50 375 ILE A CA 1
ATOM 2926 C C . ILE A 1 375 ? -9.072 -2.767 0.208 1.00 98.50 375 ILE A C 1
ATOM 2928 O O . ILE A 1 375 ? -8.584 -2.501 -0.892 1.00 98.50 375 ILE A O 1
ATOM 2932 N N . ILE A 1 376 ? -8.727 -2.116 1.317 1.00 98.56 376 ILE A N 1
ATOM 2933 C CA . ILE A 1 376 ? -7.774 -1.003 1.339 1.00 98.56 376 ILE A CA 1
ATOM 2934 C C . ILE A 1 376 ? -6.394 -1.531 1.727 1.00 98.56 376 ILE A C 1
ATOM 2936 O O . ILE A 1 376 ? -6.177 -1.998 2.842 1.00 98.56 376 ILE A O 1
ATOM 2940 N N . LEU A 1 377 ? -5.434 -1.415 0.816 1.00 98.69 377 LEU A N 1
ATOM 2941 C CA . LEU A 1 377 ? -4.042 -1.793 1.025 1.00 98.69 377 LEU A CA 1
ATOM 2942 C C . LEU A 1 377 ? -3.204 -0.522 1.143 1.00 98.69 377 LEU A C 1
ATOM 2944 O O . LEU A 1 377 ? -3.124 0.285 0.223 1.00 98.69 377 LEU A O 1
ATOM 2948 N N . ALA A 1 378 ? -2.595 -0.329 2.305 1.00 96.94 378 ALA A N 1
ATOM 2949 C CA . ALA A 1 378 ? -1.930 0.901 2.706 1.00 96.94 378 ALA A CA 1
ATOM 2950 C C . ALA A 1 378 ? -0.487 0.604 3.131 1.00 96.94 378 ALA A C 1
ATOM 2952 O O . ALA A 1 378 ? -0.131 0.624 4.316 1.00 96.94 378 ALA A O 1
ATOM 2953 N N . VAL A 1 379 ? 0.357 0.304 2.143 1.00 94.12 379 VAL A N 1
ATOM 2954 C CA . VAL A 1 379 ? 1.779 -0.014 2.332 1.00 94.12 379 VAL A CA 1
ATOM 2955 C C . VAL A 1 379 ? 2.621 1.229 2.050 1.00 94.12 379 VAL A C 1
ATOM 2957 O O . VAL A 1 379 ? 2.255 2.078 1.250 1.00 94.12 379 VAL A O 1
ATOM 2960 N N . HIS A 1 380 ? 3.753 1.381 2.738 1.00 88.19 380 HIS A N 1
ATOM 2961 C CA . HIS A 1 380 ? 4.676 2.510 2.545 1.00 88.19 380 HIS A CA 1
ATOM 2962 C C . HIS A 1 380 ? 4.096 3.898 2.860 1.00 88.19 380 HIS A C 1
ATOM 2964 O O . HIS A 1 380 ? 4.679 4.918 2.476 1.00 88.19 380 HIS A O 1
ATOM 2970 N N . LEU A 1 381 ? 3.027 3.973 3.657 1.00 88.69 381 LEU A N 1
ATOM 2971 C CA . LEU A 1 381 ? 2.450 5.256 4.042 1.00 88.69 381 LEU A CA 1
ATOM 2972 C C . LEU A 1 381 ? 3.386 6.043 4.967 1.00 88.69 381 LEU A C 1
ATOM 2974 O O . LEU A 1 381 ? 3.716 5.640 6.089 1.00 88.69 381 LEU A O 1
ATOM 2978 N N . CYS A 1 382 ? 3.836 7.190 4.460 1.00 88.44 382 CYS A N 1
ATOM 2979 C CA . CYS A 1 382 ? 4.739 8.100 5.149 1.00 88.44 382 CYS A CA 1
ATOM 2980 C C . CYS A 1 382 ? 3.972 9.117 6.002 1.00 88.44 382 CYS A C 1
ATOM 2982 O O . CYS A 1 382 ? 3.141 9.864 5.484 1.00 88.44 382 CYS A O 1
ATOM 2984 N N . GLY A 1 383 ? 4.339 9.250 7.278 1.00 89.62 383 GLY A N 1
ATOM 2985 C CA . GLY A 1 383 ? 3.838 10.322 8.133 1.00 89.62 383 GLY A CA 1
ATOM 2986 C C . GLY A 1 383 ? 2.319 10.283 8.265 1.00 89.62 383 GLY A C 1
ATOM 2987 O O . GLY A 1 383 ? 1.759 9.236 8.561 1.00 89.62 383 GLY A O 1
ATOM 2988 N N . THR A 1 384 ? 1.649 11.407 8.019 1.00 92.69 384 THR A N 1
ATOM 2989 C CA . THR A 1 384 ? 0.189 11.530 8.167 1.00 92.69 384 THR A CA 1
ATOM 2990 C C . THR A 1 384 ? -0.620 10.762 7.119 1.00 92.69 384 THR A C 1
ATOM 2992 O O . THR A 1 384 ? -1.829 10.631 7.279 1.00 92.69 384 THR A O 1
ATOM 2995 N N . LEU A 1 385 ? 0.011 10.194 6.084 1.00 94.38 385 LEU A N 1
ATOM 2996 C CA . LEU A 1 385 ? -0.686 9.367 5.093 1.00 94.38 385 LEU A CA 1
ATOM 2997 C C . LEU A 1 385 ? -1.399 8.172 5.745 1.00 94.38 385 LEU A C 1
ATOM 2999 O O . LEU A 1 385 ? -2.509 7.838 5.343 1.00 94.38 385 LEU A O 1
ATOM 3003 N N . SER A 1 386 ? -0.814 7.565 6.785 1.00 95.50 386 SER A N 1
ATOM 3004 C CA . SER A 1 386 ? -1.461 6.456 7.496 1.00 95.50 386 SER A CA 1
ATOM 3005 C C . SER A 1 386 ? -2.707 6.883 8.270 1.00 95.50 386 SER A C 1
ATOM 3007 O O . SER A 1 386 ? -3.623 6.082 8.386 1.00 95.50 386 SER A O 1
ATOM 3009 N N . VAL A 1 387 ? -2.790 8.139 8.731 1.00 95.38 387 VAL A N 1
ATOM 3010 C CA . VAL A 1 387 ? -4.033 8.691 9.309 1.00 95.38 387 VAL A CA 1
ATOM 3011 C C . VAL A 1 387 ? -5.121 8.708 8.247 1.00 95.38 387 VAL A C 1
ATOM 3013 O O . VAL A 1 387 ? -6.224 8.243 8.492 1.00 95.38 387 VAL A O 1
ATOM 3016 N N . LYS A 1 388 ? -4.786 9.166 7.036 1.00 95.06 388 LYS A N 1
ATOM 3017 C CA . LYS A 1 388 ? -5.736 9.276 5.923 1.00 95.06 388 LYS A CA 1
ATOM 3018 C C . LYS A 1 388 ? -6.251 7.924 5.439 1.00 95.06 388 LYS A C 1
ATOM 3020 O O . LYS A 1 388 ? -7.419 7.820 5.086 1.00 95.06 388 LYS A O 1
ATOM 3025 N N . ALA A 1 389 ? -5.425 6.881 5.484 1.00 96.88 389 ALA A N 1
ATOM 3026 C CA . ALA A 1 389 ? -5.884 5.520 5.212 1.00 96.88 389 ALA A CA 1
ATOM 3027 C C . ALA A 1 389 ? -6.872 5.003 6.271 1.00 96.88 389 ALA A C 1
ATOM 3029 O O . ALA A 1 389 ? -7.883 4.408 5.909 1.00 96.88 389 ALA A O 1
ATOM 3030 N N . VAL A 1 390 ? -6.614 5.259 7.560 1.00 97.50 390 VAL A N 1
ATOM 3031 C CA . VAL A 1 390 ? -7.541 4.871 8.639 1.00 97.50 390 VAL A CA 1
ATOM 3032 C C . VAL A 1 390 ? -8.839 5.680 8.572 1.00 97.50 390 VAL A C 1
ATOM 3034 O O . VAL A 1 390 ? -9.910 5.092 8.638 1.00 97.50 390 VAL A O 1
ATOM 3037 N N . GLU A 1 391 ? -8.772 6.998 8.351 1.00 95.12 391 GLU A N 1
ATOM 3038 C CA . GLU A 1 391 ? -9.959 7.839 8.120 1.00 95.12 391 GLU A CA 1
ATOM 3039 C C . GLU A 1 391 ? -10.807 7.293 6.964 1.00 95.12 391 GLU A C 1
ATOM 3041 O O . GLU A 1 391 ? -12.022 7.170 7.091 1.00 95.12 391 GLU A O 1
ATOM 3046 N N . MET A 1 392 ? -10.166 6.922 5.851 1.00 94.75 392 MET A N 1
ATOM 3047 C CA . MET A 1 392 ? -10.849 6.351 4.693 1.00 94.75 392 MET A CA 1
ATOM 3048 C C . MET A 1 392 ? -11.542 5.028 5.039 1.00 94.75 392 MET A C 1
ATOM 3050 O O . MET A 1 392 ? -12.695 4.846 4.671 1.00 94.75 392 MET A O 1
ATOM 3054 N N . PHE A 1 393 ? -10.891 4.127 5.772 1.00 97.19 393 PHE A N 1
ATOM 3055 C CA . PHE A 1 393 ? -11.515 2.875 6.209 1.00 97.19 393 PHE A CA 1
ATOM 3056 C C . PHE A 1 393 ? -12.674 3.085 7.200 1.00 97.19 393 PHE A C 1
ATOM 3058 O O . PHE A 1 393 ? -13.694 2.400 7.120 1.00 97.19 393 PHE A O 1
ATOM 3065 N N . ASN A 1 394 ? -12.539 4.037 8.125 1.00 96.12 394 ASN A N 1
ATOM 3066 C CA . ASN A 1 394 ? -13.573 4.327 9.118 1.00 96.12 394 ASN A CA 1
ATOM 3067 C C . ASN A 1 394 ? -14.805 4.987 8.478 1.00 96.12 394 ASN A C 1
ATOM 3069 O O . ASN A 1 394 ? -15.928 4.655 8.839 1.00 96.12 394 ASN A O 1
ATOM 3073 N N . LEU A 1 395 ? -14.601 5.898 7.519 1.00 93.50 395 LEU A N 1
ATOM 3074 C CA . LEU A 1 395 ? -15.678 6.657 6.873 1.00 93.50 395 LEU A CA 1
ATOM 3075 C C . LEU A 1 395 ? -16.546 5.800 5.938 1.00 93.50 395 LEU A C 1
ATOM 3077 O O . LEU A 1 395 ? -17.716 6.111 5.729 1.00 93.50 395 LEU A O 1
ATOM 3081 N N . HIS A 1 396 ? -15.980 4.744 5.354 1.00 93.88 396 HIS A N 1
ATOM 3082 C CA . HIS A 1 396 ? -16.656 3.944 4.338 1.00 93.88 396 HIS A CA 1
ATOM 3083 C C . HIS A 1 396 ? -17.065 2.595 4.922 1.00 93.88 396 HIS A C 1
ATOM 3085 O O . HIS A 1 396 ? -16.258 1.678 5.036 1.00 93.88 396 HIS A O 1
ATOM 3091 N N . GLU A 1 397 ? -18.346 2.446 5.254 1.00 91.94 397 GLU A N 1
ATOM 3092 C CA . GLU A 1 397 ? -18.893 1.207 5.828 1.00 91.94 397 GLU A CA 1
ATOM 3093 C C . GLU A 1 397 ? -18.711 -0.027 4.929 1.00 91.94 397 GLU A C 1
ATOM 3095 O O . GLU A 1 397 ? -18.662 -1.150 5.426 1.00 91.94 397 GLU A O 1
ATOM 3100 N N . ASN A 1 398 ? -18.603 0.172 3.612 1.00 92.44 398 ASN A N 1
ATOM 3101 C CA . ASN A 1 398 ? -18.337 -0.879 2.629 1.00 92.44 398 ASN A CA 1
ATOM 3102 C C . ASN A 1 398 ? -16.836 -1.182 2.449 1.00 92.44 398 ASN A C 1
ATOM 3104 O O . ASN A 1 398 ? -16.481 -2.095 1.696 1.00 92.44 398 ASN A O 1
ATOM 3108 N N . ALA A 1 399 ? -15.945 -0.466 3.146 1.00 96.50 399 ALA A N 1
ATOM 3109 C CA . ALA A 1 399 ? -14.555 -0.866 3.317 1.00 96.50 399 ALA A CA 1
ATOM 3110 C C . ALA A 1 399 ? -14.501 -2.072 4.256 1.00 96.50 399 ALA A C 1
ATOM 3112 O O . ALA A 1 399 ? -14.466 -1.967 5.480 1.00 96.50 399 ALA A O 1
ATOM 3113 N N . SER A 1 400 ? -14.544 -3.245 3.635 1.00 96.88 400 SER A N 1
ATOM 3114 C CA . SER A 1 400 ? -14.614 -4.536 4.308 1.00 96.88 400 SER A CA 1
ATOM 3115 C C . SER A 1 400 ? -13.297 -4.952 4.958 1.00 96.88 400 SER A C 1
ATOM 3117 O O . SER A 1 400 ? -13.298 -5.868 5.779 1.00 96.88 400 SER A O 1
ATOM 3119 N N . ASP A 1 401 ? -12.187 -4.346 4.533 1.00 98.12 401 ASP A N 1
ATOM 3120 C CA . ASP A 1 401 ? -10.840 -4.793 4.860 1.00 98.12 401 ASP A CA 1
ATOM 3121 C C . ASP A 1 401 ? -9.830 -3.635 4.776 1.00 98.12 401 ASP A C 1
ATOM 3123 O O . ASP A 1 401 ? -9.888 -2.823 3.843 1.00 98.12 401 ASP A O 1
ATOM 3127 N N . LEU A 1 402 ? -8.905 -3.564 5.734 1.00 98.62 402 LEU A N 1
ATOM 3128 C CA . LEU A 1 402 ? -7.767 -2.647 5.751 1.00 98.62 402 LEU A CA 1
ATOM 3129 C C . LEU A 1 402 ? -6.495 -3.399 6.134 1.00 98.62 402 LEU A C 1
ATOM 3131 O O . LEU A 1 402 ? -6.402 -3.986 7.213 1.00 98.62 402 LEU A O 1
ATOM 3135 N N . VAL A 1 403 ? -5.464 -3.249 5.306 1.00 98.44 403 VAL A N 1
ATOM 3136 C CA . VAL A 1 403 ? -4.089 -3.625 5.636 1.00 98.44 403 VAL A CA 1
ATOM 3137 C C . VAL A 1 403 ? -3.229 -2.376 5.696 1.00 98.44 403 VAL A C 1
ATOM 3139 O O . VAL A 1 403 ? -2.975 -1.744 4.674 1.00 98.44 403 VAL A O 1
ATOM 3142 N N . LEU A 1 404 ? -2.731 -2.034 6.880 1.00 98.00 404 LEU A N 1
ATOM 3143 C CA . LEU A 1 404 ? -1.911 -0.848 7.100 1.00 98.00 404 LEU A CA 1
ATOM 3144 C C . LEU A 1 404 ? -0.492 -1.227 7.534 1.00 98.00 404 LEU A C 1
ATOM 3146 O O . LEU A 1 404 ? -0.280 -1.875 8.560 1.00 98.00 404 LEU A O 1
ATOM 3150 N N . LYS A 1 405 ? 0.498 -0.751 6.775 1.00 95.94 405 LYS A N 1
ATOM 3151 C CA . LYS A 1 405 ? 1.926 -0.841 7.105 1.00 95.94 405 LYS A CA 1
ATOM 3152 C C . LYS A 1 405 ? 2.540 0.564 7.072 1.00 95.94 405 LYS A C 1
ATOM 3154 O O . LYS A 1 405 ? 3.032 1.000 6.022 1.00 95.94 405 LYS A O 1
ATOM 3159 N N . PRO A 1 406 ? 2.531 1.301 8.199 1.00 93.12 406 PRO A N 1
ATOM 3160 C CA . PRO A 1 406 ? 3.140 2.623 8.250 1.00 93.12 406 PRO A CA 1
ATOM 3161 C C . PRO A 1 406 ? 4.654 2.502 8.040 1.00 93.12 406 PRO A C 1
ATOM 3163 O O . PRO A 1 406 ? 5.280 1.538 8.482 1.00 93.12 406 PRO A O 1
ATOM 3166 N N . CYS A 1 407 ? 5.272 3.483 7.381 1.00 88.50 407 CYS A N 1
ATOM 3167 C CA . CYS A 1 407 ? 6.715 3.445 7.119 1.00 88.50 407 CYS A CA 1
ATOM 3168 C C . CYS A 1 407 ? 7.475 4.627 7.740 1.00 88.50 407 CYS A C 1
ATOM 3170 O O . CYS A 1 407 ? 8.615 4.462 8.176 1.00 88.50 407 CYS A O 1
ATOM 3172 N N . CYS A 1 408 ? 6.869 5.810 7.864 1.00 88.50 408 CYS A N 1
ATOM 3173 C CA . CYS A 1 408 ? 7.544 6.980 8.433 1.00 88.50 408 CYS A CA 1
ATOM 3174 C C . CYS A 1 408 ? 6.753 7.600 9.574 1.00 88.50 408 CYS A C 1
ATOM 3176 O O . CYS A 1 408 ? 5.526 7.618 9.553 1.00 88.50 408 CYS A O 1
ATOM 3178 N N . LEU A 1 409 ? 7.486 8.171 10.530 1.00 92.56 409 LEU A N 1
ATOM 3179 C CA . LEU A 1 409 ? 6.906 9.066 11.520 1.00 92.56 409 LEU A CA 1
ATOM 3180 C C . LEU A 1 409 ? 6.440 10.365 10.853 1.00 92.56 409 LEU A C 1
ATOM 3182 O O . LEU A 1 409 ? 7.078 10.812 9.893 1.00 92.56 409 LEU A O 1
ATOM 3186 N N . PRO A 1 410 ? 5.382 11.001 11.372 1.00 93.50 410 PRO A N 1
ATOM 3187 C CA . PRO A 1 410 ? 4.999 12.334 10.939 1.00 93.50 410 PRO A CA 1
ATOM 3188 C C . PRO A 1 410 ? 6.091 13.378 11.218 1.00 93.50 410 PRO A C 1
ATOM 3190 O O . PRO A 1 410 ? 6.889 13.254 12.157 1.00 93.50 410 PRO A O 1
ATOM 3193 N N . GLY A 1 411 ? 6.129 14.414 10.378 1.00 93.00 411 GLY A N 1
ATOM 3194 C CA . GLY A 1 411 ? 7.111 15.491 10.478 1.00 93.00 411 GLY A CA 1
ATOM 3195 C C . GLY A 1 411 ? 6.915 16.348 11.729 1.00 93.00 411 GLY A C 1
ATOM 3196 O O . GLY A 1 411 ? 5.794 16.564 12.187 1.00 93.00 411 GLY A O 1
ATOM 3197 N N . TRP A 1 412 ? 8.014 16.877 12.275 1.00 94.19 412 TRP A N 1
ATOM 3198 C CA . TRP A 1 412 ? 7.970 17.753 13.454 1.00 94.19 412 TRP A CA 1
ATOM 3199 C C . TRP A 1 412 ? 7.139 19.026 13.248 1.00 94.19 412 TRP A C 1
ATOM 3201 O O . TRP A 1 412 ? 6.604 19.553 14.220 1.00 94.19 412 TRP A O 1
ATOM 3211 N N . ASN A 1 413 ? 6.981 19.488 12.005 1.00 92.44 413 ASN A N 1
ATOM 3212 C CA . ASN A 1 413 ? 6.236 20.706 11.680 1.00 92.44 413 ASN A CA 1
ATOM 3213 C C . ASN A 1 413 ? 4.787 20.665 12.191 1.00 92.44 413 ASN A C 1
ATOM 3215 O O . ASN A 1 413 ? 4.258 21.684 12.623 1.00 92.44 413 ASN A O 1
ATOM 3219 N N . HIS A 1 414 ? 4.178 19.477 12.253 1.00 92.50 414 HIS A N 1
ATOM 3220 C CA . HIS A 1 414 ? 2.827 19.320 12.786 1.00 92.50 414 HIS A CA 1
ATOM 3221 C C . HIS A 1 414 ? 2.696 19.719 14.261 1.00 92.50 414 HIS A C 1
ATOM 3223 O O . HIS A 1 414 ? 1.622 20.135 14.670 1.00 92.50 414 HIS A O 1
ATOM 3229 N N . THR A 1 415 ? 3.777 19.661 15.048 1.00 94.19 415 THR A N 1
ATOM 3230 C CA . THR A 1 415 ? 3.755 20.075 16.466 1.00 94.19 415 THR A CA 1
ATOM 3231 C C . THR A 1 415 ? 3.573 21.582 16.660 1.00 94.19 415 THR A C 1
ATOM 3233 O O . THR A 1 415 ? 3.351 22.014 17.788 1.00 94.19 415 THR A O 1
ATOM 3236 N N . TYR A 1 416 ? 3.698 22.376 15.590 1.00 93.25 416 TYR A N 1
ATOM 3237 C CA . TYR A 1 416 ? 3.450 23.820 15.613 1.00 93.25 416 TYR A CA 1
ATOM 3238 C C . TYR A 1 416 ? 2.014 24.181 15.237 1.00 93.25 416 TYR A C 1
ATOM 3240 O O . TYR A 1 416 ? 1.569 25.280 15.541 1.00 93.25 416 TYR A O 1
ATOM 3248 N N . THR A 1 417 ? 1.309 23.280 14.554 1.00 90.06 417 THR A N 1
ATOM 3249 C CA . THR A 1 417 ? -0.035 23.527 14.016 1.00 90.06 417 THR A CA 1
ATOM 3250 C C . THR A 1 417 ? -1.115 22.715 14.719 1.00 90.06 417 THR A C 1
ATOM 3252 O O . THR A 1 417 ? -2.286 23.054 14.613 1.00 90.06 417 THR A O 1
ATOM 3255 N N . HIS A 1 418 ? -0.736 21.652 15.431 1.00 90.44 418 HIS A N 1
ATOM 3256 C CA . HIS A 1 418 ? -1.655 20.730 16.081 1.00 90.44 418 HIS A CA 1
ATOM 3257 C C . HIS A 1 418 ? -1.095 20.301 17.439 1.00 90.44 418 HIS A C 1
ATOM 3259 O O . HIS A 1 418 ? 0.065 19.886 17.541 1.00 90.44 418 HIS A O 1
ATOM 3265 N N . ASP A 1 419 ? -1.942 20.324 18.466 1.00 92.62 419 ASP A N 1
ATOM 3266 C CA . ASP A 1 419 ? -1.641 19.677 19.745 1.00 92.62 419 ASP A CA 1
ATOM 3267 C C . ASP A 1 419 ? -1.974 18.180 19.694 1.00 92.62 419 ASP A C 1
ATOM 3269 O O . ASP A 1 419 ? -1.186 17.334 20.135 1.00 92.62 419 ASP A O 1
ATOM 3273 N N . THR A 1 420 ? -3.119 17.847 19.093 1.00 94.56 420 THR A N 1
ATOM 3274 C CA . THR A 1 420 ? -3.628 16.483 18.931 1.00 94.56 420 THR A CA 1
ATOM 3275 C C . THR A 1 420 ? -4.211 16.270 17.529 1.00 94.56 420 THR A C 1
ATOM 3277 O O . THR A 1 420 ? -4.553 17.225 16.829 1.00 94.56 420 THR A O 1
ATOM 3280 N N . TRP A 1 421 ? -4.301 15.007 17.112 1.00 94.50 421 TRP A N 1
ATOM 3281 C CA . TRP A 1 421 ? -5.162 14.564 16.013 1.00 94.50 421 TRP A CA 1
ATOM 3282 C C . TRP A 1 421 ? -6.259 13.656 16.553 1.00 94.50 421 TRP A C 1
ATOM 3284 O O . TRP A 1 421 ? -5.988 12.856 17.444 1.00 94.50 421 TRP A O 1
ATOM 3294 N N . GLU A 1 422 ? -7.454 13.731 15.981 1.00 94.62 422 GLU A N 1
ATOM 3295 C CA . GLU A 1 422 ? -8.555 12.814 16.284 1.00 94.62 422 GLU A CA 1
ATOM 3296 C C . GLU A 1 422 ? -8.704 11.794 15.154 1.00 94.62 422 GLU A C 1
ATOM 3298 O O . GLU A 1 422 ? -8.716 12.155 13.976 1.00 94.62 422 GLU A O 1
ATOM 3303 N N . LEU A 1 423 ? -8.787 10.511 15.506 1.00 94.50 423 LEU A N 1
ATOM 3304 C CA . LEU A 1 423 ? -8.899 9.408 14.558 1.00 94.50 423 LEU A CA 1
ATOM 3305 C C . LEU A 1 423 ? -9.804 8.322 15.142 1.00 94.50 423 LEU A C 1
ATOM 3307 O O . LEU A 1 423 ? -9.421 7.685 16.116 1.00 94.50 423 LEU A O 1
ATOM 3311 N N . GLY A 1 424 ? -11.000 8.125 14.579 1.00 91.75 424 GLY A N 1
ATOM 3312 C CA . GLY A 1 424 ? -11.946 7.105 15.067 1.00 91.75 424 GLY A CA 1
ATOM 3313 C C . GLY A 1 424 ? -12.315 7.278 16.546 1.00 91.75 424 GLY A C 1
ATOM 3314 O O . GLY A 1 424 ? -12.327 6.313 17.298 1.00 91.75 424 GLY A O 1
ATOM 3315 N N . GLY A 1 425 ? -12.493 8.524 17.002 1.00 92.06 425 GLY A N 1
ATOM 3316 C CA . GLY A 1 425 ? -12.744 8.841 18.415 1.00 92.06 425 GLY A CA 1
ATOM 3317 C C . GLY A 1 425 ? -11.521 8.728 19.340 1.00 92.06 425 GLY A C 1
ATOM 3318 O O . GLY A 1 425 ? -11.632 9.026 20.527 1.00 92.06 425 GLY A O 1
ATOM 3319 N N . HIS A 1 426 ? -10.349 8.338 18.825 1.00 96.62 426 HIS A N 1
ATOM 3320 C CA . HIS A 1 426 ? -9.093 8.277 19.575 1.00 96.62 426 HIS A CA 1
ATOM 3321 C C . HIS A 1 426 ? -8.239 9.533 19.353 1.00 96.62 426 HIS A C 1
ATOM 3323 O O . HIS A 1 426 ? -8.013 9.953 18.216 1.00 96.62 426 HIS A O 1
ATOM 3329 N N . CYS A 1 427 ? -7.711 10.110 20.435 1.00 97.12 427 CYS A N 1
ATOM 3330 C CA . CYS A 1 427 ? -6.848 11.292 20.384 1.00 97.12 427 CYS A CA 1
ATOM 3331 C C . CYS A 1 427 ? -5.364 10.906 20.356 1.00 97.12 427 CYS A C 1
ATOM 3333 O O . CYS A 1 427 ? -4.871 10.190 21.228 1.00 97.12 427 CYS A O 1
ATOM 3335 N N . ILE A 1 428 ? -4.627 11.453 19.391 1.00 96.94 428 ILE A N 1
ATOM 3336 C CA . ILE A 1 428 ? -3.199 11.216 19.173 1.00 96.94 428 ILE A CA 1
ATOM 3337 C C . ILE A 1 428 ? -2.416 12.492 19.506 1.00 96.94 428 ILE A C 1
ATOM 3339 O O . ILE A 1 428 ? -2.452 13.447 18.726 1.00 96.94 428 ILE A O 1
ATOM 3343 N N . PRO A 1 429 ? -1.654 12.534 20.611 1.00 96.56 429 PRO A N 1
ATOM 3344 C CA . PRO A 1 429 ? -0.800 13.675 20.921 1.00 96.56 429 PRO A CA 1
ATOM 3345 C C . PRO A 1 429 ? 0.344 13.809 19.908 1.00 96.56 429 PRO A C 1
ATOM 3347 O O . PRO A 1 429 ? 1.216 12.942 19.789 1.00 96.56 429 PRO A O 1
ATOM 3350 N N . VAL A 1 430 ? 0.386 14.926 19.180 1.00 95.81 430 VAL A N 1
ATOM 3351 C CA . VAL A 1 430 ? 1.302 15.102 18.038 1.00 95.81 430 VAL A CA 1
ATOM 3352 C C . VAL A 1 430 ? 2.767 15.119 18.489 1.00 95.81 430 VAL A C 1
ATOM 3354 O O . VAL A 1 430 ? 3.643 14.549 17.833 1.00 95.81 430 VAL A O 1
ATOM 3357 N N . LYS A 1 431 ? 3.055 15.690 19.664 1.00 95.38 431 LYS A N 1
ATOM 3358 C CA . LYS A 1 431 ? 4.410 15.732 20.252 1.00 95.38 431 LYS A CA 1
ATOM 3359 C C . LYS A 1 431 ? 4.974 14.341 20.570 1.00 95.38 431 LYS A C 1
ATOM 3361 O O . LYS A 1 431 ? 6.198 14.153 20.515 1.00 95.38 431 LYS A O 1
ATOM 3366 N N . ASP A 1 432 ? 4.113 13.358 20.817 1.00 94.62 432 ASP A N 1
ATOM 3367 C CA . ASP A 1 432 ? 4.525 12.001 21.177 1.00 94.62 432 ASP A CA 1
ATOM 3368 C C . ASP A 1 432 ? 4.943 11.199 19.948 1.00 94.62 432 ASP A C 1
ATOM 3370 O O . ASP A 1 432 ? 5.928 10.455 19.994 1.00 94.62 432 ASP A O 1
ATOM 3374 N N . VAL A 1 433 ? 4.300 11.443 18.807 1.00 94.50 433 VAL A N 1
ATOM 3375 C CA . VAL A 1 433 ? 4.491 10.645 17.587 1.00 94.50 433 VAL A CA 1
ATOM 3376 C C . VAL A 1 433 ? 5.349 11.340 16.526 1.00 94.50 433 VAL A C 1
ATOM 3378 O O . VAL A 1 433 ? 6.064 10.666 15.785 1.00 94.50 433 VAL A O 1
ATOM 3381 N N . CYS A 1 434 ? 5.390 12.675 16.483 1.00 95.06 434 CYS A N 1
ATOM 3382 C CA . CYS A 1 434 ? 6.214 13.400 15.515 1.00 95.06 434 CYS A CA 1
ATOM 3383 C C . CYS A 1 434 ? 7.715 13.285 15.803 1.00 95.06 434 CYS A C 1
ATOM 3385 O O . CYS A 1 434 ? 8.160 13.217 16.958 1.00 95.06 434 CYS A O 1
ATOM 3387 N N . ALA A 1 435 ? 8.520 13.325 14.738 1.00 93.38 435 ALA A N 1
ATOM 3388 C CA . ALA A 1 435 ? 9.975 13.257 14.821 1.00 93.38 435 ALA A CA 1
ATOM 3389 C C . ALA A 1 435 ? 10.674 14.408 14.095 1.00 93.38 435 ALA A C 1
ATOM 3391 O O . ALA A 1 435 ? 10.295 14.818 13.001 1.00 93.38 435 ALA A O 1
ATOM 3392 N N . LYS A 1 436 ? 11.769 14.883 14.702 1.00 92.06 436 LYS A N 1
ATOM 3393 C CA . LYS A 1 436 ? 12.729 15.772 14.045 1.00 92.06 436 LYS A CA 1
ATOM 3394 C C . LYS A 1 436 ? 13.593 14.958 13.088 1.00 92.06 436 LYS A C 1
ATO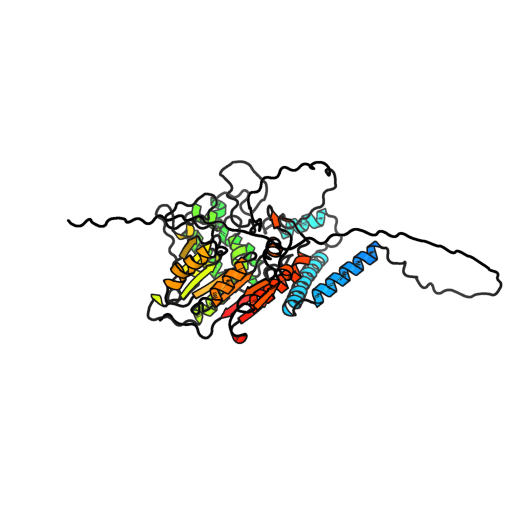M 3396 O O . LYS A 1 436 ? 14.136 13.928 13.482 1.00 92.06 436 LYS A O 1
ATOM 3401 N N . GLY A 1 437 ? 13.779 15.458 11.875 1.00 87.81 437 GLY A N 1
ATOM 3402 C CA . GLY A 1 437 ? 14.683 14.881 10.885 1.00 87.81 437 GLY A CA 1
ATOM 3403 C C . GLY A 1 437 ? 13.996 14.537 9.572 1.00 87.81 437 GLY A C 1
ATOM 3404 O O . GLY A 1 437 ? 12.774 14.481 9.487 1.00 87.81 437 GLY A O 1
ATOM 3405 N N . LYS A 1 438 ? 14.811 14.334 8.541 1.00 85.31 438 LYS A N 1
ATOM 3406 C CA . LYS A 1 438 ? 14.358 14.009 7.190 1.00 85.31 438 LYS A CA 1
ATOM 3407 C C . LYS A 1 438 ? 15.370 13.139 6.463 1.00 85.31 438 LYS A C 1
ATOM 3409 O O . LYS A 1 438 ? 16.558 13.134 6.795 1.00 85.31 438 LYS A O 1
ATOM 3414 N N . TRP A 1 439 ? 14.905 12.410 5.459 1.00 77.94 439 TRP A N 1
ATOM 3415 C CA . TRP A 1 439 ? 15.795 11.783 4.491 1.00 77.94 439 TRP A CA 1
ATOM 3416 C C . TRP A 1 439 ? 16.244 12.831 3.469 1.00 77.94 439 TRP A C 1
ATOM 3418 O O . TRP A 1 439 ? 15.451 13.663 3.045 1.00 77.94 439 TRP A O 1
ATOM 3428 N N . LYS A 1 440 ? 17.528 12.816 3.113 1.00 81.19 440 LYS A N 1
ATOM 3429 C CA . LYS A 1 440 ? 18.093 13.610 2.015 1.00 81.19 440 LYS A CA 1
ATOM 3430 C C . LYS A 1 440 ? 19.119 12.746 1.293 1.00 81.19 440 LYS A C 1
ATOM 3432 O O . LYS A 1 440 ? 20.080 12.315 1.934 1.00 81.19 440 LYS A O 1
ATOM 3437 N N . GLY A 1 441 ? 18.901 12.444 0.011 1.00 79.19 441 GLY A N 1
ATOM 3438 C CA . GLY A 1 441 ? 19.813 11.607 -0.781 1.00 79.19 441 GLY A CA 1
ATOM 3439 C C . GLY A 1 441 ? 20.076 10.239 -0.142 1.00 79.19 441 GLY A C 1
ATOM 3440 O O . GLY A 1 441 ? 21.221 9.888 0.141 1.00 79.19 441 GLY A O 1
ATOM 3441 N N . ASN A 1 442 ? 19.012 9.495 0.194 1.00 71.62 442 ASN A N 1
ATOM 3442 C CA . ASN A 1 442 ? 19.084 8.195 0.885 1.00 71.62 442 ASN A CA 1
ATOM 3443 C C . ASN A 1 442 ? 19.816 8.195 2.244 1.00 71.62 442 ASN A C 1
ATOM 3445 O O . ASN A 1 442 ? 20.115 7.133 2.796 1.00 71.62 442 ASN A O 1
ATOM 3449 N N . ARG A 1 443 ? 20.065 9.369 2.835 1.00 82.31 443 ARG A N 1
ATOM 3450 C CA . ARG A 1 443 ? 20.679 9.511 4.154 1.00 82.31 443 ARG A CA 1
ATOM 3451 C C . ARG A 1 443 ? 19.706 10.131 5.143 1.00 82.31 443 ARG A C 1
ATOM 3453 O O . ARG A 1 443 ? 19.128 11.183 4.894 1.00 82.31 443 ARG A O 1
ATOM 3460 N N . TRP A 1 444 ? 19.572 9.494 6.300 1.00 84.75 444 TRP A N 1
ATOM 3461 C CA . TRP A 1 444 ? 18.817 10.053 7.411 1.00 84.75 444 TRP A CA 1
ATOM 3462 C C . TRP A 1 444 ? 19.593 11.215 8.041 1.00 84.75 444 TRP A C 1
ATOM 3464 O O . TRP A 1 444 ? 20.734 11.041 8.484 1.00 84.75 444 TRP A O 1
ATOM 3474 N N . ILE A 1 445 ? 18.963 12.386 8.094 1.00 89.62 445 ILE A N 1
ATOM 3475 C CA . ILE A 1 445 ? 19.451 13.585 8.774 1.00 89.62 445 ILE A CA 1
ATOM 3476 C C . ILE A 1 445 ? 18.516 13.851 9.951 1.00 89.62 445 ILE A C 1
ATOM 3478 O O . ILE A 1 445 ? 17.416 14.364 9.778 1.00 89.62 445 ILE A O 1
ATOM 3482 N N . GLY A 1 446 ? 18.946 13.491 11.156 1.00 90.31 446 GLY A N 1
ATOM 3483 C CA . GLY A 1 446 ? 18.152 13.661 12.367 1.00 90.31 446 GLY A CA 1
ATOM 3484 C C . GLY A 1 446 ? 18.737 12.901 13.558 1.00 90.31 446 GLY A C 1
ATOM 3485 O O . GLY A 1 446 ? 19.867 12.404 13.483 1.00 90.31 446 GLY A O 1
ATOM 3486 N N . PRO A 1 447 ? 17.975 12.771 14.658 1.00 88.06 447 PRO A N 1
ATOM 3487 C CA . PRO A 1 447 ? 18.344 11.947 15.802 1.00 88.06 447 PRO A CA 1
ATOM 3488 C C . PRO A 1 447 ? 18.657 10.506 15.376 1.00 88.06 447 PRO A C 1
ATOM 3490 O O . PRO A 1 447 ? 18.096 10.028 14.391 1.00 88.06 447 PRO A O 1
ATOM 3493 N N . PRO A 1 448 ? 19.512 9.768 16.103 1.00 86.81 448 PRO A N 1
ATOM 3494 C CA . PRO A 1 448 ? 19.793 8.370 15.787 1.00 86.81 448 PRO A CA 1
ATOM 3495 C C . PRO A 1 448 ? 18.505 7.558 15.599 1.00 86.81 448 PRO A C 1
ATOM 3497 O O . PRO A 1 448 ? 17.611 7.636 16.439 1.00 86.81 448 PRO A O 1
ATOM 3500 N N . ARG A 1 449 ? 18.421 6.725 14.551 1.00 82.12 449 ARG A N 1
ATOM 3501 C CA . ARG A 1 449 ? 17.207 5.932 14.258 1.00 82.12 449 ARG A CA 1
ATOM 3502 C C . ARG A 1 449 ? 16.747 5.076 15.439 1.00 82.12 449 ARG A C 1
ATOM 3504 O O . ARG A 1 449 ? 15.556 4.848 15.597 1.00 82.12 449 ARG A O 1
ATOM 3511 N N . SER A 1 450 ? 17.661 4.634 16.304 1.00 81.94 450 SER A N 1
ATOM 3512 C CA . SER A 1 450 ? 17.307 3.915 17.534 1.00 81.94 450 SER A CA 1
ATOM 3513 C C . SER A 1 450 ? 16.427 4.734 18.485 1.00 81.94 450 SER A C 1
ATOM 3515 O O . SER A 1 450 ? 15.612 4.151 19.183 1.00 81.94 450 SER A O 1
ATOM 3517 N N . HIS A 1 451 ? 16.565 6.064 18.512 1.00 83.75 451 HIS A N 1
ATOM 3518 C CA . HIS A 1 451 ? 15.736 6.943 19.348 1.00 83.75 451 HIS A CA 1
ATOM 3519 C C . HIS A 1 451 ? 14.315 7.088 18.788 1.00 83.75 451 HIS A C 1
ATOM 3521 O O . HIS A 1 451 ? 13.386 7.370 19.532 1.00 83.75 451 HIS A O 1
ATOM 3527 N N . LEU A 1 452 ? 14.137 6.867 17.483 1.00 88.19 452 LEU A N 1
ATOM 3528 C CA . LEU A 1 452 ? 12.833 6.939 16.824 1.00 88.19 452 LEU A CA 1
ATOM 3529 C C . LEU A 1 452 ? 11.996 5.674 17.037 1.00 88.19 452 LEU A C 1
ATOM 3531 O O . LEU A 1 452 ? 10.810 5.691 16.740 1.00 88.19 452 LEU A O 1
ATOM 3535 N N . ARG A 1 453 ? 12.593 4.587 17.549 1.00 86.56 453 ARG A N 1
ATOM 3536 C CA . ARG A 1 453 ? 11.909 3.300 17.746 1.00 86.56 453 ARG A CA 1
ATOM 3537 C C . ARG A 1 453 ? 10.679 3.445 18.631 1.00 86.56 453 ARG A C 1
ATOM 3539 O O . ARG A 1 453 ? 9.603 3.033 18.227 1.00 86.56 453 ARG A O 1
ATOM 3546 N N . HIS A 1 454 ? 10.844 4.044 19.810 1.00 90.06 454 HIS A N 1
ATOM 3547 C CA . HIS A 1 454 ? 9.737 4.217 20.746 1.00 90.06 454 HIS A CA 1
ATOM 3548 C C . HIS A 1 454 ? 8.636 5.089 20.139 1.00 90.06 454 HIS A C 1
ATOM 3550 O O . HIS A 1 454 ? 7.489 4.669 20.133 1.00 90.06 454 HIS A O 1
ATOM 3556 N N . LYS A 1 455 ? 8.994 6.225 19.523 1.00 92.62 455 LYS A N 1
ATOM 3557 C CA . LYS A 1 455 ? 8.028 7.083 18.820 1.00 92.62 455 LYS A CA 1
ATOM 3558 C C . LYS A 1 455 ? 7.274 6.332 17.726 1.00 92.62 455 LYS A C 1
ATOM 3560 O O . LYS A 1 455 ? 6.081 6.535 17.571 1.00 92.62 455 LYS A O 1
ATOM 3565 N N . PHE A 1 456 ? 7.950 5.458 16.983 1.00 92.81 456 PHE A N 1
ATOM 3566 C CA . PHE A 1 456 ? 7.319 4.657 15.936 1.00 92.81 456 PHE A CA 1
ATOM 3567 C C . PHE A 1 456 ? 6.390 3.580 16.502 1.00 92.81 456 PHE A C 1
ATOM 3569 O O . PHE A 1 456 ? 5.304 3.386 15.969 1.00 92.81 456 PHE A O 1
ATOM 3576 N N . ALA A 1 457 ? 6.766 2.933 17.606 1.00 92.94 457 ALA A N 1
ATOM 3577 C CA . ALA A 1 457 ? 5.880 2.016 18.317 1.00 92.94 457 ALA A CA 1
ATOM 3578 C C . ALA A 1 457 ? 4.634 2.744 18.847 1.00 92.9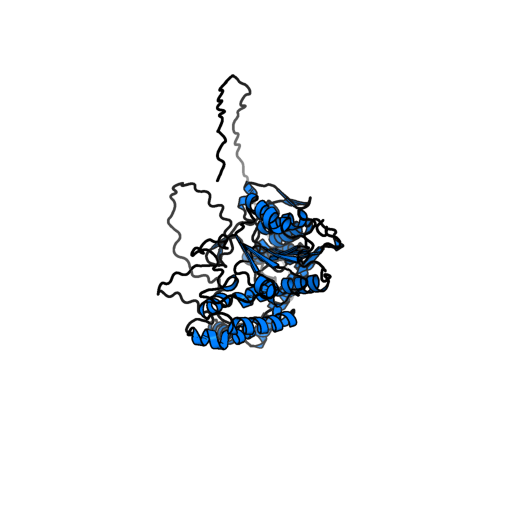4 457 ALA A C 1
ATOM 3580 O O . ALA A 1 457 ? 3.522 2.285 18.609 1.00 92.94 457 ALA A O 1
ATOM 3581 N N . THR A 1 458 ? 4.812 3.914 19.472 1.00 95.31 458 THR A N 1
ATOM 3582 C CA . THR A 1 458 ? 3.714 4.782 19.924 1.00 95.31 458 THR A CA 1
ATOM 3583 C C . THR A 1 458 ? 2.846 5.236 18.754 1.00 95.31 458 THR A C 1
ATOM 3585 O O . THR A 1 458 ? 1.627 5.246 18.863 1.00 95.31 458 THR A O 1
ATOM 3588 N N . TRP A 1 459 ? 3.451 5.577 17.615 1.00 96.06 459 TRP A N 1
ATOM 3589 C CA . TRP A 1 459 ? 2.718 5.936 16.405 1.00 96.06 459 TRP A CA 1
ATOM 3590 C C . TRP A 1 459 ? 1.835 4.792 15.917 1.00 96.06 459 TRP A C 1
ATOM 3592 O O . TRP A 1 459 ? 0.654 4.995 15.655 1.00 96.06 459 TRP A O 1
ATOM 3602 N N . CYS A 1 460 ? 2.389 3.582 15.854 1.00 96.56 460 CYS A N 1
ATOM 3603 C CA . CYS A 1 460 ? 1.639 2.408 15.439 1.00 96.56 460 CYS A CA 1
ATOM 3604 C C . CYS A 1 460 ? 0.489 2.088 16.406 1.00 96.56 460 CYS A C 1
ATOM 3606 O O . CYS A 1 460 ? -0.621 1.827 15.962 1.00 96.56 460 CYS A O 1
ATOM 3608 N N . ASP A 1 461 ? 0.733 2.154 17.715 1.00 96.69 461 ASP A N 1
ATOM 3609 C CA . ASP A 1 461 ? -0.297 1.935 18.738 1.00 96.69 461 ASP A CA 1
ATOM 3610 C C . ASP A 1 461 ? -1.459 2.939 18.619 1.00 96.69 461 ASP A C 1
ATOM 3612 O O . ASP A 1 461 ? -2.624 2.555 18.662 1.00 96.69 461 ASP A O 1
ATOM 3616 N N . ASN A 1 462 ? -1.152 4.216 18.378 1.00 98.06 462 ASN A N 1
ATOM 3617 C CA . ASN A 1 462 ? -2.168 5.246 18.160 1.00 98.06 462 ASN A CA 1
ATOM 3618 C C . ASN A 1 462 ? -2.981 5.021 16.877 1.00 98.06 462 ASN A C 1
ATOM 3620 O O . ASN A 1 462 ? -4.196 5.191 16.895 1.00 98.06 462 ASN A O 1
ATOM 3624 N N . LEU A 1 463 ? -2.333 4.620 15.777 1.00 98.00 463 LEU A N 1
ATOM 3625 C CA . LEU A 1 463 ? -3.040 4.273 14.540 1.00 98.00 463 LEU A CA 1
ATOM 3626 C C . LEU A 1 463 ? -3.986 3.090 14.756 1.00 98.00 463 LEU A C 1
ATOM 3628 O O . LEU A 1 463 ? -5.138 3.173 14.356 1.00 98.00 463 LEU A O 1
ATOM 3632 N N . TYR A 1 464 ? -3.522 2.029 15.422 1.00 98.12 464 TYR A N 1
ATOM 3633 C CA . TYR A 1 464 ? -4.328 0.842 15.718 1.00 98.12 464 TYR A CA 1
ATOM 3634 C C . TYR A 1 464 ? -5.564 1.168 16.572 1.00 98.12 464 TYR A C 1
ATOM 3636 O O . TYR A 1 464 ? -6.667 0.693 16.294 1.00 98.12 464 TYR A O 1
ATOM 3644 N N . LYS A 1 465 ? -5.398 2.018 17.593 1.00 98.00 465 LYS A N 1
ATOM 3645 C CA . LYS A 1 465 ? -6.508 2.492 18.436 1.00 98.00 465 LYS A CA 1
ATOM 3646 C C . LYS A 1 465 ? -7.523 3.324 17.659 1.00 98.00 465 LYS A C 1
ATOM 3648 O O . LYS A 1 465 ? -8.705 3.221 17.947 1.00 98.00 465 LYS A O 1
ATOM 3653 N N . GLY A 1 466 ? -7.072 4.087 16.665 1.00 97.94 466 GLY A N 1
ATOM 3654 C CA . GLY A 1 466 ? -7.950 4.889 15.815 1.00 97.94 466 GLY A CA 1
ATOM 3655 C C . GLY A 1 466 ? -8.698 4.118 14.723 1.00 97.94 466 GLY A C 1
ATOM 3656 O O . GLY A 1 466 ? -9.506 4.721 14.022 1.00 97.94 466 GLY A O 1
ATOM 3657 N N . ILE A 1 467 ? -8.446 2.816 14.540 1.00 98.31 467 ILE A N 1
ATOM 3658 C CA . ILE A 1 467 ? -9.251 1.972 13.643 1.00 98.31 467 ILE A CA 1
ATOM 3659 C C . ILE A 1 467 ? -10.591 1.676 14.331 1.00 98.31 467 ILE A C 1
ATOM 3661 O O . ILE A 1 467 ? -10.617 1.002 15.367 1.00 98.31 467 ILE A O 1
ATOM 3665 N N . ASP A 1 468 ? -11.680 2.162 13.733 1.00 96.38 468 ASP A N 1
ATOM 3666 C CA . ASP A 1 468 ? -13.035 2.172 14.301 1.00 96.38 468 ASP A CA 1
ATOM 3667 C C . ASP A 1 468 ? -13.831 0.913 13.912 1.00 96.38 468 ASP A C 1
ATOM 3669 O O . ASP A 1 468 ? -14.693 0.910 13.026 1.00 96.38 468 ASP A O 1
ATOM 3673 N N . VAL A 1 469 ? -13.441 -0.196 14.543 1.00 96.44 469 VAL A N 1
ATOM 3674 C CA . VAL A 1 469 ? -14.046 -1.538 14.468 1.00 96.44 469 VAL A CA 1
ATOM 3675 C C . VAL A 1 469 ? -13.892 -2.236 15.818 1.00 96.44 469 VAL A C 1
ATOM 3677 O O . VAL A 1 469 ? -13.101 -1.795 16.662 1.00 96.44 469 VAL A O 1
ATOM 3680 N N . ALA A 1 470 ? -14.611 -3.340 16.029 1.00 96.19 470 ALA A N 1
ATOM 3681 C CA . ALA A 1 470 ? -14.463 -4.120 17.253 1.00 96.19 470 ALA A CA 1
ATOM 3682 C C . ALA A 1 470 ? -13.030 -4.670 17.396 1.00 96.19 470 ALA A C 1
ATOM 3684 O O . ALA A 1 470 ? -12.366 -4.981 16.411 1.00 96.19 470 ALA A O 1
ATOM 3685 N N . GLU A 1 471 ? -12.542 -4.860 18.626 1.00 96.06 471 GLU A N 1
ATOM 3686 C CA . GLU A 1 471 ? -11.203 -5.440 18.848 1.00 96.06 471 GLU A CA 1
ATOM 3687 C C . GLU A 1 471 ? -11.067 -6.870 18.293 1.00 96.06 471 GLU A C 1
ATOM 3689 O O . GLU A 1 471 ? -9.961 -7.298 17.989 1.00 96.06 471 GLU A O 1
ATOM 3694 N N . SER A 1 472 ? -12.168 -7.608 18.112 1.00 96.75 472 SER A N 1
ATOM 3695 C CA . SER A 1 472 ? -12.165 -8.912 17.431 1.00 96.75 472 SER A CA 1
ATOM 3696 C C . SER A 1 472 ? -11.958 -8.807 15.916 1.00 96.75 472 SER A C 1
ATOM 3698 O O . SER A 1 472 ? -11.528 -9.773 15.290 1.00 96.75 472 SER A O 1
ATOM 3700 N N . GLU A 1 473 ? -12.248 -7.645 15.333 1.00 97.06 473 GLU A N 1
ATOM 3701 C CA . GLU A 1 473 ? -12.168 -7.367 13.897 1.00 97.06 473 GLU A CA 1
ATOM 3702 C C . GLU A 1 473 ? -10.819 -6.773 13.491 1.00 97.06 473 GLU A C 1
ATOM 3704 O O . GLU A 1 473 ? -10.542 -6.641 12.303 1.00 97.06 473 GLU A O 1
ATOM 3709 N N . LYS A 1 474 ? -9.946 -6.421 14.440 1.00 97.75 474 LYS A N 1
ATOM 3710 C CA . LYS A 1 474 ? -8.615 -5.888 14.139 1.00 97.75 474 LYS A CA 1
ATOM 3711 C C . LYS A 1 474 ? -7.519 -6.599 14.911 1.00 97.75 474 LYS A C 1
ATOM 3713 O O . LYS A 1 474 ? -7.712 -7.144 15.988 1.00 97.75 474 LYS A O 1
ATOM 3718 N N . ARG A 1 475 ? -6.325 -6.606 14.330 1.00 97.62 475 ARG A N 1
ATOM 3719 C CA . ARG A 1 475 ? -5.126 -7.165 14.958 1.00 97.62 475 ARG A CA 1
ATOM 3720 C C . ARG A 1 475 ? -3.880 -6.440 14.489 1.00 97.62 475 ARG A C 1
ATOM 3722 O O . ARG A 1 475 ? -3.842 -5.860 13.405 1.00 97.62 475 ARG A O 1
ATOM 3729 N N . THR A 1 476 ? -2.839 -6.518 15.305 1.00 96.50 476 THR A N 1
ATOM 3730 C CA . THR A 1 476 ? -1.503 -6.034 14.958 1.00 96.50 476 THR A CA 1
ATOM 3731 C C . THR A 1 476 ? -0.517 -7.190 14.963 1.00 96.50 476 THR A C 1
ATOM 3733 O O . THR A 1 476 ? -0.470 -7.971 15.911 1.00 96.50 476 THR A O 1
ATOM 3736 N N . GLU A 1 477 ? 0.330 -7.259 13.943 1.00 95.00 477 GLU A N 1
ATOM 3737 C CA . GLU A 1 477 ? 1.381 -8.263 13.812 1.00 95.00 477 GLU A CA 1
ATOM 3738 C C . GLU A 1 477 ? 2.754 -7.598 13.654 1.00 95.00 477 GLU A C 1
ATOM 3740 O O . GLU A 1 477 ? 2.909 -6.567 12.996 1.00 95.00 477 GLU A O 1
ATOM 3745 N N . GLN A 1 478 ? 3.779 -8.191 14.273 1.00 92.06 478 GLN A N 1
ATOM 3746 C CA . GLN A 1 478 ? 5.175 -7.780 14.101 1.00 92.06 478 GLN A CA 1
ATOM 3747 C C . GLN A 1 478 ? 5.882 -8.769 13.175 1.00 92.06 478 GLN A C 1
ATOM 3749 O O . GLN A 1 478 ? 6.367 -9.816 13.610 1.00 92.06 478 GLN A O 1
ATOM 3754 N N . ILE A 1 479 ? 5.954 -8.421 11.894 1.00 90.94 479 ILE A N 1
ATOM 3755 C CA . ILE A 1 479 ? 6.541 -9.254 10.846 1.00 90.94 479 ILE A CA 1
ATOM 3756 C C . ILE A 1 479 ? 7.922 -8.701 10.512 1.00 90.94 479 ILE A C 1
ATOM 3758 O O . ILE A 1 479 ? 8.073 -7.576 10.035 1.00 90.94 479 ILE A O 1
ATOM 3762 N N . LEU A 1 480 ? 8.956 -9.490 10.802 1.00 85.50 480 LEU A N 1
ATOM 3763 C CA . LEU A 1 480 ? 10.346 -9.070 10.660 1.00 85.50 480 LEU A CA 1
ATOM 3764 C C . LEU A 1 480 ? 10.762 -9.060 9.181 1.00 85.50 480 LEU A C 1
ATOM 3766 O O . LEU A 1 480 ? 11.244 -10.058 8.654 1.00 85.50 480 LEU A O 1
ATOM 3770 N N . ILE A 1 481 ? 10.583 -7.911 8.533 1.00 82.69 481 ILE A N 1
ATOM 3771 C CA . ILE A 1 481 ? 10.983 -7.658 7.141 1.00 82.69 481 ILE A CA 1
ATOM 3772 C C . ILE A 1 481 ? 12.293 -6.878 7.101 1.00 82.69 481 ILE A C 1
ATOM 3774 O O . ILE A 1 481 ? 13.184 -7.171 6.307 1.00 82.69 481 ILE A O 1
ATOM 3778 N N . GLN A 1 482 ? 12.428 -5.886 7.983 1.00 75.75 482 GLN A N 1
ATOM 3779 C CA . GLN A 1 482 ? 13.646 -5.105 8.148 1.00 75.75 482 GLN A CA 1
ATOM 3780 C C . GLN A 1 482 ? 14.415 -5.611 9.372 1.00 75.75 482 GLN A C 1
ATOM 3782 O O . GLN A 1 482 ? 14.099 -5.274 10.520 1.00 75.75 482 GLN A O 1
ATOM 3787 N N . GLU A 1 483 ? 15.436 -6.427 9.112 1.00 70.31 483 GLU A N 1
ATOM 3788 C CA . GLU A 1 483 ? 16.287 -7.028 10.146 1.00 70.31 483 GLU A CA 1
ATOM 3789 C C . GLU A 1 483 ? 17.316 -6.035 10.713 1.00 70.31 483 GLU A C 1
ATOM 3791 O O . GLU A 1 483 ? 17.583 -6.032 11.917 1.00 70.31 483 GLU A O 1
ATOM 3796 N N . GLU A 1 484 ? 17.840 -5.126 9.881 1.00 65.38 484 GLU A N 1
ATOM 3797 C CA . GLU A 1 484 ? 18.911 -4.202 10.265 1.00 65.38 484 GLU A CA 1
ATOM 3798 C C . GLU A 1 484 ? 18.465 -2.731 10.282 1.00 65.38 484 GLU A C 1
ATOM 3800 O O . GLU A 1 484 ? 18.242 -2.093 9.254 1.00 65.38 484 GLU A O 1
ATOM 3805 N N . GLY A 1 485 ? 18.375 -2.146 11.483 1.00 59.84 485 GLY A N 1
ATOM 3806 C CA . GLY A 1 485 ? 18.223 -0.695 11.678 1.00 59.84 485 GLY A CA 1
ATOM 3807 C C . GLY A 1 485 ? 16.862 -0.098 11.291 1.00 59.84 485 GLY A C 1
ATOM 3808 O O . GLY A 1 485 ? 16.674 1.114 11.442 1.00 59.84 485 GLY A O 1
ATOM 3809 N N . GLY A 1 486 ? 15.930 -0.926 10.816 1.00 68.25 486 GLY A N 1
ATOM 3810 C CA . GLY A 1 486 ? 14.537 -0.587 10.548 1.00 68.25 486 GLY A CA 1
ATOM 3811 C C . GLY A 1 486 ? 13.610 -0.921 11.717 1.00 68.25 486 GLY A C 1
ATOM 3812 O O . GLY A 1 486 ? 13.863 -1.849 12.486 1.00 68.25 486 GLY A O 1
ATOM 3813 N N . HIS A 1 487 ? 12.534 -0.143 11.842 1.00 77.06 487 HIS A N 1
ATOM 3814 C CA . HIS A 1 487 ? 11.438 -0.395 12.790 1.00 77.06 487 HIS A CA 1
ATOM 3815 C C . HIS A 1 487 ? 10.097 -0.583 12.058 1.00 77.06 487 HIS A C 1
ATOM 3817 O O . HIS A 1 487 ? 9.055 -0.590 12.690 1.00 77.06 487 HIS A O 1
ATOM 3823 N N . GLN A 1 488 ? 10.110 -0.730 10.729 1.00 83.94 488 GLN A N 1
ATOM 3824 C CA . GLN A 1 488 ? 8.915 -0.792 9.873 1.00 83.94 488 GLN A CA 1
ATOM 3825 C C . GLN A 1 488 ? 8.416 -2.239 9.726 1.00 83.94 488 GLN A C 1
ATOM 3827 O O . GLN A 1 488 ? 8.292 -2.761 8.622 1.00 83.94 488 GLN A O 1
ATOM 3832 N N . ASN A 1 489 ? 8.212 -2.907 10.861 1.00 90.12 489 ASN A N 1
ATOM 3833 C CA . ASN A 1 489 ? 7.826 -4.322 10.929 1.00 90.12 489 ASN A CA 1
ATOM 3834 C C . ASN A 1 489 ? 6.389 -4.512 11.432 1.00 90.12 489 ASN A C 1
ATOM 3836 O O . ASN A 1 489 ? 5.929 -5.640 11.562 1.00 90.12 489 ASN A O 1
ATOM 3840 N N . THR A 1 490 ? 5.688 -3.422 11.742 1.00 94.06 490 THR A N 1
ATOM 3841 C CA . THR A 1 490 ? 4.315 -3.470 12.238 1.00 94.06 490 THR A CA 1
ATOM 3842 C C . THR A 1 490 ? 3.329 -3.475 11.084 1.00 94.06 490 THR A C 1
ATOM 3844 O O . THR A 1 490 ? 3.355 -2.577 10.242 1.00 94.06 490 THR A O 1
ATOM 3847 N N . PHE A 1 491 ? 2.458 -4.473 11.093 1.00 96.88 491 PHE A N 1
ATOM 3848 C CA . PHE A 1 491 ? 1.307 -4.602 10.216 1.00 96.88 491 PHE A CA 1
ATOM 3849 C C . PHE A 1 491 ? 0.048 -4.528 11.064 1.00 96.88 491 PHE A C 1
ATOM 3851 O O . PHE A 1 491 ? -0.013 -5.143 12.126 1.00 96.88 491 PHE A O 1
ATOM 3858 N N . MET A 1 492 ? -0.938 -3.774 10.605 1.00 98.06 492 MET A N 1
ATOM 3859 C CA . MET A 1 492 ? -2.270 -3.743 11.193 1.00 98.06 492 MET A CA 1
ATOM 3860 C C . MET A 1 492 ? -3.243 -4.268 10.158 1.00 98.06 492 MET A C 1
ATOM 3862 O O . MET A 1 492 ? -3.179 -3.881 8.991 1.00 98.06 492 MET A O 1
ATOM 3866 N N . PHE A 1 493 ? -4.122 -5.143 10.606 1.00 98.31 493 PHE A N 1
ATOM 3867 C CA . PHE A 1 493 ? -5.173 -5.731 9.801 1.00 98.31 493 PHE A CA 1
ATOM 3868 C C . PHE A 1 493 ? -6.500 -5.406 10.468 1.00 98.31 493 PHE A C 1
ATOM 3870 O O . PHE A 1 493 ? -6.601 -5.524 11.691 1.00 98.31 493 PHE A O 1
ATOM 3877 N N . ALA A 1 494 ? -7.490 -5.013 9.681 1.00 98.25 494 ALA A N 1
ATOM 3878 C CA . ALA A 1 494 ? -8.863 -4.857 10.128 1.00 98.25 494 ALA A CA 1
ATOM 3879 C C . ALA A 1 494 ? -9.799 -5.492 9.100 1.00 98.25 494 ALA A C 1
ATOM 3881 O O . ALA A 1 494 ? -9.749 -5.138 7.928 1.00 98.25 494 ALA A O 1
ATOM 3882 N N . GLU A 1 495 ? -10.632 -6.426 9.540 1.00 96.88 495 GLU A N 1
ATOM 3883 C CA . GLU A 1 495 ? -11.572 -7.189 8.724 1.00 96.88 495 GLU A CA 1
ATOM 3884 C C . GLU A 1 495 ? -12.970 -6.983 9.314 1.00 96.88 495 GLU A C 1
ATOM 3886 O O . GLU A 1 495 ? -13.258 -7.490 10.395 1.00 96.88 495 GLU A O 1
ATOM 3891 N N . ARG A 1 496 ? -13.857 -6.263 8.615 1.00 95.31 496 ARG A N 1
ATOM 3892 C CA . ARG A 1 496 ? -15.248 -6.135 9.069 1.00 95.31 496 ARG A CA 1
ATOM 3893 C C . ARG A 1 496 ? -15.978 -7.466 8.873 1.00 95.31 496 ARG A C 1
ATOM 3895 O O . ARG A 1 496 ? -15.979 -8.020 7.764 1.00 95.31 496 ARG A O 1
ATOM 3902 N N . GLU A 1 497 ? -16.634 -7.955 9.923 1.00 86.44 497 GLU A N 1
ATOM 3903 C CA . GLU A 1 497 ? -17.546 -9.105 9.878 1.00 86.44 497 GLU A CA 1
ATOM 3904 C C . GLU A 1 497 ? -18.805 -8.763 9.085 1.00 86.44 497 GLU A C 1
ATOM 3906 O O . GLU A 1 497 ? -19.309 -9.574 8.306 1.00 86.44 497 GLU A O 1
ATOM 3911 N N . ARG A 1 498 ? -19.299 -7.535 9.273 1.00 82.06 498 ARG A N 1
ATOM 3912 C CA . ARG A 1 498 ? -20.429 -6.972 8.539 1.00 82.06 498 ARG A CA 1
ATOM 3913 C C . ARG A 1 498 ? -20.026 -5.631 7.956 1.00 82.06 498 ARG A C 1
ATOM 3915 O O . ARG A 1 498 ? -19.568 -4.740 8.659 1.00 82.06 498 ARG A O 1
ATOM 3922 N N . PHE A 1 499 ? -20.245 -5.496 6.664 1.00 80.62 499 PHE A N 1
ATOM 3923 C CA . PHE A 1 499 ? -20.118 -4.247 5.936 1.00 80.62 499 PHE A CA 1
ATOM 3924 C C . PHE A 1 499 ? -21.407 -4.054 5.144 1.00 80.62 499 PHE A C 1
ATOM 3926 O O . PHE A 1 499 ? -22.061 -5.039 4.780 1.00 80.62 499 PHE A O 1
ATOM 3933 N N . SER A 1 500 ? -21.810 -2.809 4.904 1.00 70.81 500 SER A N 1
ATOM 3934 C CA . SER A 1 500 ? -22.969 -2.554 4.056 1.00 70.81 500 SER A CA 1
ATOM 3935 C C . SER A 1 500 ? -22.624 -2.996 2.631 1.00 70.81 500 SER A C 1
ATOM 3937 O O . SER A 1 500 ? -21.864 -2.347 1.915 1.00 70.81 500 SER A O 1
ATOM 3939 N N . GLY A 1 501 ? -23.139 -4.164 2.228 1.00 55.12 501 GLY A N 1
ATOM 3940 C CA . GLY A 1 501 ? -23.241 -4.510 0.814 1.00 55.12 501 GLY A CA 1
ATOM 3941 C C . GLY A 1 501 ? -24.071 -3.414 0.160 1.00 55.12 501 GLY A C 1
ATOM 3942 O O . GLY A 1 501 ? -25.116 -3.052 0.705 1.00 55.12 501 GLY A O 1
ATOM 3943 N N . GLY A 1 502 ? -23.552 -2.803 -0.907 1.00 46.88 502 GLY A N 1
ATOM 3944 C CA . GLY A 1 502 ? -24.178 -1.643 -1.532 1.00 46.88 502 GLY A CA 1
ATOM 3945 C C . GLY A 1 502 ? -25.681 -1.850 -1.728 1.00 46.88 502 GLY A C 1
ATOM 3946 O O . GLY A 1 502 ? -26.102 -2.917 -2.168 1.00 46.88 502 GLY A O 1
ATOM 3947 N N . ARG A 1 503 ? -26.464 -0.829 -1.356 1.00 34.47 503 ARG A N 1
ATOM 3948 C CA . ARG A 1 503 ? -27.918 -0.774 -1.564 1.00 34.47 503 ARG A CA 1
ATOM 3949 C C . ARG A 1 503 ? -28.335 -1.174 -2.980 1.00 34.47 503 ARG A C 1
ATOM 3951 O O . ARG A 1 503 ? -27.570 -0.923 -3.949 1.00 34.47 503 ARG A O 1
#

Secondary structure (DSSP, 8-state):
--------------------------------------------------------------PPPPPHHHHHHHHHHHHHHHHHHTS-HHHHHHHHHHHHHHHHHHHHHHHTT-TT--HHHHHHHHHHHTTTS--GGGS-----------------------------TTS-----S---------TTTT--HHHHHHHHHHHHHHHHHTSHHHHH-HHHHHHHHHHHHHHHHHS-HHHHHHHHGGGHHHHHHHHHHHHHHHHHHHHHHS---SSGGGSEEEEEET-TT-HHHHHHHHHS-TTTEEEEEEE-TTSPPTTSPPPTTSPP-HHHH-BTTB----SSEEEEE---TTSHHHHHHHHHHTGGG--SPEEEEEEEEETTHHHHHHHHHHH-TTEEEEEEEEEEPPBTTHHHH-SEEEETTEEEEHHHH-BS-EEETTEEESS-GGGHHHHHHHHHHHHHHTS-S-TTTEEEEE-----SS----EEEEEE-SS-----